Protein AF-A0A9X0D5M7-F1 (afdb_monomer)

Organism: NCBI:txid174260

Foldseek 3Di:
DVVVVVVVVVVVVVVVVVPDPPDPDDPDDDDLLNCLLVLVQVVLLVVLPDPPCPVPQLDADPQQDGSLLSNLQNLSQSSNVSSVVSPRDLQRAGDPWRHGSLLNNLLNLSLSNNVVSVVSPNDQCDATNQSDGSLLNNLLNLSLSSNVVSLVDPNDDQCRATNQQDGSLLSNLLNLNQNSNLVSVVSPHDQLRQTNQGDGSLLSNLLNVSLSNNVVSLVSCVVVPDLVVCSQCGATNQRDGSLLSCLQSVVPVNNVSSLVSPRDQCRQTNQGAGSLLNNLLNLNVVSNVVSVVSPRDQCRATNQQDGSLLNNLLVLPLVVNVVSVVSPHDQCRAGNQRDGSLLSNLLSLNQVSNVSSVVVPHDQCGATNQRDGSLLSNLLSVNVNNNLSLLVDPVCLVQQCGATNQQDGSLLSNLLDQDLVSNVSSLVSDPDQLGATNQGDHSLLSNLLNLRLSNNLSSCVSPVVQLCRATNQGDHSLLNNLLNLNLSNNVNSVVSPRDQCRATNVRDGSCNSNVVVVNNNSHVVVVVVCVVVVVVVPPDDDDDDDDDDDDD

Radius of gyration: 37.69 Å; Cα contacts (8 Å, |Δi|>4): 956; chains: 1; bounding box: 83×69×104 Å

Sequence (552 aa):
MEQEFSDNVREQIQNLEMNKPEKQKSRRTAGLFDAVRDGIVNLVSETLGKKDNTKTIDKLDQSGLALLHQAAQYGRTDIARSLLDNGAEIDVRSKEDNLTPLHIAARFNSIETVKLLIQRGADPVLVSTNDSTALHFAARRGNEQVAELLLRHTKVDVNSTDSAHMTALHLACISGNAAISKMLLEQGADKRAKSTELMTPLHTAVYNGNADVAALILRTATEAKHDITDLIGDRDAADNTVLHLAAGTNDLNTAEVCLYNGADINALNTTNETPLYVATMAGNLQMIELLVQKGADVNITNADCKSVLHRAAVFNRDDIISFLLDHGVPIDTRDTQSSTPFLEAVAAGQTKCARLLLQKGADIKASDIYMKNCIHMAVENENLETLHMLLEETSVLWTLYRPDIKERVPLHYAAMVKDVRIIDALLDKQTRFTFHDETQQTPLHLAAQYGMSAQVEALARRVASGLNERDEQGRTPLHDAVMSGRRKVCYIILKLGADSCSKDNNQWTPLMWASKLGREKSCQDYWTSKRRWMTSIWTGTPHYTLPVGKVT

Mean predicted aligned error: 11.04 Å

pLDDT: mean 85.84, std 17.66, range [27.77, 98.06]

Nearest PDB structures (foldseek):
  5y4d-assembly1_A  TM=8.429E-01  e=3.844E-26  Mus musculus
  8csl-assembly1_A  TM=6.407E-01  e=3.824E-25  Homo sapiens
  8v0e-assembly1_A  TM=7.046E-01  e=1.599E-12  Homo sapiens
  8v0e-assembly2_B  TM=6.876E-01  e=1.937E-12  Homo sapiens
  3aji-assembly2_C  TM=6.433E-01  e=3.519E-09  Mus musculus

InterPro domains:
  IPR002110 Ankyrin repeat [PF00023] (199-220)
  IPR002110 Ankyrin repeat [PF12796] (32-125)
  IPR002110 Ankyrin repeat [PF12796] (130-194)
  IPR002110 Ankyrin repeat [PF12796] (243-335)
  IPR002110 Ankyrin repeat [PF12796] (411-504)
  IPR002110 Ankyrin repeat [PF13637] (345-391)
  IPR002110 Ankyrin repeat [PR01415] (131-146)
  IPR002110 Ankyrin repeat [PR01415] (287-301)
  IPR002110 Ankyrin repeat [PS50088] (63-95)
  IPR002110 Ankyrin repeat [PS50088] (97-129)
  IPR002110 Ankyrin repeat [PS50088] (130-153)
  IPR002110 Ankyrin repeat [PS50088] (164-196)
  IPR002110 Ankyrin repeat [PS50088] (238-270)
  IPR002110 Ankyrin repeat [PS50088] (271-303)
  IPR002110 Ankyrin repeat [PS50088] (304-336)
  IPR002110 Ankyrin repeat [PS50088] (337-369)
  IPR002110 Ankyrin repeat [PS50088] (473-505)
  IPR002110 Ankyrin repeat [SM00248] (63-92)
  IPR002110 Ankyrin repeat [SM00248] (97-126)
  IPR002110 Ankyrin repeat [SM00248] (130-160)

Secondary structure (DSSP, 8-state):
-HHHHHHHHHHHHHHHHTTS-----------HHHHHHHT-HHHHHHHHTSTTTHHHHT---TTS--HHHHHHHTT-HHHHHHHHHTT--TTPPPTTT---HHHHHHHTT-HHHHHHHHHTT--TT---TTS--HHHHHHHHT-HHHHHHHHTSTT--TT-B-TTS-BHHHHHHHTT-HHHHHHHHHTT--TT---TT---HHHHHHHTT-HHHHHHHHHHHHHTTS-HHHHHH---TT---HHHHHHHHT-HHHHHHHHHTT--TT---TT---HHHHHHHHT-HHHHHHHHHTT--TT---TT---HHHHHHHTT-HHHHHHHHHTT--TT---TT---HHHHHHHTT-HHHHHHHHHTT--TT-B-TT--BHHHHHHHTT-HHHHHHHHH-GGGTTGGG---TTS--HHHHHHHSS-HHHHHHHHHH-S------TTS--HHHHHHHHT-HHHHHHHHHH-GGGGG---TTS--HHHHHHHTT-HHHHHHHHHTT--TT---TTS--HHHHHHHTT-GGGTHHHHHHHHHHHTTTTTS------------

Structure (mmCIF, N/CA/C/O backbone):
data_AF-A0A9X0D5M7-F1
#
_entry.id   AF-A0A9X0D5M7-F1
#
loop_
_atom_site.group_PDB
_atom_site.id
_atom_site.type_symbol
_atom_site.label_atom_id
_atom_site.label_alt_id
_atom_site.label_comp_id
_atom_site.label_asym_id
_atom_site.label_entity_id
_atom_site.label_seq_id
_atom_site.pdbx_PDB_ins_code
_atom_site.Cartn_x
_atom_site.Cartn_y
_atom_site.Cartn_z
_atom_site.occupancy
_atom_site.B_iso_or_equiv
_atom_site.auth_seq_id
_atom_site.auth_comp_id
_atom_site.auth_as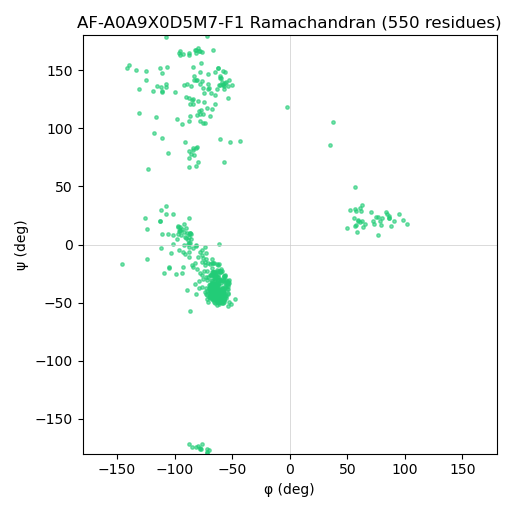ym_id
_atom_site.auth_atom_id
_atom_site.pdbx_PDB_model_num
ATOM 1 N N . MET A 1 1 ? 9.243 -1.966 14.858 1.00 32.78 1 MET A N 1
ATOM 2 C CA . MET A 1 1 ? 10.211 -0.847 14.933 1.00 32.78 1 MET A CA 1
ATOM 3 C C . MET A 1 1 ? 9.841 0.209 15.975 1.00 32.78 1 MET A C 1
ATOM 5 O O . MET A 1 1 ? 10.719 0.547 16.751 1.00 32.78 1 MET A O 1
ATOM 9 N N . GLU A 1 2 ? 8.594 0.690 16.089 1.00 32.62 2 GLU A N 1
ATOM 10 C CA . GLU A 1 2 ? 8.229 1.632 17.178 1.00 32.62 2 GLU A CA 1
ATOM 11 C C . GLU A 1 2 ? 8.082 0.970 18.567 1.00 32.62 2 GLU A C 1
ATOM 13 O O . GLU A 1 2 ? 8.420 1.590 19.574 1.00 32.62 2 GLU A O 1
ATOM 18 N N . GLN A 1 3 ? 7.687 -0.310 18.643 1.00 38.16 3 GLN A N 1
ATOM 19 C CA . GLN A 1 3 ? 7.685 -1.076 19.905 1.00 38.16 3 GLN A CA 1
ATOM 20 C C . GLN A 1 3 ? 9.103 -1.382 20.421 1.00 38.16 3 GLN A C 1
ATOM 22 O O . GLN A 1 3 ? 9.401 -1.095 21.573 1.00 38.16 3 GLN A O 1
ATOM 27 N N . GLU A 1 4 ? 10.021 -1.841 19.562 1.00 35.69 4 GLU A N 1
ATOM 28 C CA . GLU A 1 4 ? 11.420 -2.109 19.953 1.00 35.69 4 GLU A CA 1
ATOM 29 C C . GLU A 1 4 ? 12.195 -0.843 20.356 1.00 35.69 4 GLU A C 1
ATOM 31 O O . GLU A 1 4 ? 13.116 -0.912 21.170 1.00 35.69 4 GLU A O 1
ATOM 36 N N . PHE A 1 5 ? 11.818 0.324 19.822 1.00 31.47 5 PHE A N 1
ATOM 37 C CA . PHE A 1 5 ? 12.398 1.605 20.228 1.00 31.47 5 PHE A CA 1
ATOM 38 C C . PHE A 1 5 ? 11.844 2.062 21.587 1.00 31.47 5 PHE A C 1
ATOM 40 O O . PHE A 1 5 ? 12.593 2.571 22.416 1.00 31.47 5 PHE A O 1
ATOM 47 N N . SER A 1 6 ? 10.557 1.817 21.864 1.00 44.84 6 SER A N 1
ATOM 48 C CA . SER A 1 6 ? 9.945 2.101 23.170 1.00 44.84 6 SER A CA 1
ATOM 49 C C . SER A 1 6 ? 10.452 1.171 24.279 1.00 44.84 6 SER A C 1
ATOM 51 O O . SER A 1 6 ? 10.606 1.617 25.418 1.00 44.84 6 SER A O 1
ATOM 53 N N . ASP A 1 7 ? 10.722 -0.097 23.973 1.00 43.84 7 ASP A N 1
ATOM 54 C CA . ASP A 1 7 ? 11.178 -1.073 24.966 1.00 43.84 7 ASP A CA 1
ATOM 55 C C . ASP A 1 7 ? 12.676 -0.920 25.282 1.00 43.84 7 ASP A C 1
ATOM 57 O O . ASP A 1 7 ? 13.039 -0.930 26.457 1.00 43.84 7 ASP A O 1
ATOM 61 N N . ASN A 1 8 ? 13.528 -0.598 24.295 1.00 36.34 8 ASN A N 1
ATOM 62 C CA . ASN A 1 8 ? 14.929 -0.213 24.551 1.00 36.34 8 ASN A CA 1
ATOM 63 C C . ASN A 1 8 ? 15.049 1.095 25.352 1.00 36.34 8 ASN A C 1
ATOM 65 O O . ASN A 1 8 ? 15.934 1.233 26.200 1.00 36.34 8 ASN A O 1
ATOM 69 N N . VAL A 1 9 ? 14.150 2.058 25.118 1.00 47.31 9 VAL A N 1
ATOM 70 C CA . VAL A 1 9 ? 14.100 3.303 25.899 1.00 47.31 9 VAL A CA 1
ATOM 71 C C . VAL A 1 9 ? 13.614 3.028 27.328 1.00 47.31 9 VAL A C 1
ATOM 73 O O . VAL A 1 9 ? 14.165 3.597 28.269 1.00 47.31 9 VAL A O 1
ATOM 76 N N . ARG A 1 10 ? 12.660 2.109 27.536 1.00 46.44 10 ARG A N 1
ATOM 77 C CA . ARG A 1 10 ? 12.233 1.668 28.878 1.00 46.44 10 ARG A CA 1
ATOM 78 C C . ARG A 1 10 ? 13.338 0.941 29.641 1.00 46.44 10 ARG A C 1
ATOM 80 O O . ARG A 1 10 ? 13.550 1.260 30.808 1.00 46.44 10 ARG A O 1
ATOM 87 N N . GLU A 1 11 ? 14.079 0.040 29.000 1.00 46.25 11 GLU A N 1
ATOM 88 C CA . GLU A 1 11 ? 15.179 -0.696 29.640 1.00 46.25 11 GLU A CA 1
ATOM 89 C C . GLU A 1 11 ? 16.368 0.218 29.987 1.00 46.25 11 GLU A C 1
ATOM 91 O O . GLU A 1 11 ? 16.965 0.095 31.060 1.00 46.25 11 GLU A O 1
ATOM 96 N N . GLN A 1 12 ? 16.682 1.201 29.132 1.00 40.78 12 GLN A N 1
ATOM 97 C CA . GLN A 1 12 ? 17.705 2.210 29.432 1.00 40.78 12 GLN A CA 1
ATOM 98 C C . GLN A 1 12 ? 17.275 3.171 30.549 1.00 40.78 12 GLN A C 1
ATOM 100 O O . GLN A 1 12 ? 18.104 3.521 31.389 1.00 40.78 12 GLN A O 1
ATOM 105 N N . ILE A 1 13 ? 15.995 3.558 30.619 1.00 47.59 13 ILE A N 1
ATOM 106 C CA . ILE A 1 13 ? 15.459 4.384 31.715 1.00 47.59 13 ILE A CA 1
ATOM 107 C C . ILE A 1 13 ? 15.469 3.603 33.037 1.00 47.59 13 ILE A C 1
ATOM 109 O O . ILE A 1 13 ? 15.932 4.128 34.049 1.00 47.59 13 ILE A O 1
ATOM 113 N N . GLN A 1 14 ? 15.068 2.331 33.024 1.00 44.38 14 GLN A N 1
ATOM 114 C CA . GLN A 1 14 ? 15.025 1.487 34.219 1.00 44.38 14 GLN A CA 1
ATOM 115 C C . GLN A 1 14 ? 16.434 1.180 34.765 1.00 44.38 14 GLN A C 1
ATOM 117 O O . GLN A 1 14 ? 16.660 1.238 35.976 1.00 44.38 14 GLN A O 1
ATOM 122 N N . ASN A 1 15 ? 17.424 0.978 33.886 1.00 38.72 15 ASN A N 1
ATOM 123 C CA . ASN A 1 15 ? 18.829 0.811 34.280 1.00 38.72 15 ASN A CA 1
ATOM 124 C C . ASN A 1 15 ? 19.500 2.118 34.754 1.00 38.72 15 ASN A C 1
ATOM 126 O O . ASN A 1 15 ? 20.405 2.075 35.591 1.00 38.72 15 ASN A O 1
ATOM 130 N N . LEU A 1 16 ? 19.051 3.286 34.279 1.00 39.66 16 LEU A N 1
ATOM 131 C CA . LEU A 1 16 ? 19.505 4.601 34.761 1.00 39.66 16 LEU A CA 1
ATOM 132 C C . LEU A 1 16 ? 18.869 5.004 36.105 1.00 39.66 16 LEU A C 1
ATOM 134 O O . LEU A 1 16 ? 19.459 5.799 36.847 1.00 39.66 16 LEU A O 1
ATOM 138 N N . GLU A 1 17 ? 17.693 4.469 36.439 1.00 47.41 17 GLU A N 1
ATOM 139 C CA . GLU A 1 17 ? 17.020 4.687 37.726 1.00 47.41 17 GLU A CA 1
ATOM 140 C C . GLU A 1 17 ? 17.552 3.774 38.840 1.00 47.41 17 GLU A C 1
ATOM 142 O O . GLU A 1 17 ? 17.696 4.232 39.974 1.00 47.41 17 GLU A O 1
ATOM 147 N N . MET A 1 18 ? 17.954 2.540 38.519 1.00 37.81 18 MET A N 1
ATOM 148 C CA . MET A 1 18 ? 18.507 1.581 39.491 1.00 37.81 18 MET A CA 1
ATOM 149 C C . MET A 1 18 ? 19.945 1.888 39.956 1.00 37.81 18 MET A C 1
ATOM 151 O O . MET A 1 18 ? 20.386 1.336 40.960 1.00 37.81 18 MET A O 1
ATOM 155 N N . ASN A 1 19 ? 20.684 2.767 39.264 1.00 35.03 19 ASN A N 1
ATOM 156 C CA . ASN A 1 19 ? 22.115 3.020 39.519 1.00 35.03 19 ASN A CA 1
ATOM 157 C C . ASN A 1 19 ? 22.445 4.423 40.067 1.00 35.03 19 ASN A C 1
ATOM 159 O O . ASN A 1 19 ? 23.590 4.879 39.991 1.00 35.03 19 ASN A O 1
ATOM 163 N N . LYS A 1 20 ? 21.472 5.139 40.646 1.00 33.66 20 LYS A N 1
ATOM 164 C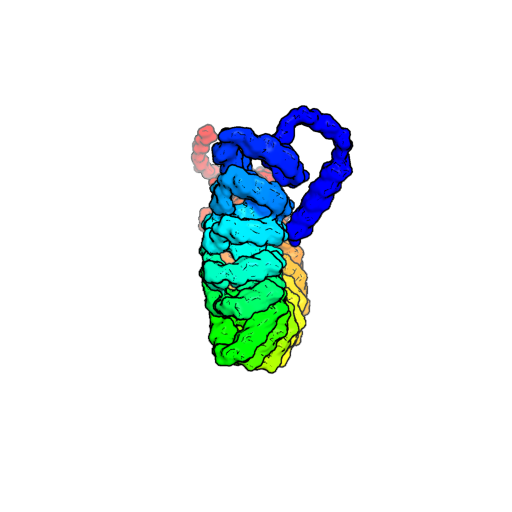 CA . LYS A 1 20 ? 21.762 6.394 41.361 1.00 33.66 20 LYS A CA 1
ATOM 165 C C . LYS A 1 20 ? 22.056 6.108 42.838 1.00 33.66 20 LYS A C 1
ATOM 167 O O . LYS A 1 20 ? 21.225 5.495 43.499 1.00 33.66 20 LYS A O 1
ATOM 172 N N . PRO A 1 21 ? 23.192 6.583 43.388 1.00 29.92 21 PRO A N 1
ATOM 173 C CA . PRO A 1 21 ? 23.480 6.417 44.807 1.00 29.92 21 PRO A CA 1
ATOM 174 C C . PRO A 1 21 ? 22.407 7.136 45.628 1.00 29.92 21 PRO A C 1
ATOM 176 O O . PRO A 1 21 ? 22.026 8.260 45.280 1.00 29.92 21 PRO A O 1
ATOM 179 N N . GLU A 1 22 ? 21.945 6.493 46.707 1.00 39.09 22 GLU A N 1
ATOM 180 C CA . GLU A 1 22 ? 21.031 7.042 47.713 1.00 39.09 22 GLU A CA 1
ATOM 181 C C . GLU A 1 22 ? 21.554 8.387 48.236 1.00 39.09 22 GLU A C 1
ATOM 183 O O . GLU A 1 22 ? 22.293 8.487 49.215 1.00 39.09 22 GLU A O 1
ATOM 188 N N . LYS A 1 23 ? 21.179 9.474 47.563 1.00 34.56 23 LYS A N 1
ATOM 189 C CA . LYS A 1 23 ? 21.375 10.819 48.081 1.00 34.56 23 LYS A CA 1
ATOM 190 C C . LYS A 1 23 ? 20.166 11.139 48.931 1.00 34.56 23 LYS A C 1
ATOM 192 O O . LYS A 1 23 ? 19.098 11.432 48.398 1.00 34.56 23 LYS A O 1
ATOM 197 N N . GLN A 1 24 ? 20.380 11.119 50.246 1.00 35.50 24 GLN A N 1
ATOM 198 C CA . GLN A 1 24 ? 19.566 11.794 51.254 1.00 35.50 24 GLN A CA 1
ATOM 199 C C . GLN A 1 24 ? 19.212 13.213 50.774 1.00 35.50 24 GLN A C 1
ATOM 201 O O . GLN A 1 24 ? 19.930 14.184 51.018 1.00 35.50 24 GLN A O 1
ATOM 206 N N . LYS A 1 25 ? 18.099 13.350 50.052 1.00 36.47 25 LYS A N 1
ATOM 207 C CA . LYS A 1 25 ? 17.504 14.647 49.754 1.00 36.47 25 LYS A CA 1
ATOM 208 C C . LYS A 1 25 ? 16.773 15.090 51.013 1.00 36.47 25 LYS A C 1
ATOM 210 O O . LYS A 1 25 ? 15.754 14.531 51.392 1.00 36.47 25 LYS A O 1
ATOM 215 N N . SER A 1 26 ? 17.386 16.065 51.676 1.00 30.91 26 SER A N 1
ATOM 216 C CA . SER A 1 26 ? 16.797 17.048 52.585 1.00 30.91 26 SER A CA 1
ATOM 217 C C . SER A 1 26 ? 15.268 16.957 52.740 1.00 30.91 26 SER A C 1
ATOM 219 O O . SER A 1 26 ? 14.536 17.195 51.781 1.00 30.91 26 SER A O 1
ATOM 221 N N . ARG A 1 27 ? 14.802 16.688 53.972 1.00 36.78 27 ARG A N 1
ATOM 222 C CA . ARG A 1 27 ? 13.428 16.910 54.471 1.00 36.78 27 ARG A CA 1
ATOM 223 C C . ARG A 1 27 ? 13.024 18.390 54.315 1.00 36.78 27 ARG A C 1
ATOM 225 O O . ARG A 1 27 ? 12.938 19.133 55.290 1.00 36.78 27 ARG A O 1
ATOM 232 N N . ARG A 1 28 ? 12.803 18.838 53.083 1.00 35.53 28 ARG A N 1
ATOM 233 C CA . ARG A 1 28 ? 12.231 20.138 52.727 1.00 35.53 28 ARG A CA 1
ATOM 234 C C . ARG A 1 28 ? 10.933 19.858 51.976 1.00 35.53 28 ARG A C 1
ATOM 236 O O . ARG A 1 28 ? 10.967 19.535 50.800 1.00 35.53 28 ARG A O 1
ATOM 243 N N . THR A 1 29 ? 9.830 19.892 52.730 1.00 40.16 29 THR A N 1
ATOM 244 C CA . THR A 1 29 ? 8.423 19.958 52.285 1.00 40.16 29 THR A CA 1
ATOM 245 C C . THR A 1 29 ? 8.106 19.190 50.998 1.00 40.16 29 THR A C 1
ATOM 247 O O . THR A 1 29 ? 8.089 19.782 49.920 1.00 40.16 29 THR A O 1
ATOM 250 N N . ALA A 1 30 ? 7.814 17.890 51.111 1.00 53.69 30 ALA A N 1
ATOM 251 C CA . ALA A 1 30 ? 7.142 17.174 50.027 1.00 53.69 30 ALA A CA 1
ATOM 252 C C . ALA A 1 30 ? 5.856 17.934 49.665 1.00 53.69 30 ALA A C 1
ATOM 254 O O . ALA A 1 30 ? 5.065 18.263 50.556 1.00 53.69 30 ALA A O 1
ATOM 255 N N . GLY A 1 31 ? 5.683 18.276 48.386 1.00 73.62 31 GLY A N 1
ATOM 256 C CA . GLY A 1 31 ? 4.457 18.917 47.928 1.00 73.62 31 GLY A CA 1
ATOM 257 C C . GLY A 1 31 ? 3.270 17.981 48.155 1.00 73.62 31 GLY A C 1
ATOM 258 O O . GLY A 1 31 ? 3.423 16.762 48.132 1.00 73.62 31 GLY A O 1
ATOM 259 N N . LEU A 1 32 ? 2.071 18.530 48.359 1.00 84.00 32 LEU A N 1
ATOM 260 C CA . LEU A 1 32 ? 0.863 17.724 48.585 1.00 84.00 32 LEU A CA 1
ATOM 261 C C . LEU A 1 32 ? 0.623 16.697 47.456 1.00 84.00 32 LEU A C 1
ATOM 263 O O . LEU A 1 32 ? 0.235 15.566 47.724 1.00 84.00 32 LEU A O 1
ATOM 267 N N . PHE A 1 33 ? 0.955 17.048 46.211 1.00 84.19 33 PHE A N 1
ATOM 268 C CA . PHE A 1 33 ? 0.907 16.142 45.057 1.00 84.19 33 PHE A CA 1
ATOM 269 C C . PHE A 1 33 ? 1.918 14.988 45.131 1.00 84.19 33 PHE A C 1
ATOM 271 O O . PHE A 1 33 ? 1.575 13.858 44.780 1.00 84.19 33 PHE A O 1
ATOM 278 N N . ASP A 1 34 ? 3.137 15.238 45.625 1.00 85.25 34 ASP A N 1
ATOM 279 C CA . ASP A 1 34 ? 4.133 14.183 45.848 1.00 85.25 34 ASP A CA 1
ATOM 280 C C . ASP A 1 34 ? 3.644 13.214 46.928 1.00 85.25 34 ASP A C 1
ATOM 282 O O . ASP A 1 34 ? 3.751 12.003 46.769 1.00 85.25 34 ASP A O 1
ATOM 286 N N . ALA A 1 35 ? 3.013 13.735 47.985 1.00 87.00 35 ALA A N 1
ATOM 287 C CA . ALA A 1 35 ? 2.428 12.916 49.042 1.00 87.00 35 ALA A CA 1
ATOM 288 C C . ALA A 1 35 ? 1.316 11.988 48.523 1.00 87.00 35 ALA A C 1
ATOM 290 O O . ALA A 1 35 ? 1.245 10.832 48.943 1.00 87.00 35 ALA A O 1
ATOM 291 N N . VAL A 1 36 ? 0.471 12.463 47.596 1.00 87.75 36 VAL A N 1
ATOM 292 C CA . VAL A 1 36 ? -0.561 11.633 46.949 1.00 87.75 36 VAL A CA 1
ATOM 293 C C . VAL A 1 36 ? 0.070 10.557 46.066 1.00 87.75 36 VAL A C 1
ATOM 295 O O . VAL A 1 36 ? -0.309 9.391 46.175 1.00 87.75 36 VAL A O 1
ATOM 298 N N . ARG A 1 37 ? 1.062 10.913 45.239 1.00 86.00 37 ARG A N 1
ATOM 299 C CA . ARG A 1 37 ? 1.798 9.950 44.400 1.00 86.00 37 ARG A CA 1
ATOM 300 C C . ARG A 1 37 ? 2.432 8.842 45.249 1.00 86.00 37 ARG A C 1
ATOM 302 O O . ARG A 1 37 ? 2.230 7.649 44.997 1.00 86.00 37 ARG A O 1
ATOM 309 N N . ASP A 1 38 ? 3.133 9.245 46.302 1.00 85.94 38 ASP A N 1
ATOM 310 C CA . ASP A 1 38 ? 3.901 8.354 47.170 1.00 85.94 38 ASP A CA 1
ATOM 311 C C . ASP A 1 38 ? 2.999 7.591 48.168 1.00 85.94 38 ASP A C 1
ATOM 313 O O . ASP A 1 38 ? 3.456 6.674 48.847 1.00 85.94 38 ASP A O 1
ATOM 317 N N . GLY A 1 39 ? 1.697 7.908 48.231 1.00 86.12 39 GLY A N 1
ATOM 318 C CA . GLY A 1 39 ? 0.713 7.183 49.041 1.00 86.12 39 GLY A CA 1
ATOM 319 C C . GLY A 1 39 ? 0.717 7.548 50.532 1.00 86.12 39 GLY A C 1
ATOM 320 O O . GLY A 1 39 ? 0.266 6.762 51.363 1.00 86.12 39 GLY A O 1
ATOM 321 N N . ILE A 1 40 ? 1.219 8.728 50.901 1.00 86.75 40 ILE A N 1
ATOM 322 C CA . ILE A 1 40 ? 1.394 9.147 52.298 1.00 86.75 40 ILE A CA 1
ATOM 323 C C . ILE A 1 40 ? 0.079 9.726 52.853 1.00 86.75 40 ILE A C 1
ATOM 325 O O . ILE A 1 40 ? -0.120 10.940 52.908 1.00 86.75 40 ILE A O 1
ATOM 329 N N . VAL A 1 41 ? -0.817 8.845 53.312 1.00 83.25 41 VAL A N 1
ATOM 330 C CA . VAL A 1 41 ? -2.168 9.196 53.808 1.00 83.25 41 VAL A CA 1
ATOM 331 C C . VAL A 1 41 ? -2.145 10.211 54.960 1.00 83.25 41 VAL A C 1
ATOM 333 O O . VAL A 1 41 ? -2.960 11.135 54.984 1.00 83.25 41 VAL A O 1
ATOM 336 N N . ASN A 1 42 ? -1.203 10.072 55.900 1.00 82.75 42 ASN A N 1
ATOM 337 C CA . ASN A 1 42 ? -1.123 10.929 57.090 1.00 82.75 42 ASN A CA 1
ATOM 338 C C . ASN A 1 42 ? -0.854 12.392 56.730 1.00 82.75 42 ASN A C 1
ATOM 340 O O . ASN A 1 42 ? -1.509 13.285 57.258 1.00 82.75 42 ASN A O 1
ATOM 344 N N . LEU A 1 43 ? 0.077 12.628 55.800 1.00 81.25 43 LEU A N 1
ATOM 345 C CA . LEU A 1 43 ? 0.437 13.974 55.362 1.00 81.25 43 LEU A CA 1
ATOM 346 C C . LEU A 1 43 ? -0.732 14.629 54.620 1.00 81.25 43 LEU A C 1
ATOM 348 O O . LEU A 1 43 ? -1.050 15.785 54.886 1.00 81.25 43 LEU A O 1
ATOM 352 N N . VAL A 1 44 ? -1.418 13.875 53.753 1.00 81.81 44 VAL A N 1
ATOM 353 C CA . VAL A 1 44 ? -2.616 14.366 53.060 1.00 81.81 44 VAL A CA 1
ATOM 354 C C . VAL A 1 44 ? -3.710 14.719 54.074 1.00 81.81 44 VAL A C 1
ATOM 356 O O . VAL A 1 44 ? -4.196 15.846 54.077 1.00 81.81 44 VAL A O 1
ATOM 359 N N . SER A 1 45 ? -4.019 13.827 55.015 1.00 80.00 45 SER A N 1
ATOM 360 C CA . SER A 1 45 ? -5.062 14.052 56.029 1.00 80.00 45 SER A CA 1
ATOM 361 C C . SER A 1 45 ? -4.750 15.235 56.960 1.00 80.00 45 SER A C 1
ATOM 363 O O . SER A 1 45 ? -5.630 16.042 57.252 1.00 80.00 45 SER A O 1
ATOM 365 N N . GLU A 1 46 ? -3.493 15.392 57.391 1.00 78.75 46 GLU A N 1
ATOM 366 C CA . GLU A 1 46 ? -3.056 16.523 58.222 1.00 78.75 46 GLU A CA 1
ATOM 367 C C . GLU A 1 46 ? -3.164 17.854 57.469 1.00 78.75 46 GLU A C 1
ATOM 369 O O . GLU A 1 46 ? -3.610 18.864 58.024 1.00 78.75 46 GLU A O 1
ATOM 374 N N . THR A 1 47 ? -2.780 17.867 56.189 1.00 77.81 47 THR A N 1
ATOM 375 C CA . THR A 1 47 ? -2.936 19.066 55.364 1.00 77.81 47 THR A CA 1
ATOM 376 C C . THR A 1 47 ? -4.400 19.411 55.133 1.00 77.81 47 THR A C 1
ATOM 378 O O . THR A 1 47 ? -4.707 20.596 55.208 1.00 77.81 47 THR A O 1
ATOM 381 N N . LEU A 1 48 ? -5.285 18.417 54.958 1.00 74.19 48 LEU A N 1
ATOM 382 C CA . LEU A 1 48 ? -6.731 18.565 54.734 1.00 74.19 48 LEU A CA 1
ATOM 383 C C . LEU A 1 48 ? -7.538 18.948 55.996 1.00 74.19 48 LEU A C 1
ATOM 385 O O . LEU A 1 48 ? -8.578 19.590 55.873 1.00 74.19 48 LEU A O 1
ATOM 389 N N . GLY A 1 49 ? -7.037 18.680 57.206 1.00 67.25 49 GLY A N 1
ATOM 390 C CA . GLY A 1 49 ? -7.696 19.057 58.469 1.00 67.25 49 GLY A CA 1
ATOM 391 C C . GLY A 1 49 ? -7.650 20.552 58.840 1.00 67.25 49 GLY A C 1
ATOM 392 O O . GLY A 1 49 ? -8.197 20.953 59.870 1.00 67.25 49 GLY A O 1
ATOM 393 N N . LYS A 1 50 ? -6.991 21.404 58.043 1.00 66.75 50 LYS A N 1
ATOM 394 C CA . LYS A 1 50 ? -6.906 22.860 58.271 1.00 66.75 50 LYS A CA 1
ATOM 395 C C . LYS A 1 50 ? -8.131 23.568 57.660 1.00 66.75 50 LYS A C 1
ATOM 397 O O . LYS A 1 50 ? -8.545 23.268 56.553 1.00 66.75 50 LYS A O 1
ATOM 402 N N . LYS A 1 51 ? -8.730 24.532 58.371 1.00 55.41 51 LYS A N 1
ATOM 403 C CA . LYS A 1 51 ? -10.057 25.127 58.064 1.00 55.41 51 LYS A CA 1
ATOM 404 C C . LYS A 1 51 ? -10.222 25.853 56.704 1.00 55.41 51 LYS A C 1
ATOM 406 O O . LYS A 1 51 ? -11.310 26.354 56.452 1.00 55.41 51 LYS A O 1
ATOM 411 N N . ASP A 1 52 ? -9.202 25.916 55.845 1.00 59.69 52 ASP A N 1
ATOM 412 C CA . ASP A 1 52 ? -9.166 26.779 54.643 1.00 59.69 52 ASP A CA 1
ATOM 413 C C . ASP A 1 52 ? -8.862 26.012 53.328 1.00 59.69 52 ASP A C 1
ATOM 415 O O . ASP A 1 52 ? -8.369 26.571 52.349 1.00 59.69 52 ASP A O 1
ATOM 419 N N . ASN A 1 53 ? -9.126 24.700 53.299 1.00 64.44 53 ASN A N 1
ATOM 420 C CA . ASN A 1 53 ? -8.631 23.789 52.253 1.00 64.44 53 ASN A CA 1
ATOM 421 C C . ASN A 1 53 ? -9.493 23.644 50.996 1.00 64.44 53 ASN A C 1
ATOM 423 O O . ASN A 1 53 ? -9.059 23.033 50.020 1.00 64.44 53 ASN A O 1
ATOM 427 N N . THR A 1 54 ? -10.688 24.226 50.971 1.00 60.47 54 THR A N 1
ATOM 428 C CA . THR A 1 54 ? -11.591 24.104 49.815 1.00 60.47 54 THR A CA 1
ATOM 429 C C . THR A 1 54 ? -11.014 24.739 48.548 1.00 60.47 54 THR A C 1
ATOM 431 O O . THR A 1 54 ? -11.318 24.303 47.448 1.00 60.47 54 THR A O 1
ATOM 434 N N . LYS A 1 55 ? -10.117 25.729 48.672 1.00 63.06 55 LYS A N 1
ATOM 435 C CA . LYS A 1 55 ? -9.440 26.352 47.518 1.00 63.06 55 LYS A CA 1
ATOM 436 C C . LYS A 1 55 ? -8.200 25.597 47.031 1.00 63.06 55 LYS A C 1
ATOM 438 O O . LYS A 1 55 ? -7.727 25.862 45.928 1.00 63.06 55 LYS A O 1
ATOM 443 N N . THR A 1 56 ? -7.616 24.727 47.853 1.00 75.00 56 THR A N 1
ATOM 444 C CA . THR A 1 56 ? -6.385 23.993 47.518 1.00 75.00 56 THR A CA 1
ATOM 445 C C . THR A 1 56 ? -6.657 22.579 47.026 1.00 75.00 56 THR A C 1
ATOM 447 O O . THR A 1 56 ? -5.832 22.057 46.280 1.00 75.00 56 THR A O 1
ATOM 450 N N . ILE A 1 57 ? -7.789 21.980 47.406 1.00 83.50 57 ILE A N 1
ATOM 451 C CA . ILE A 1 57 ? -8.099 20.572 47.133 1.00 83.50 57 ILE A CA 1
ATOM 452 C C . ILE A 1 57 ? -8.315 20.267 45.641 1.00 83.50 57 ILE A C 1
ATOM 454 O O . ILE A 1 57 ? -7.761 19.290 45.136 1.00 83.50 57 ILE A O 1
ATOM 458 N N . ASP A 1 58 ? -9.002 21.161 44.926 1.00 85.62 58 ASP A N 1
ATOM 459 C CA . ASP A 1 58 ? -9.286 21.036 43.486 1.00 85.62 58 ASP A CA 1
ATOM 460 C C . ASP A 1 58 ? -8.305 21.832 42.616 1.00 85.62 58 ASP A C 1
ATOM 462 O O . ASP A 1 58 ? -8.435 21.909 41.393 1.00 85.62 58 ASP A O 1
ATOM 466 N N . LYS A 1 59 ? -7.287 22.445 43.235 1.00 87.31 59 LYS A N 1
ATOM 467 C CA . LYS A 1 59 ? -6.267 23.180 42.494 1.00 87.31 59 LYS A CA 1
ATOM 468 C C . LYS A 1 59 ? -5.513 22.211 41.587 1.00 87.31 59 LYS A C 1
ATOM 470 O O . LYS A 1 59 ? -5.072 21.157 42.031 1.00 87.31 59 LYS A O 1
ATOM 475 N N . LEU A 1 60 ? -5.320 22.609 40.336 1.00 89.62 60 LEU A N 1
ATOM 476 C CA . LEU A 1 60 ? -4.558 21.830 39.368 1.00 89.62 60 LEU A CA 1
ATOM 477 C C . LEU A 1 60 ? -3.050 22.035 39.568 1.00 89.62 60 LEU A C 1
ATOM 479 O O . LEU A 1 60 ? -2.593 23.146 39.867 1.00 89.62 60 LEU A O 1
ATOM 483 N N . ASP A 1 61 ? -2.279 20.966 39.400 1.00 87.81 61 ASP A N 1
ATOM 484 C CA . ASP A 1 61 ? -0.822 21.021 39.362 1.00 87.81 61 ASP A CA 1
ATOM 485 C C . ASP A 1 61 ? -0.294 21.573 38.023 1.00 87.81 61 ASP A C 1
ATOM 487 O O . ASP A 1 61 ? -1.037 22.077 37.178 1.00 87.81 61 ASP A O 1
ATOM 491 N N . GLN A 1 62 ? 1.025 21.502 37.827 1.00 85.69 62 GLN A N 1
ATOM 492 C CA . GLN A 1 62 ? 1.669 21.960 36.591 1.00 85.69 62 GLN A CA 1
ATOM 493 C C . GLN A 1 62 ? 1.280 21.123 35.364 1.00 85.69 62 GLN A C 1
ATOM 495 O O . GLN A 1 62 ? 1.346 21.641 34.254 1.00 85.69 62 GLN A O 1
ATOM 500 N N . SER A 1 63 ? 0.859 19.870 35.565 1.00 83.81 63 SER A N 1
ATOM 501 C CA . SER A 1 63 ? 0.349 18.981 34.516 1.00 83.81 63 SER A CA 1
ATOM 502 C C . SER A 1 63 ? -1.157 19.134 34.277 1.00 83.81 63 SER A C 1
ATOM 504 O O . SER A 1 63 ? -1.730 18.449 33.438 1.00 83.81 63 SER A O 1
ATOM 506 N N . GLY A 1 64 ? -1.819 20.045 34.999 1.00 89.50 64 GLY A N 1
ATOM 507 C CA . GLY A 1 64 ? -3.251 20.270 34.855 1.00 89.50 64 GLY A CA 1
ATOM 508 C C . GLY A 1 64 ? -4.118 19.223 35.555 1.00 89.50 64 GLY A C 1
ATOM 509 O O . GLY A 1 64 ? -5.290 19.102 35.199 1.00 89.50 64 GLY A O 1
ATOM 510 N N . LEU A 1 65 ? -3.578 18.489 36.533 1.00 92.06 65 LEU A N 1
ATOM 511 C CA . LEU A 1 65 ? -4.284 17.457 37.295 1.00 92.06 65 LEU A CA 1
ATOM 512 C C . LEU A 1 65 ? -4.579 17.917 38.727 1.00 92.06 65 LEU A C 1
ATOM 514 O O . LEU A 1 65 ? -3.742 18.513 39.400 1.00 92.06 65 LEU A O 1
ATOM 518 N N . ALA A 1 66 ? -5.783 17.613 39.207 1.00 92.88 66 ALA A N 1
ATOM 519 C CA . ALA A 1 66 ? -6.167 17.794 40.613 1.00 92.88 66 ALA A CA 1
ATOM 520 C C . ALA A 1 66 ? -5.617 16.657 41.498 1.00 92.88 66 ALA A C 1
ATOM 522 O O . ALA A 1 66 ? -5.246 15.591 41.003 1.00 92.88 66 ALA A O 1
ATOM 523 N N . LEU A 1 67 ? -5.638 16.818 42.824 1.00 92.38 67 LEU A N 1
ATOM 524 C CA . LEU A 1 67 ? -5.196 15.758 43.747 1.00 92.38 67 LEU A CA 1
ATOM 525 C C . LEU A 1 67 ? -5.997 14.461 43.571 1.00 92.38 67 LEU A C 1
ATOM 527 O O . LEU A 1 67 ? -5.433 13.368 43.635 1.00 92.38 67 LEU A O 1
ATOM 531 N N . LEU A 1 68 ? -7.300 14.584 43.301 1.00 94.25 68 LEU A N 1
ATOM 532 C CA . LEU A 1 68 ? -8.181 13.439 43.083 1.00 94.25 68 LEU A CA 1
ATOM 533 C C . LEU A 1 68 ? -7.847 12.687 41.782 1.00 94.25 68 LEU A C 1
ATOM 535 O O . LEU A 1 68 ? -7.906 11.459 41.760 1.00 94.25 68 LEU A O 1
ATOM 539 N N . HIS A 1 69 ? -7.398 13.393 40.738 1.00 94.75 69 HIS A N 1
ATOM 540 C CA . HIS A 1 69 ? -6.874 12.779 39.514 1.00 94.75 69 HIS A CA 1
ATOM 541 C C . HIS A 1 69 ? -5.624 11.939 39.795 1.00 94.75 69 HIS A C 1
ATOM 543 O O . HIS A 1 69 ? -5.530 10.801 39.341 1.00 94.75 69 HIS A O 1
ATOM 549 N N . GLN A 1 70 ? -4.692 12.468 40.590 1.00 93.00 70 GLN A N 1
ATOM 550 C CA . GLN A 1 70 ? -3.466 11.761 40.958 1.00 93.00 70 GLN A CA 1
ATOM 551 C C . GLN A 1 70 ? -3.777 10.528 41.819 1.00 93.00 70 GLN A C 1
ATOM 553 O O . GLN A 1 70 ? -3.244 9.443 41.588 1.00 93.00 70 GLN A O 1
ATOM 558 N N . ALA A 1 71 ? -4.694 10.661 42.781 1.00 94.69 71 ALA A N 1
ATOM 559 C CA . ALA A 1 71 ? -5.144 9.536 43.594 1.00 94.69 71 ALA A CA 1
ATOM 560 C C . ALA A 1 71 ? -5.792 8.438 42.731 1.00 94.69 71 ALA A C 1
ATOM 562 O O . ALA A 1 71 ? -5.497 7.259 42.928 1.00 94.69 71 ALA A O 1
ATOM 563 N N . ALA A 1 72 ? -6.603 8.819 41.738 1.00 95.94 72 ALA A N 1
ATOM 564 C CA . ALA A 1 72 ? -7.187 7.909 40.756 1.00 95.94 72 ALA A CA 1
ATOM 565 C C . ALA A 1 72 ? -6.139 7.233 39.858 1.00 95.94 72 ALA A C 1
ATOM 567 O O . ALA A 1 72 ? -6.226 6.027 39.627 1.00 95.94 72 ALA A O 1
ATOM 568 N N . GLN A 1 73 ? -5.129 7.973 39.397 1.00 94.75 73 GLN A N 1
ATOM 569 C CA . GLN A 1 73 ? -4.052 7.456 38.549 1.00 94.75 73 GLN A CA 1
ATOM 570 C C . GLN A 1 73 ? -3.245 6.348 39.233 1.00 94.75 73 GLN A C 1
ATOM 572 O O . GLN A 1 73 ? -2.966 5.327 38.614 1.00 94.75 73 GLN A O 1
ATOM 577 N N . TYR A 1 74 ? -2.882 6.539 40.505 1.00 93.25 74 TYR A N 1
ATOM 578 C CA . TYR A 1 74 ? -2.076 5.574 41.268 1.00 93.25 74 TYR A CA 1
ATOM 579 C C . TYR A 1 74 ? -2.913 4.599 42.111 1.00 93.25 74 TYR A C 1
ATOM 581 O O . TYR A 1 74 ? -2.359 3.884 42.947 1.00 93.25 74 TYR A O 1
ATOM 589 N N . GLY A 1 75 ? -4.242 4.600 41.959 1.00 93.44 75 GLY A N 1
ATOM 590 C CA . GLY A 1 75 ? -5.144 3.712 42.701 1.00 93.44 75 GLY A CA 1
ATOM 591 C C . GLY A 1 75 ? -5.119 3.914 44.221 1.00 93.44 75 GLY A C 1
ATOM 592 O O . GLY A 1 75 ? -5.341 2.973 44.986 1.00 93.44 75 GLY A O 1
ATOM 593 N N . ARG A 1 76 ? -4.822 5.131 44.695 1.00 94.88 76 ARG A N 1
ATOM 594 C CA . ARG A 1 76 ? -4.743 5.470 46.126 1.00 94.88 76 ARG A CA 1
ATOM 595 C C . ARG A 1 76 ? -6.137 5.687 46.706 1.00 94.88 76 ARG A C 1
ATOM 597 O O . ARG A 1 76 ? -6.522 6.806 47.035 1.00 94.88 76 ARG A O 1
ATOM 604 N N . THR A 1 77 ? -6.892 4.603 46.842 1.00 94.94 77 THR A N 1
ATOM 605 C CA . THR A 1 77 ? -8.310 4.639 47.234 1.00 94.94 77 THR A CA 1
ATOM 606 C C . THR A 1 77 ? -8.547 5.315 48.590 1.00 94.94 77 THR A C 1
ATOM 608 O O . THR A 1 77 ? -9.494 6.086 48.721 1.00 94.94 77 THR A O 1
ATOM 611 N N . ASP A 1 78 ? -7.673 5.114 49.580 1.00 93.88 78 ASP A N 1
ATOM 612 C CA . ASP A 1 78 ? -7.808 5.756 50.900 1.00 93.88 78 ASP A CA 1
ATOM 613 C C . ASP A 1 78 ? -7.594 7.271 50.837 1.00 93.88 78 ASP A C 1
ATOM 615 O O . ASP A 1 78 ? -8.296 8.042 51.493 1.00 93.88 78 ASP A O 1
ATOM 619 N N . ILE A 1 79 ? -6.658 7.709 49.993 1.00 92.56 79 ILE A N 1
ATOM 620 C CA . ILE A 1 79 ? -6.402 9.127 49.745 1.00 92.56 79 ILE A CA 1
ATOM 621 C C . ILE A 1 79 ? -7.569 9.737 48.971 1.00 92.56 79 ILE A C 1
ATOM 623 O O . ILE A 1 79 ? -8.057 10.793 49.357 1.00 92.56 79 ILE A O 1
ATOM 627 N N . ALA A 1 80 ? -8.068 9.060 47.933 1.00 94.69 80 ALA A N 1
ATOM 628 C CA . ALA A 1 80 ? -9.258 9.488 47.201 1.00 94.69 80 ALA A CA 1
ATOM 629 C C . ALA A 1 80 ? -10.477 9.619 48.132 1.00 94.69 80 ALA A C 1
ATOM 631 O O . ALA A 1 80 ? -11.207 10.602 48.049 1.00 94.69 80 ALA A O 1
ATOM 632 N N . ARG A 1 81 ? -10.660 8.682 49.073 1.00 94.50 81 ARG A N 1
ATOM 633 C CA . ARG A 1 81 ? -11.719 8.745 50.091 1.00 94.50 81 ARG A CA 1
ATOM 634 C C . ARG A 1 81 ? -11.561 9.969 50.983 1.00 94.50 81 ARG A C 1
ATOM 636 O O . ARG A 1 81 ? -12.515 10.722 51.129 1.00 94.50 81 ARG A O 1
ATOM 643 N N . SER A 1 82 ? -10.359 10.188 51.516 1.00 91.00 82 SER A N 1
ATOM 644 C CA . SER A 1 82 ? -10.053 11.355 52.348 1.00 91.00 82 SER A CA 1
ATOM 645 C C . SER A 1 82 ? -10.290 12.670 51.595 1.00 91.00 82 SER A C 1
ATOM 647 O O . SER A 1 82 ? -10.896 13.587 52.144 1.00 91.00 82 SER A O 1
ATOM 649 N N . LEU A 1 83 ? -9.893 12.756 50.320 1.00 91.25 83 LEU A N 1
ATOM 650 C CA . LEU A 1 83 ? -10.128 13.934 49.477 1.00 91.25 83 LEU A CA 1
ATOM 651 C C . LEU A 1 83 ? -11.628 14.207 49.290 1.00 91.25 83 LEU A C 1
ATOM 653 O O . LEU A 1 83 ? -12.076 15.329 49.510 1.00 91.25 83 LEU A O 1
ATOM 657 N N . LEU A 1 84 ? -12.415 13.182 48.955 1.00 92.00 84 LEU A N 1
ATOM 658 C CA . LEU A 1 84 ? -13.866 13.312 48.779 1.00 92.00 84 LEU A CA 1
ATOM 659 C C . LEU A 1 84 ? -14.584 13.662 50.092 1.00 92.00 84 LEU A C 1
ATOM 661 O O . LEU A 1 84 ? -15.488 14.491 50.091 1.00 92.00 84 LEU A O 1
ATOM 665 N N . ASP A 1 85 ? -14.168 13.078 51.220 1.00 90.25 85 ASP A N 1
ATOM 666 C CA . ASP A 1 85 ? -14.738 13.377 52.545 1.00 90.25 85 ASP A CA 1
ATOM 667 C C . ASP A 1 85 ? -14.455 14.832 52.979 1.00 90.25 85 ASP A C 1
ATOM 669 O O . ASP A 1 85 ? -15.219 15.409 53.751 1.00 90.25 85 ASP A O 1
ATOM 673 N N . ASN A 1 86 ? -13.387 15.443 52.450 1.00 88.06 86 ASN A N 1
ATOM 674 C CA . ASN A 1 86 ? -13.035 16.852 52.661 1.00 88.06 86 ASN A CA 1
ATOM 675 C C . ASN A 1 86 ? -13.576 17.791 51.564 1.00 88.06 86 ASN A C 1
ATOM 677 O O . ASN A 1 86 ? -13.181 18.957 51.508 1.00 88.06 86 ASN A O 1
ATOM 681 N N . GLY A 1 87 ? -14.495 17.312 50.719 1.00 87.56 87 GLY A N 1
ATOM 682 C CA . GLY A 1 87 ? -15.230 18.137 49.760 1.00 87.56 87 GLY A CA 1
ATOM 683 C C . GLY A 1 87 ? -14.535 18.365 48.418 1.00 87.56 87 GLY A C 1
ATOM 684 O O . GLY A 1 87 ? -14.860 19.351 47.765 1.00 87.56 87 GLY A O 1
ATOM 685 N N . ALA A 1 88 ? -13.601 17.495 48.012 1.00 90.75 88 ALA A N 1
ATOM 686 C CA . ALA A 1 88 ? -13.054 17.525 46.653 1.00 90.75 88 ALA A CA 1
ATOM 687 C C . ALA A 1 88 ? -14.172 17.356 45.616 1.00 90.75 88 ALA A C 1
ATOM 689 O O . ALA A 1 88 ? -15.052 16.502 45.780 1.00 90.75 88 ALA A O 1
ATOM 690 N N . GLU A 1 89 ? -14.114 18.128 44.537 1.00 93.25 89 GLU A N 1
ATOM 691 C CA . GLU A 1 89 ? -15.063 18.015 43.437 1.00 93.25 89 GLU A CA 1
ATOM 692 C C . GLU A 1 89 ? -14.869 16.668 42.721 1.00 93.25 89 GLU A C 1
ATOM 694 O O . GLU A 1 89 ? -13.816 16.374 42.155 1.00 93.25 89 GLU A O 1
ATOM 699 N N . ILE A 1 90 ? -15.897 15.816 42.764 1.00 95.19 90 ILE A N 1
ATOM 700 C CA . ILE A 1 90 ? -15.810 14.430 42.286 1.00 95.19 90 ILE A CA 1
ATOM 701 C C . ILE A 1 90 ? -15.589 14.322 40.771 1.00 95.19 90 ILE A C 1
ATOM 703 O O . ILE A 1 90 ? -14.861 13.438 40.316 1.00 95.19 90 ILE A O 1
ATOM 707 N N . ASP A 1 91 ? -16.162 15.262 40.018 1.00 96.06 91 ASP A N 1
ATOM 708 C CA . ASP A 1 91 ? -16.099 15.350 38.558 1.00 96.06 91 ASP A CA 1
ATOM 709 C C . ASP A 1 91 ? -15.189 16.498 38.085 1.00 96.06 91 ASP A C 1
ATOM 711 O O . ASP A 1 91 ? -15.349 17.017 36.976 1.00 96.06 91 ASP A O 1
ATOM 715 N N . VAL A 1 92 ? -14.212 16.879 38.922 1.00 95.31 92 VAL A N 1
ATOM 716 C CA . VAL A 1 92 ? -13.198 17.889 38.595 1.00 95.31 92 VAL A CA 1
ATOM 717 C C . VAL A 1 92 ? -12.550 17.579 37.249 1.00 95.31 92 VAL A C 1
ATOM 719 O O . VAL A 1 92 ? -12.233 16.432 36.946 1.00 95.31 92 VAL A O 1
ATOM 722 N N . ARG A 1 93 ? -12.341 18.605 36.425 1.00 95.50 93 ARG A N 1
ATOM 723 C CA . ARG A 1 93 ? -11.827 18.443 35.062 1.00 95.50 93 ARG A CA 1
ATOM 724 C C . ARG A 1 93 ? -10.339 18.741 34.973 1.00 95.50 93 ARG A C 1
ATOM 726 O O . ARG A 1 93 ? -9.875 19.779 35.444 1.00 95.50 93 ARG A O 1
ATOM 733 N N . SER A 1 94 ? -9.585 17.845 34.343 1.00 94.25 94 SER A N 1
ATOM 734 C CA . SER A 1 94 ? -8.189 18.102 33.990 1.00 94.25 94 SER A CA 1
ATOM 735 C C . SER A 1 94 ? -8.090 19.231 32.963 1.00 94.25 94 SER A C 1
ATOM 737 O O . SER A 1 94 ? -8.942 19.332 32.080 1.00 94.25 94 SER A O 1
ATOM 739 N N . LYS A 1 95 ? -7.010 20.012 33.003 1.00 91.62 95 LYS A N 1
ATOM 740 C CA . LYS A 1 95 ? -6.840 21.184 32.131 1.00 91.62 95 LYS A CA 1
ATOM 741 C C . LYS A 1 95 ? -6.766 20.859 30.634 1.00 91.62 95 LYS A C 1
ATOM 743 O O . LYS A 1 95 ? -7.282 21.634 29.839 1.00 91.62 95 LYS A O 1
ATOM 748 N N . GLU A 1 96 ? -6.070 19.787 30.263 1.00 87.19 96 GLU A N 1
ATOM 749 C CA . GLU A 1 96 ? -5.739 19.502 28.858 1.00 87.19 96 GLU A CA 1
ATOM 750 C C . GLU A 1 96 ? -6.855 18.723 28.154 1.00 87.19 96 GLU A C 1
ATOM 752 O O . GLU A 1 96 ? -7.429 19.210 27.186 1.00 87.19 96 GLU A O 1
ATOM 757 N N . ASP A 1 97 ? -7.216 17.557 28.694 1.00 90.81 97 ASP A N 1
ATOM 758 C CA . ASP A 1 97 ? -8.111 16.598 28.029 1.00 90.81 97 ASP A CA 1
ATOM 759 C C . ASP A 1 97 ? -9.528 16.561 28.627 1.00 90.81 97 ASP A C 1
ATOM 761 O O . ASP A 1 97 ? -10.330 15.680 28.307 1.00 90.81 97 ASP A O 1
ATOM 765 N N . ASN A 1 98 ? -9.851 17.497 29.528 1.00 94.69 98 ASN A N 1
ATOM 766 C CA . ASN A 1 98 ? -11.141 17.551 30.227 1.00 94.69 98 ASN A CA 1
ATOM 767 C C . ASN A 1 98 ? -11.530 16.214 30.907 1.00 94.69 98 ASN A C 1
ATOM 769 O O . ASN A 1 98 ? -12.711 15.883 31.037 1.00 94.69 98 ASN A O 1
ATOM 773 N N . LEU A 1 99 ? -10.536 15.422 31.324 1.00 96.56 99 LEU A N 1
ATOM 774 C CA . LEU A 1 99 ? -10.726 14.141 31.998 1.00 96.56 99 LEU A CA 1
ATOM 775 C C . LEU A 1 99 ? -11.255 14.371 33.407 1.00 96.56 99 LEU A C 1
ATOM 777 O O . LEU A 1 99 ? -10.883 15.341 34.055 1.00 96.56 99 LEU A O 1
ATOM 781 N N . THR A 1 100 ? -12.089 13.449 33.875 1.00 97.31 100 THR A N 1
ATOM 782 C CA . THR A 1 100 ? -12.496 13.361 35.285 1.00 97.31 100 THR A CA 1
ATOM 783 C C . THR A 1 100 ? -11.625 12.331 36.012 1.00 97.31 100 THR A C 1
ATOM 785 O O . THR A 1 100 ? -11.005 11.474 35.363 1.00 97.31 100 THR A O 1
ATOM 788 N N . PRO A 1 101 ? -11.611 12.309 37.357 1.00 97.25 101 PRO A N 1
ATOM 789 C CA . PRO A 1 101 ? -10.954 11.246 38.111 1.00 97.25 101 PRO A CA 1
ATOM 790 C C . PRO A 1 101 ? -11.443 9.847 37.721 1.00 97.25 101 PRO A C 1
ATOM 792 O O . PRO A 1 101 ? -10.646 8.910 37.703 1.00 97.25 101 PRO A O 1
ATOM 795 N N . LEU A 1 102 ? -12.718 9.701 37.339 1.00 97.81 102 LEU A N 1
ATOM 796 C CA . LEU A 1 102 ? -13.276 8.430 36.878 1.00 97.81 102 LEU A CA 1
ATOM 797 C C . LEU A 1 102 ? -12.671 7.979 35.538 1.00 97.81 102 LEU A C 1
ATOM 799 O O . LEU A 1 102 ? -12.339 6.803 35.402 1.00 97.81 102 LEU A O 1
ATOM 803 N N . HIS A 1 103 ? -12.442 8.892 34.586 1.00 97.69 103 HIS A N 1
ATOM 804 C CA . HIS A 1 103 ? -11.736 8.577 33.335 1.00 97.69 103 HIS A CA 1
ATOM 805 C C . HIS A 1 103 ? -10.320 8.058 33.596 1.00 97.69 103 HIS A C 1
ATOM 807 O O . HIS A 1 103 ? -9.896 7.057 33.017 1.00 97.69 103 HIS A O 1
ATOM 813 N N . ILE A 1 104 ? -9.585 8.730 34.486 1.00 96.50 104 ILE A N 1
ATOM 814 C CA . ILE A 1 104 ? -8.217 8.341 34.839 1.00 96.50 104 ILE A CA 1
ATOM 815 C C . ILE A 1 104 ? -8.218 6.992 35.560 1.00 96.50 104 ILE A C 1
ATOM 817 O O . ILE A 1 104 ? -7.477 6.093 35.163 1.00 96.50 104 ILE A O 1
ATOM 821 N N . ALA A 1 105 ? -9.081 6.809 36.561 1.00 97.50 105 ALA A N 1
ATOM 822 C CA . ALA A 1 105 ? -9.210 5.538 37.267 1.00 97.50 105 ALA A CA 1
ATOM 823 C C . ALA A 1 105 ? -9.544 4.392 36.296 1.00 97.50 105 ALA A C 1
ATOM 825 O O . ALA A 1 105 ? -8.957 3.312 36.389 1.00 97.50 105 ALA A O 1
ATOM 826 N N . ALA A 1 106 ? -10.422 4.648 35.318 1.00 97.31 106 ALA A N 1
ATOM 827 C CA . ALA A 1 106 ? -10.789 3.671 34.305 1.00 97.31 106 ALA A CA 1
ATOM 828 C C . ALA A 1 106 ? -9.650 3.355 33.326 1.00 97.31 106 ALA A C 1
ATOM 830 O O . ALA A 1 106 ? -9.480 2.201 32.940 1.00 97.31 106 ALA A O 1
ATOM 831 N N . ARG A 1 107 ? -8.829 4.346 32.958 1.00 96.44 107 ARG A N 1
ATOM 832 C CA . ARG A 1 107 ? -7.648 4.175 32.094 1.00 96.44 107 ARG A CA 1
ATOM 833 C C . ARG A 1 107 ? -6.532 3.368 32.764 1.00 96.44 107 ARG A C 1
ATOM 835 O O . ARG A 1 107 ? -5.889 2.571 32.086 1.00 96.44 107 ARG A O 1
ATOM 842 N N . PHE A 1 108 ? -6.292 3.579 34.059 1.00 95.94 108 PHE A N 1
ATOM 843 C CA . PHE A 1 108 ? -5.183 2.968 34.812 1.00 95.94 108 PHE A CA 1
ATOM 844 C C . PHE A 1 108 ? -5.573 1.713 35.612 1.00 95.94 108 PHE A C 1
ATOM 846 O O . PHE A 1 108 ? -4.758 1.195 36.368 1.00 95.94 108 PHE A O 1
ATOM 853 N N . ASN A 1 109 ? -6.786 1.190 35.413 1.00 96.12 109 ASN A N 1
ATOM 854 C CA . ASN A 1 109 ? -7.291 -0.019 36.071 1.00 96.12 109 ASN A CA 1
ATOM 855 C C . ASN A 1 109 ? -7.402 0.083 37.608 1.00 96.12 109 ASN A C 1
ATOM 857 O O . ASN A 1 109 ? -7.220 -0.893 38.336 1.00 96.12 109 ASN A O 1
ATOM 861 N N . SER A 1 110 ? -7.725 1.269 38.125 1.00 95.94 110 SER A N 1
ATOM 862 C CA . SER A 1 110 ? -7.870 1.524 39.564 1.00 95.94 110 SER A CA 1
ATOM 863 C C . SER A 1 110 ? -9.245 1.078 40.079 1.00 95.94 110 SER A C 1
ATOM 865 O O . SER A 1 110 ? -10.072 1.906 40.458 1.00 95.94 110 SER A O 1
ATOM 867 N N . ILE A 1 111 ? -9.500 -0.234 40.090 1.00 96.62 111 ILE A N 1
ATOM 868 C CA . ILE A 1 111 ? -10.818 -0.853 40.349 1.00 96.62 111 ILE A CA 1
ATOM 869 C C . ILE A 1 111 ? -11.488 -0.328 41.629 1.00 96.62 111 ILE A C 1
ATOM 871 O O . ILE A 1 111 ? -12.635 0.117 41.595 1.00 96.62 111 ILE A O 1
ATOM 875 N N . GLU A 1 112 ? -10.781 -0.335 42.760 1.00 97.56 112 GLU A N 1
ATOM 876 C CA . GLU A 1 112 ? -11.345 0.115 44.042 1.00 97.56 112 GLU A CA 1
ATOM 877 C C . GLU A 1 112 ? -11.623 1.623 44.063 1.00 97.56 112 GLU A C 1
ATOM 879 O O . GLU A 1 112 ? -12.597 2.076 44.667 1.00 97.56 112 GLU A O 1
ATOM 884 N N . THR A 1 113 ? -10.824 2.410 43.338 1.00 96.75 113 THR A N 1
ATOM 885 C CA . THR A 1 113 ? -11.076 3.844 43.184 1.00 96.75 113 THR A CA 1
ATOM 886 C C . THR A 1 113 ? -12.272 4.104 42.266 1.00 96.75 113 THR A C 1
ATOM 888 O O . THR A 1 113 ? -13.079 4.972 42.577 1.00 96.75 113 THR A O 1
ATOM 891 N N . VAL A 1 114 ? -12.461 3.317 41.199 1.00 97.44 114 VAL A N 1
ATOM 892 C CA . VAL A 1 114 ? -13.671 3.367 40.356 1.00 97.44 114 VAL A CA 1
ATOM 893 C C . VAL A 1 114 ? -14.920 3.057 41.184 1.00 97.44 114 VAL A C 1
ATOM 895 O O . VAL A 1 114 ? -15.875 3.830 41.147 1.00 97.44 114 VAL A O 1
ATOM 898 N N . LYS A 1 115 ? -14.905 1.984 41.991 1.00 96.81 115 LYS A N 1
ATOM 899 C CA . LYS A 1 115 ? -16.020 1.649 42.897 1.00 96.81 115 LYS A CA 1
ATOM 900 C C . LYS A 1 115 ? -16.332 2.799 43.849 1.00 96.81 115 LYS A C 1
ATOM 902 O O . LYS A 1 115 ? -17.495 3.163 43.996 1.00 96.81 115 LYS A O 1
ATOM 907 N N . LEU A 1 116 ? -15.302 3.372 44.475 1.00 97.12 116 LEU A N 1
ATOM 908 C CA . LEU A 1 116 ? -15.454 4.508 45.378 1.00 97.12 116 LEU A CA 1
ATOM 909 C C . LEU A 1 116 ? -16.081 5.713 44.665 1.00 97.12 116 LEU A C 1
ATOM 911 O O . LEU A 1 116 ? -17.042 6.276 45.178 1.00 97.12 116 LEU A O 1
ATOM 915 N N . LEU A 1 117 ? -15.562 6.099 43.498 1.00 96.62 117 LEU A N 1
ATOM 916 C CA . LEU A 1 117 ? -16.056 7.250 42.740 1.00 96.62 117 LEU A CA 1
ATOM 917 C C . LEU A 1 117 ? -17.524 7.059 42.333 1.00 96.62 117 LEU A C 1
ATOM 919 O O . LEU A 1 117 ? -18.346 7.932 42.594 1.00 96.62 117 LEU A O 1
ATOM 923 N N . ILE A 1 118 ? -17.889 5.888 41.803 1.00 95.19 118 ILE A N 1
ATOM 924 C CA . ILE A 1 118 ? -19.282 5.581 41.437 1.00 95.19 118 ILE A CA 1
ATOM 925 C C . ILE A 1 118 ? -20.196 5.609 42.674 1.00 95.19 118 ILE A C 1
ATOM 927 O O . ILE A 1 118 ? -21.253 6.234 42.644 1.00 95.19 118 ILE A O 1
ATOM 931 N N . GLN A 1 119 ? -19.786 5.001 43.795 1.00 95.06 119 GLN A N 1
ATOM 932 C CA . GLN A 1 119 ? -20.557 5.024 45.051 1.00 95.06 119 GLN A CA 1
ATOM 933 C C . GLN A 1 119 ? -20.773 6.440 45.598 1.00 95.06 119 GLN A C 1
ATOM 935 O O . GLN A 1 119 ? -21.765 6.693 46.279 1.00 95.06 119 GLN A O 1
ATOM 940 N N . ARG A 1 120 ? -19.835 7.354 45.332 1.00 95.38 120 ARG A N 1
ATOM 941 C CA . ARG A 1 120 ? -19.899 8.758 45.751 1.00 95.38 120 ARG A CA 1
ATOM 942 C C . ARG A 1 120 ? -20.614 9.658 44.737 1.00 95.38 120 ARG A C 1
ATOM 944 O O . ARG A 1 120 ? -20.722 10.852 44.988 1.00 95.38 120 ARG A O 1
ATOM 951 N N . GLY A 1 121 ? -21.153 9.088 43.657 1.00 93.38 121 GLY A N 1
ATOM 952 C CA . GLY A 1 121 ? -21.986 9.795 42.688 1.00 93.38 121 GLY A CA 1
ATOM 953 C C . GLY A 1 121 ? -21.228 10.429 41.524 1.00 93.38 121 GLY A C 1
ATOM 954 O O . GLY A 1 121 ? -21.785 11.333 40.909 1.00 93.38 121 GLY A O 1
ATOM 955 N N . ALA A 1 122 ? -20.002 9.977 41.222 1.00 95.88 122 ALA A N 1
ATOM 956 C CA . ALA A 1 122 ? -19.282 10.400 40.018 1.00 95.88 122 ALA A CA 1
ATOM 957 C C . ALA A 1 122 ? -20.123 10.093 38.779 1.00 95.88 122 ALA A C 1
ATOM 959 O O . ALA A 1 122 ? -20.694 9.001 38.686 1.00 95.88 122 ALA A O 1
ATOM 960 N N . ASP A 1 123 ? -20.188 11.021 37.831 1.00 95.56 123 ASP A N 1
ATOM 961 C CA . ASP A 1 123 ? -21.025 10.847 36.652 1.00 95.56 123 ASP A CA 1
ATOM 962 C C . ASP A 1 123 ? -20.283 10.072 35.538 1.00 95.56 123 ASP A C 1
ATOM 964 O O . ASP A 1 123 ? -19.338 10.595 34.935 1.00 95.56 123 ASP A O 1
ATOM 968 N N . PRO A 1 124 ? -20.672 8.813 35.230 1.00 94.25 124 PRO A N 1
ATOM 969 C CA . PRO A 1 124 ? -19.944 7.977 34.277 1.00 94.25 124 PRO A CA 1
ATOM 970 C C . PRO A 1 124 ? -20.179 8.355 32.809 1.00 94.25 124 PRO A C 1
ATOM 972 O O . PRO A 1 124 ? -19.488 7.812 31.945 1.00 94.25 124 PRO A O 1
ATOM 975 N N . VAL A 1 125 ? -21.136 9.249 32.520 1.00 95.00 125 VAL A N 1
ATOM 976 C CA . VAL A 1 125 ? -21.448 9.687 31.145 1.00 95.00 125 VAL A CA 1
ATOM 977 C C . VAL A 1 125 ? -20.688 10.935 30.719 1.00 95.00 125 VAL A C 1
ATOM 979 O O . VAL A 1 125 ? -20.768 11.336 29.561 1.00 95.00 125 VAL A O 1
ATOM 982 N N . LEU A 1 126 ? -19.953 11.567 31.637 1.00 96.12 126 LEU A N 1
ATOM 983 C CA . LEU A 1 126 ? -19.115 12.703 31.285 1.00 96.12 126 LEU A CA 1
ATOM 984 C C . LEU A 1 126 ? -18.076 12.274 30.254 1.00 96.12 126 LEU A C 1
ATOM 986 O O . LEU A 1 126 ? -17.542 11.170 30.322 1.00 96.12 126 LEU A O 1
ATOM 990 N N . VAL A 1 127 ? -17.787 13.178 29.325 1.00 96.56 127 VAL A N 1
ATOM 991 C CA . VAL A 1 127 ? -16.865 12.937 28.218 1.00 96.56 127 VAL A CA 1
ATOM 992 C C . VAL A 1 127 ? -15.604 13.786 28.331 1.00 96.56 127 VAL A C 1
ATOM 994 O O . VAL A 1 127 ? -15.632 14.881 28.907 1.00 96.56 127 VAL A O 1
ATOM 997 N N . SER A 1 128 ? -14.506 13.272 27.781 1.00 95.56 128 SER A N 1
ATOM 998 C CA . SER A 1 128 ? -13.258 14.007 27.553 1.00 95.56 128 SER A CA 1
ATOM 999 C C . SER A 1 128 ? -13.387 15.024 26.407 1.00 95.56 128 SER A C 1
ATOM 1001 O O . SER A 1 128 ? -14.453 15.193 25.823 1.00 95.56 128 SER A O 1
ATOM 1003 N N . THR A 1 129 ? -12.291 15.698 26.053 1.00 95.31 129 THR A N 1
ATOM 1004 C CA . THR A 1 129 ? -12.198 16.553 24.852 1.00 95.31 129 THR A CA 1
ATOM 1005 C C . THR A 1 129 ? -12.446 15.820 23.533 1.00 95.31 129 THR A C 1
ATOM 1007 O O . THR A 1 129 ? -12.830 16.459 22.560 1.00 95.31 129 THR A O 1
ATOM 1010 N N . ASN A 1 130 ? -12.245 14.501 23.499 1.00 94.00 130 ASN A N 1
ATOM 1011 C CA . ASN A 1 130 ? -12.473 13.656 22.322 1.00 94.00 130 ASN A CA 1
ATOM 1012 C C . ASN A 1 130 ? -13.798 12.888 22.426 1.00 94.00 130 ASN A C 1
ATOM 1014 O O . ASN A 1 130 ? -13.901 11.770 21.931 1.00 94.00 130 ASN A O 1
ATOM 1018 N N . ASP A 1 131 ? -14.764 13.417 23.174 1.00 96.50 131 ASP A N 1
ATOM 1019 C CA . ASP A 1 131 ? -16.063 12.792 23.444 1.00 96.50 131 ASP A CA 1
ATOM 1020 C C . ASP A 1 131 ? -15.980 11.380 24.074 1.00 96.50 131 ASP A C 1
ATOM 1022 O O . ASP A 1 131 ? -16.951 10.630 24.123 1.00 96.50 131 ASP A O 1
ATOM 1026 N N . SER A 1 132 ? -14.819 10.992 24.614 1.00 96.62 132 SER A N 1
ATOM 1027 C CA . SER A 1 132 ? -14.613 9.654 25.174 1.00 96.62 132 SER A CA 1
ATOM 1028 C C . SER A 1 132 ? -15.105 9.581 26.616 1.00 96.62 132 SER A C 1
ATOM 1030 O O . SER A 1 132 ? -14.623 10.327 27.467 1.00 96.62 132 SER A O 1
ATOM 1032 N N . THR A 1 133 ? -15.992 8.632 26.909 1.00 97.19 133 THR A N 1
ATOM 1033 C CA . THR A 1 133 ? -16.431 8.293 28.278 1.00 97.19 133 THR A CA 1
ATOM 1034 C C . THR A 1 133 ? -15.425 7.397 29.009 1.00 97.19 133 THR A C 1
ATOM 1036 O O . THR A 1 133 ? -14.534 6.796 28.402 1.00 97.19 133 THR A O 1
ATOM 1039 N N . ALA A 1 134 ? -15.595 7.205 30.322 1.00 96.88 134 ALA A N 1
ATOM 1040 C CA . ALA A 1 134 ? -14.777 6.271 31.106 1.00 96.88 134 ALA A CA 1
ATOM 1041 C C . ALA A 1 134 ? -14.796 4.828 30.549 1.00 96.88 134 ALA A C 1
ATOM 1043 O O . ALA A 1 134 ? -13.778 4.131 30.609 1.00 96.88 134 ALA A O 1
ATOM 1044 N N . LEU A 1 135 ? -15.916 4.400 29.949 1.00 97.69 135 LEU A N 1
ATOM 1045 C CA . LEU A 1 135 ? -16.047 3.079 29.324 1.00 97.69 135 LEU A CA 1
ATOM 1046 C C . LEU A 1 135 ? -15.128 2.930 28.100 1.00 97.69 135 LEU A C 1
ATOM 1048 O O . LEU A 1 135 ? -14.506 1.881 27.944 1.00 97.69 135 LEU A O 1
ATOM 1052 N N . HIS A 1 136 ? -14.963 3.981 27.287 1.00 97.81 136 HIS A N 1
ATOM 1053 C CA . HIS A 1 136 ? -14.040 3.975 26.144 1.00 97.81 136 HIS A CA 1
ATOM 1054 C C . HIS A 1 136 ? -12.593 3.708 26.586 1.00 97.81 136 HIS A C 1
ATOM 1056 O O . HIS A 1 136 ? -11.895 2.877 26.000 1.00 97.81 136 HIS A O 1
ATOM 1062 N N . PHE A 1 137 ? -12.14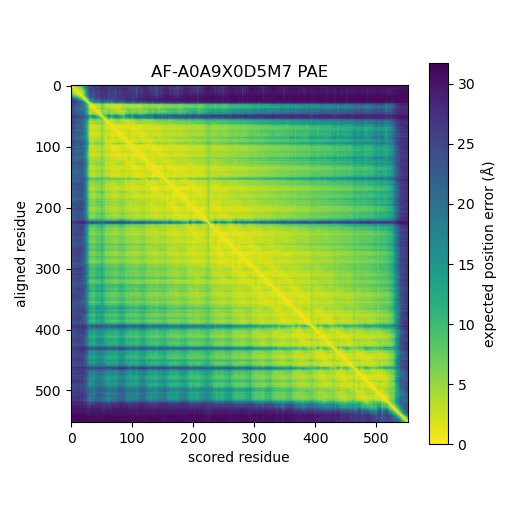3 4.360 27.665 1.00 96.94 137 PHE A N 1
ATOM 1063 C CA . PHE A 1 137 ? -10.801 4.138 28.211 1.00 96.94 137 PHE A CA 1
ATOM 1064 C C . PHE A 1 137 ? -10.624 2.720 28.758 1.00 96.94 137 PHE A C 1
ATOM 1066 O O . PHE A 1 137 ? -9.589 2.103 28.498 1.00 96.94 137 PHE A O 1
ATOM 1073 N N . ALA A 1 138 ? -11.622 2.198 29.480 1.00 97.31 138 ALA A N 1
ATOM 1074 C CA . ALA A 1 138 ? -11.593 0.832 29.998 1.00 97.31 138 ALA A CA 1
ATOM 1075 C C . ALA A 1 138 ? -11.535 -0.201 28.860 1.00 97.31 138 ALA A C 1
ATOM 1077 O O . ALA A 1 138 ? -10.694 -1.101 28.890 1.00 97.31 138 ALA A O 1
ATOM 1078 N N . ALA A 1 139 ? -12.359 -0.022 27.822 1.00 97.25 139 ALA A N 1
ATOM 1079 C CA . ALA A 1 139 ? -12.419 -0.906 26.663 1.00 97.25 139 ALA A CA 1
ATOM 1080 C C . ALA A 1 139 ? -11.113 -0.918 25.858 1.00 97.25 139 ALA A C 1
ATOM 1082 O O . ALA A 1 139 ? -10.576 -1.988 25.565 1.00 97.25 139 ALA A O 1
ATOM 1083 N N . ARG A 1 140 ? -10.540 0.262 25.581 1.00 95.88 140 ARG A N 1
ATOM 1084 C CA . ARG A 1 140 ? -9.258 0.390 24.870 1.00 95.88 140 ARG A CA 1
ATOM 1085 C C . ARG A 1 140 ? -8.092 -0.221 25.643 1.00 95.88 140 ARG A C 1
ATOM 1087 O O . ARG A 1 140 ? -7.143 -0.707 25.035 1.00 95.88 140 ARG A O 1
ATOM 1094 N N . ARG A 1 141 ? -8.118 -0.164 26.976 1.00 95.50 141 ARG A N 1
ATOM 1095 C CA . ARG A 1 141 ? -7.029 -0.662 27.832 1.00 95.50 141 ARG A CA 1
ATOM 1096 C C . ARG A 1 141 ? -7.183 -2.117 28.264 1.00 95.50 141 ARG A C 1
ATOM 1098 O O . ARG A 1 141 ? -6.232 -2.645 28.823 1.00 95.50 141 ARG A O 1
ATOM 1105 N N . GLY A 1 142 ? -8.320 -2.758 27.998 1.00 95.56 142 GLY A N 1
ATOM 1106 C CA . GLY A 1 142 ? -8.548 -4.141 28.429 1.00 95.56 142 GLY A CA 1
ATOM 1107 C C . GLY A 1 142 ? -8.874 -4.267 29.916 1.00 95.56 142 GLY A C 1
ATOM 1108 O O . GLY A 1 142 ? -8.685 -5.323 30.506 1.00 95.56 142 GLY A O 1
ATOM 1109 N N . ASN A 1 143 ? -9.379 -3.202 30.541 1.00 96.94 143 ASN A N 1
ATOM 1110 C CA . ASN A 1 143 ? -9.697 -3.198 31.967 1.00 96.94 143 ASN A CA 1
ATOM 1111 C C . ASN A 1 143 ? -11.084 -3.813 32.206 1.00 96.94 143 ASN A C 1
ATOM 1113 O O . ASN A 1 143 ? -12.068 -3.104 32.419 1.00 96.94 143 ASN A O 1
ATOM 1117 N N . GLU A 1 144 ? -11.158 -5.143 32.147 1.00 96.50 144 GLU A N 1
ATOM 1118 C CA . GLU A 1 144 ? -12.403 -5.925 32.172 1.00 96.50 144 GLU A CA 1
ATOM 1119 C C . GLU A 1 144 ? -13.302 -5.605 33.373 1.00 96.50 144 GLU A C 1
ATOM 1121 O O . GLU A 1 144 ? -14.463 -5.245 33.198 1.00 96.50 144 GLU A O 1
ATOM 1126 N N . GLN A 1 145 ? -12.759 -5.664 34.592 1.00 96.62 145 GLN A N 1
ATOM 1127 C CA . GLN A 1 145 ? -13.537 -5.433 35.818 1.00 96.62 145 GLN A CA 1
ATOM 1128 C C . GLN A 1 145 ? -14.062 -3.996 35.914 1.00 96.62 145 GLN A C 1
ATOM 1130 O O . GLN A 1 145 ? -15.148 -3.752 36.432 1.00 96.62 145 GLN A O 1
ATOM 1135 N N . VAL A 1 146 ? -13.296 -3.028 35.410 1.00 97.25 146 VAL A N 1
ATOM 1136 C CA . VAL A 1 146 ? -13.726 -1.627 35.349 1.00 97.25 146 VAL A CA 1
ATOM 1137 C C . VAL A 1 146 ? -14.867 -1.478 34.346 1.00 97.25 146 VAL A C 1
ATOM 1139 O O . VAL A 1 146 ? -15.861 -0.830 34.663 1.00 97.25 146 VAL A O 1
ATOM 1142 N N . ALA A 1 147 ? -14.746 -2.083 33.161 1.00 96.88 147 ALA A N 1
ATOM 1143 C CA . ALA A 1 147 ? -15.804 -2.061 32.156 1.00 96.88 147 ALA A CA 1
ATOM 1144 C C . ALA A 1 147 ? -17.093 -2.700 32.698 1.00 96.88 147 ALA A C 1
ATOM 1146 O O . ALA A 1 147 ? -18.164 -2.116 32.558 1.00 96.88 147 ALA A O 1
ATOM 1147 N N . GLU A 1 148 ? -16.989 -3.831 33.403 1.00 96.12 148 GLU A N 1
ATOM 1148 C CA . GLU A 1 148 ? -18.125 -4.484 34.059 1.00 96.12 148 GLU A CA 1
ATOM 1149 C C . GLU A 1 148 ? -18.802 -3.566 35.093 1.00 96.12 148 GLU A C 1
ATOM 1151 O O . GLU A 1 148 ? -20.027 -3.430 35.105 1.00 96.12 148 GLU A O 1
ATOM 1156 N N . LEU A 1 149 ? -18.020 -2.898 35.950 1.00 95.38 149 LEU A N 1
ATOM 1157 C CA . LEU A 1 149 ? -18.552 -1.961 36.945 1.00 95.38 149 LEU A CA 1
ATOM 1158 C C . LEU A 1 149 ? -19.284 -0.779 36.303 1.00 95.38 149 LEU A C 1
ATOM 1160 O O . LEU A 1 149 ? -20.325 -0.366 36.813 1.00 95.38 149 LEU A O 1
ATOM 1164 N N . LEU A 1 150 ? -18.752 -0.246 35.201 1.00 95.56 150 LEU A N 1
ATOM 1165 C CA . LEU A 1 150 ? -19.365 0.862 34.470 1.00 95.56 150 LEU A CA 1
ATOM 1166 C C . LEU A 1 150 ? -20.664 0.428 33.776 1.00 95.56 150 LEU A C 1
ATOM 1168 O O . LEU A 1 150 ? -21.666 1.128 33.888 1.00 95.56 150 LEU A O 1
ATOM 1172 N N . LEU A 1 151 ? -20.681 -0.741 33.128 1.00 94.75 151 LEU A N 1
ATOM 1173 C CA . LEU A 1 151 ? -21.850 -1.261 32.402 1.00 94.75 151 LEU A CA 1
ATOM 1174 C C . LEU A 1 151 ? -23.031 -1.623 33.314 1.00 94.75 151 LEU A C 1
ATOM 1176 O O . LEU A 1 151 ? -24.179 -1.566 32.887 1.00 94.75 151 LEU A O 1
ATOM 1180 N N . ARG A 1 152 ? -22.785 -1.952 34.588 1.00 92.69 152 ARG A N 1
ATOM 1181 C CA . ARG A 1 152 ? -23.861 -2.161 35.577 1.00 92.69 152 ARG A CA 1
ATOM 1182 C C . ARG A 1 152 ? -24.620 -0.876 35.922 1.00 92.69 152 ARG A C 1
ATOM 1184 O O . ARG A 1 152 ? -25.684 -0.944 36.537 1.00 92.69 152 ARG A O 1
ATOM 1191 N N . HIS A 1 153 ? -24.069 0.290 35.595 1.00 89.69 153 HIS A N 1
ATOM 1192 C CA . HIS A 1 153 ? -24.666 1.569 35.934 1.00 89.69 153 HIS A CA 1
ATOM 1193 C C . HIS A 1 153 ? -25.675 1.999 34.861 1.00 89.69 153 HIS A C 1
ATOM 1195 O O . HIS A 1 153 ? -25.315 2.225 33.713 1.00 89.69 153 HIS A O 1
ATOM 1201 N N . THR A 1 154 ? -26.939 2.204 35.243 1.00 83.69 154 THR A N 1
ATOM 1202 C CA . THR A 1 154 ? -28.066 2.413 34.304 1.00 83.69 154 THR A CA 1
ATOM 1203 C C . THR A 1 154 ? -27.956 3.648 33.409 1.00 83.69 154 THR A C 1
ATOM 1205 O O . THR A 1 154 ? -28.688 3.759 32.433 1.00 83.69 154 THR A O 1
ATOM 1208 N N . LYS A 1 155 ? -27.096 4.609 33.765 1.00 90.31 155 LYS A N 1
ATOM 1209 C CA . LYS A 1 155 ? -26.856 5.817 32.962 1.00 90.31 155 LYS A CA 1
ATOM 1210 C C . LYS A 1 155 ? -25.902 5.586 31.787 1.00 90.31 155 LYS A C 1
ATOM 1212 O O . LYS A 1 155 ? -25.878 6.412 30.886 1.00 90.31 155 LYS A O 1
ATOM 1217 N N . VAL A 1 156 ? -25.080 4.538 31.831 1.00 92.38 156 VAL A N 1
ATOM 1218 C CA . VAL A 1 156 ? -24.053 4.301 30.813 1.00 92.38 156 VAL A CA 1
ATOM 1219 C C . VAL A 1 156 ? -24.711 3.693 29.586 1.00 92.38 156 VAL A C 1
ATOM 1221 O O . VAL A 1 156 ? -25.220 2.578 29.638 1.00 92.38 156 VAL A O 1
ATOM 1224 N N . ASP A 1 157 ? -24.682 4.429 28.483 1.00 95.00 157 ASP A N 1
ATOM 1225 C CA . ASP A 1 157 ? -25.061 3.905 27.180 1.00 95.00 157 ASP A CA 1
ATOM 1226 C C . ASP A 1 157 ? -23.866 3.175 26.548 1.00 95.00 157 ASP A C 1
ATOM 1228 O O . ASP A 1 157 ? -22.792 3.746 26.339 1.00 95.00 157 ASP A O 1
ATOM 1232 N N . VAL A 1 158 ? -24.059 1.887 26.254 1.00 96.00 158 VAL A N 1
ATOM 1233 C CA . VAL A 1 158 ? -23.049 1.009 25.645 1.00 96.00 158 VAL A CA 1
ATOM 1234 C C . VAL A 1 158 ? -22.656 1.465 24.232 1.00 96.00 158 VAL A C 1
ATOM 1236 O O . VAL A 1 158 ? -21.547 1.174 23.780 1.00 96.00 158 VAL A O 1
ATOM 1239 N N . ASN A 1 159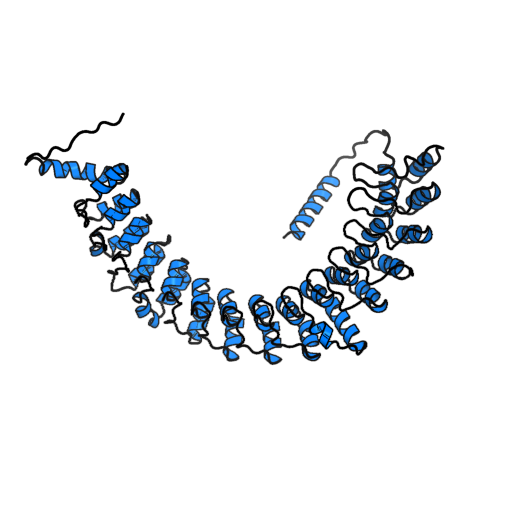 ? -23.542 2.207 23.559 1.00 96.75 159 ASN A N 1
ATOM 1240 C CA . ASN A 1 159 ? -23.385 2.671 22.181 1.00 96.75 159 ASN A CA 1
ATOM 1241 C C . ASN A 1 159 ? -22.959 4.138 22.070 1.00 96.75 159 ASN A C 1
ATOM 1243 O O . ASN A 1 159 ? -22.900 4.669 20.962 1.00 96.75 159 ASN A O 1
ATOM 1247 N N . SER A 1 160 ? -22.614 4.785 23.187 1.00 96.31 160 SER A N 1
ATOM 1248 C CA . SER A 1 160 ? -21.991 6.107 23.144 1.00 96.31 160 SER A CA 1
ATOM 1249 C C . SER A 1 160 ? -20.722 6.072 22.293 1.00 96.31 160 SER A C 1
ATOM 1251 O O . SER A 1 160 ? -19.941 5.122 22.377 1.00 96.31 160 SER A O 1
ATOM 1253 N N . THR A 1 161 ? -20.527 7.116 21.492 1.00 96.88 161 THR A N 1
ATOM 1254 C CA . THR A 1 161 ? -19.398 7.242 20.571 1.00 96.88 161 THR A CA 1
ATOM 1255 C C . THR A 1 161 ? -18.440 8.338 21.006 1.00 96.88 161 THR A C 1
ATOM 1257 O O . THR A 1 161 ? -18.878 9.366 21.519 1.00 96.88 161 THR A O 1
ATOM 1260 N N . ASP A 1 162 ? -17.156 8.146 20.726 1.00 95.94 162 ASP A N 1
ATOM 1261 C CA . ASP A 1 162 ? -16.156 9.208 20.793 1.00 95.94 162 ASP A CA 1
ATOM 1262 C C . ASP A 1 162 ? -16.207 10.140 19.560 1.00 95.94 162 ASP A C 1
ATOM 1264 O O . ASP A 1 162 ? -17.076 10.017 18.688 1.00 95.94 162 ASP A O 1
ATOM 1268 N N . SER A 1 163 ? -15.262 11.079 19.473 1.00 96.19 163 SER A N 1
ATOM 1269 C CA . SER A 1 163 ? -15.186 12.064 18.388 1.00 96.19 163 SER A CA 1
ATOM 1270 C C . SER A 1 163 ? -14.885 11.461 17.010 1.00 96.19 163 SER A C 1
ATOM 1272 O O . SER A 1 163 ? -15.104 12.122 15.996 1.00 96.19 163 SER A O 1
ATOM 1274 N N . ALA A 1 164 ? -14.411 10.212 16.952 1.00 96.00 164 ALA A N 1
ATOM 1275 C CA . ALA A 1 164 ? -14.225 9.440 15.725 1.00 96.00 164 ALA A CA 1
ATOM 1276 C C . ALA A 1 164 ? -15.431 8.528 15.424 1.00 96.00 164 ALA A C 1
ATOM 1278 O O . ALA A 1 164 ? -15.335 7.603 14.613 1.00 96.00 164 ALA A O 1
ATOM 1279 N N . HIS A 1 165 ? -16.571 8.768 16.079 1.00 96.88 165 HIS A N 1
ATOM 1280 C CA . HIS A 1 165 ? -17.758 7.915 16.034 1.00 96.88 165 HIS A CA 1
ATOM 1281 C C . HIS A 1 165 ? -17.482 6.456 16.448 1.00 96.88 165 HIS A C 1
ATOM 1283 O O . HIS A 1 165 ? -18.226 5.542 16.095 1.00 96.88 165 HIS A O 1
ATOM 1289 N N . MET A 1 166 ? -16.416 6.214 17.216 1.00 97.50 166 MET A N 1
ATOM 1290 C CA . MET A 1 166 ? -16.051 4.881 17.678 1.00 97.50 166 MET A CA 1
ATOM 1291 C C . MET A 1 166 ? -16.772 4.587 18.985 1.00 97.50 166 MET A C 1
ATOM 1293 O O . MET A 1 166 ? -16.662 5.334 19.952 1.00 97.50 166 MET A O 1
ATOM 1297 N N . THR A 1 167 ? -17.487 3.467 19.029 1.00 98.00 167 THR A N 1
ATOM 1298 C CA . THR A 1 167 ? -18.073 2.946 20.272 1.00 98.00 167 THR A CA 1
ATOM 1299 C C . THR A 1 167 ? -17.018 2.245 21.130 1.00 98.00 167 THR A C 1
ATOM 1301 O O . THR A 1 167 ? -15.946 1.854 20.653 1.00 98.00 167 THR A O 1
ATOM 1304 N N . ALA A 1 168 ? -17.343 1.966 22.395 1.00 97.44 168 ALA A N 1
ATOM 1305 C CA . ALA A 1 168 ? -16.502 1.128 23.251 1.00 97.44 168 ALA A CA 1
ATOM 1306 C C . ALA A 1 168 ? -16.186 -0.247 22.621 1.00 97.44 168 ALA A C 1
ATOM 1308 O O . ALA A 1 168 ? -15.090 -0.774 22.821 1.00 97.44 168 ALA A O 1
ATOM 1309 N N . LEU A 1 169 ? -17.106 -0.804 21.819 1.00 97.88 169 LEU A N 1
ATOM 1310 C CA . LEU A 1 169 ? -16.887 -2.072 21.119 1.00 97.88 169 LEU A CA 1
ATOM 1311 C C . LEU A 1 169 ? -15.798 -1.942 20.049 1.00 97.88 169 LEU A C 1
ATOM 1313 O O . LEU A 1 169 ? -14.929 -2.807 19.985 1.00 97.88 169 LEU A O 1
ATOM 1317 N N . HIS A 1 170 ? -15.770 -0.850 19.279 1.00 98.06 170 HIS A N 1
ATOM 1318 C CA . HIS A 1 170 ? -14.683 -0.601 18.331 1.00 98.06 170 HIS A CA 1
ATOM 1319 C C . HIS A 1 170 ? -13.322 -0.553 19.032 1.00 98.06 170 HIS A C 1
ATOM 1321 O O . HIS A 1 170 ? -12.372 -1.197 18.596 1.00 98.06 170 HIS A O 1
ATOM 1327 N N . LEU A 1 171 ? -13.226 0.163 20.156 1.00 97.62 171 LEU A N 1
ATOM 1328 C CA . LEU A 1 171 ? -11.972 0.278 20.905 1.00 97.62 171 LEU A CA 1
ATOM 1329 C C . LEU A 1 171 ? -11.524 -1.056 21.518 1.00 97.62 171 LEU A C 1
ATOM 1331 O O . LEU A 1 171 ? -10.325 -1.337 21.557 1.00 97.62 171 LEU A O 1
ATOM 1335 N N . ALA A 1 172 ? -12.467 -1.891 21.965 1.00 97.50 172 ALA A N 1
ATOM 1336 C CA . ALA A 1 172 ? -12.170 -3.255 22.397 1.00 97.50 172 ALA A CA 1
ATOM 1337 C C . ALA A 1 172 ? -11.671 -4.125 21.227 1.00 97.50 172 ALA A C 1
ATOM 1339 O O . ALA A 1 172 ? -10.748 -4.918 21.418 1.00 97.50 172 ALA A O 1
ATOM 1340 N N . CYS A 1 173 ? -12.224 -3.930 20.022 1.00 97.25 173 CYS A N 1
ATOM 1341 C CA . CYS A 1 173 ? -11.810 -4.615 18.795 1.00 97.25 173 CYS A CA 1
ATOM 1342 C C . CYS A 1 173 ? -10.421 -4.195 18.309 1.00 97.25 173 CYS A C 1
ATOM 1344 O O . CYS A 1 173 ? -9.691 -5.056 17.834 1.00 97.25 173 CYS A O 1
ATOM 1346 N N . ILE A 1 174 ? -10.025 -2.923 18.456 1.00 96.06 174 ILE A N 1
ATOM 1347 C CA . ILE A 1 174 ? -8.652 -2.465 18.154 1.00 96.06 174 ILE A CA 1
ATOM 1348 C C . ILE A 1 174 ? -7.645 -3.194 19.040 1.00 96.06 174 ILE A C 1
ATOM 1350 O O . ILE A 1 174 ? -6.626 -3.686 18.567 1.00 96.06 174 ILE A O 1
ATOM 1354 N N . SER A 1 175 ? -7.931 -3.258 20.339 1.00 94.19 175 SER A N 1
ATOM 1355 C CA . SER A 1 175 ? -7.000 -3.805 21.325 1.00 94.19 175 SER A CA 1
ATOM 1356 C C . SER A 1 175 ? -7.052 -5.332 21.457 1.00 94.19 175 SER A C 1
ATOM 1358 O O . SER A 1 175 ? -6.302 -5.882 22.255 1.00 94.19 175 SER A O 1
ATOM 1360 N N . GLY A 1 176 ? -7.944 -6.016 20.732 1.00 95.25 176 GLY A N 1
ATOM 1361 C CA . GLY A 1 176 ? -8.081 -7.476 20.792 1.00 95.25 176 GLY A CA 1
ATOM 1362 C C . GLY A 1 176 ? -8.715 -8.004 22.084 1.00 95.25 176 GLY A C 1
ATOM 1363 O O . GLY A 1 176 ? -8.565 -9.175 22.425 1.00 95.25 176 GLY A O 1
ATOM 1364 N N . ASN A 1 177 ? -9.445 -7.166 22.825 1.00 95.38 177 ASN A N 1
ATOM 1365 C CA . ASN A 1 177 ? -9.992 -7.522 24.135 1.00 95.38 177 ASN A CA 1
ATOM 1366 C C . ASN A 1 177 ? -11.285 -8.339 23.993 1.00 95.38 177 ASN A C 1
ATOM 1368 O O . ASN A 1 177 ? -12.394 -7.798 24.070 1.00 95.38 177 ASN A O 1
ATOM 1372 N N . ALA A 1 178 ? -11.157 -9.655 23.802 1.00 95.44 178 ALA A N 1
ATOM 1373 C CA . ALA A 1 178 ? -12.290 -10.559 23.586 1.00 95.44 178 ALA A CA 1
ATOM 1374 C C . ALA A 1 178 ? -13.288 -10.587 24.758 1.00 95.44 178 ALA A C 1
ATOM 1376 O O . ALA A 1 178 ? -14.497 -10.594 24.530 1.00 95.44 178 ALA A O 1
ATOM 1377 N N . ALA A 1 179 ? -12.811 -10.550 26.006 1.00 95.75 179 ALA A N 1
ATOM 1378 C CA . ALA A 1 179 ? -13.676 -10.555 27.187 1.00 95.75 179 ALA A CA 1
ATOM 1379 C C . ALA A 1 179 ? -14.552 -9.295 27.270 1.00 95.75 179 ALA A C 1
ATOM 1381 O O . ALA A 1 179 ? -15.765 -9.397 27.449 1.00 95.75 179 ALA A O 1
ATOM 1382 N N . ILE A 1 180 ? -13.964 -8.110 27.062 1.00 96.44 180 ILE A N 1
ATOM 1383 C CA . ILE A 1 180 ? -14.724 -6.853 27.016 1.00 96.44 180 ILE A CA 1
ATOM 1384 C C . ILE A 1 180 ? -15.685 -6.850 25.834 1.00 96.44 180 ILE A C 1
ATOM 1386 O O . ILE A 1 180 ? -16.848 -6.503 26.005 1.00 96.44 180 ILE A O 1
ATOM 1390 N N . SER A 1 181 ? -15.229 -7.277 24.657 1.00 97.00 181 SER A N 1
ATOM 1391 C CA . SER A 1 181 ? -16.081 -7.358 23.468 1.00 97.00 181 SER A CA 1
ATOM 1392 C C . SER A 1 181 ? -17.300 -8.243 23.729 1.00 97.00 181 SER A C 1
ATOM 1394 O O . SER A 1 181 ? -18.419 -7.853 23.416 1.00 97.00 181 SER A O 1
ATOM 1396 N N . LYS A 1 182 ? -17.113 -9.390 24.396 1.00 95.75 182 LYS A N 1
ATOM 1397 C CA . LYS A 1 182 ? -18.209 -10.275 24.804 1.00 95.75 182 LYS A CA 1
ATOM 1398 C C . LYS A 1 182 ? -19.183 -9.577 25.754 1.00 95.75 182 LYS A C 1
ATOM 1400 O O . LYS A 1 182 ? -20.379 -9.595 25.488 1.00 95.75 182 LYS A O 1
ATOM 1405 N N . MET A 1 183 ? -18.678 -8.929 26.806 1.00 95.50 183 MET A N 1
ATOM 1406 C CA . MET A 1 183 ? -19.518 -8.193 27.759 1.00 95.50 183 MET A CA 1
ATOM 1407 C C . MET A 1 183 ? -20.322 -7.081 27.076 1.00 95.50 183 MET A C 1
ATOM 1409 O O . MET A 1 183 ? -21.511 -6.935 27.335 1.00 95.50 183 MET A O 1
ATOM 1413 N N . LEU A 1 184 ? -19.699 -6.312 26.180 1.00 96.44 184 LEU A N 1
ATOM 1414 C CA . LEU A 1 184 ? -20.370 -5.244 25.437 1.00 96.44 184 LEU A CA 1
ATOM 1415 C C . LEU A 1 184 ? -21.479 -5.802 24.534 1.00 96.44 184 LEU A C 1
ATOM 1417 O O . LEU A 1 184 ? -22.587 -5.271 24.526 1.00 96.44 184 LEU A O 1
ATOM 1421 N N . LEU A 1 185 ? -21.214 -6.901 23.822 1.00 94.06 185 LEU A N 1
ATOM 1422 C CA . LEU A 1 185 ? -22.207 -7.568 22.974 1.00 94.06 185 LEU A CA 1
ATOM 1423 C C . LEU A 1 185 ? -23.389 -8.123 23.787 1.00 94.06 185 LEU A C 1
ATOM 1425 O O . LEU A 1 185 ? -24.533 -7.988 23.360 1.00 94.06 185 LEU A O 1
ATOM 1429 N N . GLU A 1 186 ? -23.137 -8.698 24.967 1.00 92.69 186 GLU A N 1
ATOM 1430 C CA . GLU A 1 186 ? -24.183 -9.166 25.893 1.00 92.69 186 GLU A CA 1
ATOM 1431 C C . GLU A 1 186 ? -25.047 -8.016 26.437 1.00 92.69 186 GLU A C 1
ATOM 1433 O O . GLU A 1 186 ? -26.234 -8.209 26.693 1.00 92.69 186 GLU A O 1
ATOM 1438 N N . GLN A 1 187 ? -24.476 -6.814 26.568 1.00 93.06 187 GLN A N 1
ATOM 1439 C CA . GLN A 1 187 ? -25.180 -5.592 26.976 1.00 93.06 187 GLN A CA 1
ATOM 1440 C C . GLN A 1 187 ? -25.852 -4.846 25.808 1.00 93.06 187 GLN A C 1
ATOM 1442 O O . GLN A 1 187 ? -26.351 -3.739 25.995 1.00 93.06 187 GLN A O 1
ATOM 1447 N N . GLY A 1 188 ? -25.900 -5.435 24.608 1.00 91.50 188 GLY A N 1
ATOM 1448 C CA . GLY A 1 188 ? -26.601 -4.850 23.461 1.00 91.50 188 GLY A CA 1
ATOM 1449 C C . GLY A 1 188 ? -25.794 -3.813 22.678 1.00 91.50 188 GLY A C 1
ATOM 1450 O O . GLY A 1 188 ? -26.386 -2.924 22.064 1.00 91.50 188 GLY A O 1
ATOM 1451 N N . ALA A 1 189 ? -24.460 -3.912 22.682 1.00 95.06 189 ALA A N 1
ATOM 1452 C CA . ALA A 1 189 ? -23.626 -3.117 21.785 1.00 95.06 189 ALA A CA 1
ATOM 1453 C C . ALA A 1 189 ? -24.000 -3.360 20.314 1.00 95.06 189 ALA A C 1
ATOM 1455 O O . ALA A 1 189 ? -24.132 -4.506 19.868 1.00 95.06 189 ALA A O 1
ATOM 1456 N N . ASP A 1 190 ? -24.132 -2.276 19.555 1.00 93.12 190 ASP A N 1
ATOM 1457 C CA . ASP A 1 190 ? -24.444 -2.317 18.135 1.00 93.12 190 ASP A CA 1
ATOM 1458 C C . ASP A 1 190 ? -23.237 -2.827 17.333 1.00 93.12 190 ASP A C 1
ATOM 1460 O O . ASP A 1 190 ? -22.163 -2.220 17.288 1.00 93.12 190 ASP A O 1
ATOM 1464 N N . LYS A 1 191 ? -23.435 -3.973 16.676 1.00 92.56 191 LYS A N 1
ATOM 1465 C CA . LYS A 1 191 ? -22.440 -4.648 15.832 1.00 92.56 191 LYS A CA 1
ATOM 1466 C C . LYS A 1 191 ? -22.224 -3.938 14.495 1.00 92.56 191 LYS A C 1
ATOM 1468 O O . LYS A 1 191 ? -21.226 -4.221 13.839 1.00 92.56 191 LYS A O 1
ATOM 1473 N N . ARG A 1 192 ? -23.151 -3.069 14.075 1.00 93.38 192 ARG A N 1
ATOM 1474 C CA . ARG A 1 192 ? -23.118 -2.321 12.807 1.00 93.38 192 ARG A CA 1
ATOM 1475 C C . ARG A 1 192 ? -22.887 -0.823 13.000 1.00 93.38 192 ARG A C 1
ATOM 1477 O O . ARG A 1 192 ? -22.969 -0.075 12.027 1.00 93.38 192 ARG A O 1
ATOM 1484 N N . ALA A 1 193 ? -22.569 -0.383 14.219 1.00 95.19 193 ALA A N 1
ATOM 1485 C CA . ALA A 1 193 ? -22.147 0.991 14.461 1.00 95.19 193 ALA A CA 1
ATOM 1486 C C . ALA A 1 193 ? -20.979 1.341 13.528 1.00 95.19 193 ALA A C 1
ATOM 1488 O O . ALA A 1 193 ? -20.077 0.527 13.352 1.00 95.19 193 ALA A O 1
ATOM 1489 N N . LYS A 1 194 ? -21.005 2.529 12.922 1.00 96.06 194 LYS A N 1
ATOM 1490 C CA . LYS A 1 194 ? -19.991 2.965 11.956 1.00 96.06 194 LYS A CA 1
ATOM 1491 C C . LYS A 1 194 ? -19.144 4.082 12.544 1.00 96.06 194 LYS A C 1
ATOM 1493 O O . LYS A 1 194 ? -19.692 5.061 13.048 1.00 96.06 194 LYS A O 1
ATOM 1498 N N . SER A 1 195 ? -17.828 3.934 12.437 1.00 96.69 195 SER A N 1
ATOM 1499 C CA . SER A 1 195 ? -16.873 4.999 12.738 1.00 96.69 195 SER A CA 1
ATOM 1500 C C . SER A 1 195 ? -16.895 6.108 11.678 1.00 96.69 195 SER A C 1
ATOM 1502 O O . SER A 1 195 ? -17.603 6.021 10.671 1.00 96.69 195 SER A O 1
ATOM 1504 N N . THR A 1 196 ? -16.065 7.139 11.853 1.00 96.31 196 THR A N 1
ATOM 1505 C CA . THR A 1 196 ? -15.827 8.174 10.830 1.00 96.31 196 THR A CA 1
ATOM 1506 C C . THR A 1 196 ? -15.361 7.610 9.490 1.00 96.31 196 THR A C 1
ATOM 1508 O O . THR A 1 196 ? -15.663 8.186 8.451 1.00 96.31 196 THR A O 1
ATOM 1511 N N . GLU A 1 197 ? -14.644 6.485 9.500 1.00 94.06 197 GLU A N 1
ATOM 1512 C CA . GLU A 1 197 ? -14.161 5.793 8.296 1.00 94.06 197 GLU A CA 1
ATOM 1513 C C . GLU A 1 197 ? -15.148 4.722 7.812 1.00 94.06 197 GLU A C 1
ATOM 1515 O O . GLU A 1 197 ? -14.780 3.822 7.064 1.00 94.06 197 GLU A O 1
ATOM 1520 N N . LEU A 1 198 ? -16.405 4.782 8.267 1.00 96.38 198 LEU A N 1
ATOM 1521 C CA . LEU A 1 198 ? -17.462 3.809 7.978 1.00 96.38 198 LEU A CA 1
ATOM 1522 C C . LEU A 1 198 ? -17.134 2.367 8.400 1.00 96.38 198 LEU A C 1
ATOM 1524 O O . LEU A 1 198 ? -17.877 1.443 8.069 1.00 96.38 198 LEU A O 1
ATOM 1528 N N . MET A 1 199 ? -16.062 2.163 9.168 1.00 96.69 199 MET A N 1
ATOM 1529 C CA . MET A 1 199 ? -15.694 0.849 9.673 1.00 96.69 199 MET A CA 1
ATOM 1530 C C . MET A 1 199 ? -16.686 0.413 10.741 1.00 96.69 199 MET A C 1
ATOM 1532 O O . MET A 1 199 ? -16.991 1.173 11.657 1.00 96.69 199 MET A O 1
ATOM 1536 N N . THR A 1 200 ? -17.140 -0.834 10.643 1.00 96.81 200 THR A N 1
ATOM 1537 C CA . THR A 1 200 ? -17.850 -1.506 11.737 1.00 96.81 200 THR A CA 1
ATOM 1538 C C . THR A 1 200 ? -16.850 -2.066 12.763 1.00 96.81 200 THR A C 1
ATOM 1540 O O . THR A 1 200 ? -15.650 -2.187 12.466 1.00 96.81 200 THR A O 1
ATOM 1543 N N . PRO A 1 201 ? -17.294 -2.495 13.961 1.00 96.62 201 PRO A N 1
ATOM 1544 C CA . PRO A 1 201 ? -16.428 -3.194 14.903 1.00 96.62 201 PRO A CA 1
ATOM 1545 C C . PRO A 1 201 ? -15.770 -4.441 14.304 1.00 96.62 201 PRO A C 1
ATOM 1547 O O . PRO A 1 201 ? -14.613 -4.727 14.606 1.00 96.62 201 PRO A O 1
ATOM 1550 N N . LEU A 1 202 ? -16.470 -5.148 13.406 1.00 96.56 202 LEU A N 1
ATOM 1551 C CA . LEU A 1 202 ? -15.922 -6.307 12.700 1.00 96.56 202 LEU A CA 1
ATOM 1552 C C . LEU A 1 202 ? -14.784 -5.908 11.747 1.00 96.56 202 LEU A C 1
ATOM 1554 O O . LEU A 1 202 ? -13.723 -6.525 11.809 1.00 96.56 202 LEU A O 1
ATOM 1558 N N . HIS A 1 203 ? -14.953 -4.849 10.941 1.00 97.12 203 HIS A N 1
ATOM 1559 C CA . HIS A 1 203 ? -13.861 -4.311 10.111 1.00 97.12 203 HIS A CA 1
ATOM 1560 C C . HIS A 1 203 ? -12.641 -3.970 10.973 1.00 97.12 203 HIS A C 1
ATOM 1562 O O . HIS A 1 203 ? -11.521 -4.372 10.671 1.00 97.12 203 HIS A O 1
ATOM 1568 N N . THR A 1 204 ? -12.879 -3.299 12.101 1.00 96.94 204 THR A N 1
ATOM 1569 C CA . THR A 1 204 ? -11.829 -2.873 13.031 1.00 96.94 204 THR A CA 1
ATOM 1570 C C . THR A 1 204 ? -11.076 -4.061 13.641 1.00 96.94 204 THR A C 1
ATOM 1572 O O . THR A 1 204 ? -9.849 -4.022 13.738 1.00 96.94 204 THR A O 1
ATOM 1575 N N . ALA A 1 205 ? -11.784 -5.124 14.038 1.00 96.94 205 ALA A N 1
ATOM 1576 C CA . ALA A 1 205 ? -11.168 -6.338 14.574 1.00 96.94 205 ALA A CA 1
ATOM 1577 C C . ALA A 1 205 ? -10.268 -7.017 13.531 1.00 96.94 205 ALA A C 1
ATOM 1579 O O . ALA A 1 205 ? -9.119 -7.338 13.829 1.00 96.94 205 ALA A O 1
ATOM 1580 N N . VAL A 1 206 ? -10.768 -7.181 12.302 1.00 96.75 206 VAL A N 1
ATOM 1581 C CA . VAL A 1 206 ? -10.042 -7.858 11.217 1.00 96.75 206 VAL A CA 1
ATOM 1582 C C . VAL A 1 206 ? -8.840 -7.044 10.748 1.00 96.75 206 VAL A C 1
ATOM 1584 O O . VAL A 1 206 ? -7.759 -7.606 10.601 1.00 96.75 206 VAL A O 1
ATOM 1587 N N . TYR A 1 207 ? -8.990 -5.725 10.587 1.00 95.94 207 TYR A N 1
ATOM 1588 C CA . TYR A 1 207 ? -7.902 -4.823 10.189 1.00 95.94 207 TYR A CA 1
ATOM 1589 C C . TYR A 1 207 ? -6.721 -4.856 11.169 1.00 95.94 207 TYR A C 1
ATOM 1591 O O . TYR A 1 207 ? -5.566 -4.833 10.755 1.00 95.94 207 TYR A O 1
ATOM 1599 N N . ASN A 1 208 ? -6.999 -4.958 1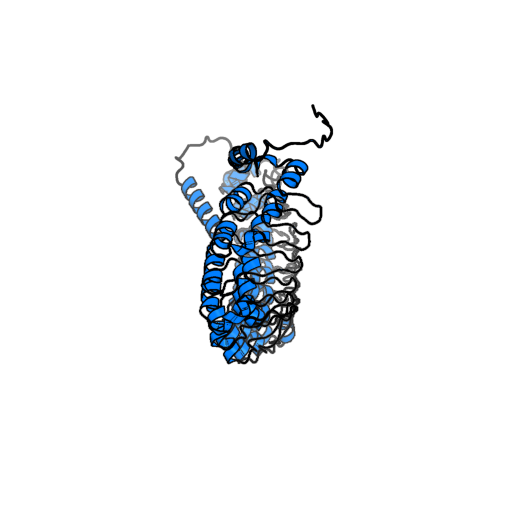2.474 1.00 94.69 208 ASN A N 1
ATOM 1600 C CA . ASN A 1 208 ? -5.965 -5.048 13.510 1.00 94.69 208 ASN A CA 1
ATOM 1601 C C . ASN A 1 208 ? -5.465 -6.488 13.754 1.00 94.69 208 ASN A C 1
ATOM 1603 O O . ASN A 1 208 ? -4.666 -6.703 14.662 1.00 94.69 208 ASN A O 1
ATOM 1607 N N . GLY A 1 209 ? -5.920 -7.477 12.973 1.00 93.38 209 GLY A N 1
ATOM 1608 C CA . GLY A 1 209 ? -5.497 -8.877 13.103 1.00 93.38 209 GLY A CA 1
ATOM 1609 C C . GLY A 1 209 ? -6.069 -9.608 14.324 1.00 93.38 209 GLY A C 1
ATOM 1610 O O . GLY A 1 209 ? -5.559 -10.656 14.714 1.00 93.38 209 GLY A O 1
ATOM 1611 N N . ASN A 1 210 ? -7.132 -9.084 14.938 1.00 95.19 210 ASN A N 1
ATOM 1612 C CA . ASN A 1 210 ? -7.756 -9.657 16.129 1.00 95.19 210 ASN A CA 1
ATOM 1613 C C . ASN A 1 210 ? -8.815 -10.707 15.752 1.00 95.19 210 ASN A C 1
ATOM 1615 O O . ASN A 1 210 ? -10.013 -10.526 16.000 1.00 95.19 210 ASN A O 1
ATOM 1619 N N . ALA A 1 211 ? -8.357 -11.818 15.166 1.00 91.38 211 ALA A N 1
ATOM 1620 C CA . ALA A 1 211 ? -9.202 -12.895 14.639 1.00 91.38 211 ALA A CA 1
ATOM 1621 C C . ALA A 1 211 ? -10.159 -13.494 15.691 1.00 91.38 211 ALA A C 1
ATOM 1623 O O . ALA A 1 211 ? -11.322 -13.760 15.394 1.00 91.38 211 ALA A O 1
ATOM 1624 N N . ASP A 1 212 ? -9.722 -13.633 16.948 1.00 92.31 212 ASP A N 1
ATOM 1625 C CA . ASP A 1 212 ? -10.563 -14.159 18.036 1.00 92.31 212 ASP A CA 1
ATOM 1626 C C . ASP A 1 212 ? -11.782 -13.266 18.318 1.00 92.31 212 ASP A C 1
ATOM 1628 O O . ASP A 1 212 ? -12.890 -13.749 18.576 1.00 92.31 212 ASP A O 1
ATOM 1632 N N . VAL A 1 213 ? -11.593 -11.943 18.248 1.00 95.38 213 VAL A N 1
ATOM 1633 C CA . VAL A 1 213 ? -12.671 -10.965 18.441 1.00 95.38 213 VAL A CA 1
ATOM 1634 C C . VAL A 1 213 ? -13.589 -10.938 17.222 1.00 95.38 213 VAL A C 1
ATOM 1636 O O . VAL A 1 213 ? -14.810 -10.909 17.382 1.00 95.38 213 VAL A O 1
ATOM 1639 N N . ALA A 1 214 ? -13.029 -11.014 16.011 1.00 95.06 214 ALA A N 1
ATOM 1640 C CA . ALA A 1 214 ? -13.813 -11.120 14.783 1.00 95.06 214 ALA A CA 1
ATOM 1641 C C . ALA A 1 214 ? -14.712 -12.371 14.800 1.00 95.06 214 ALA A C 1
ATOM 1643 O O . ALA A 1 214 ? -15.923 -12.269 14.586 1.00 95.06 214 ALA A O 1
ATOM 1644 N N . ALA A 1 215 ? -14.159 -13.529 15.174 1.00 92.31 215 ALA A N 1
ATOM 1645 C CA . ALA A 1 215 ? -14.899 -14.779 15.325 1.00 92.31 215 ALA A CA 1
ATOM 1646 C C . ALA A 1 215 ? -16.004 -14.681 16.391 1.00 92.31 215 ALA A C 1
ATOM 1648 O O . ALA A 1 215 ? -17.108 -15.196 16.195 1.00 92.31 215 ALA A O 1
ATOM 1649 N N . LEU A 1 216 ? -15.749 -13.989 17.507 1.00 92.88 216 LEU A N 1
ATOM 1650 C CA . LEU A 1 216 ? -16.761 -13.722 18.530 1.00 92.88 216 LEU A CA 1
ATOM 1651 C C . LEU A 1 216 ? -17.923 -12.880 17.976 1.00 92.88 216 LEU A C 1
ATOM 1653 O O . LEU A 1 216 ? -19.086 -13.237 18.185 1.00 92.88 216 LEU A O 1
ATOM 1657 N N . ILE A 1 217 ? -17.631 -11.788 17.266 1.00 93.38 217 ILE A N 1
ATOM 1658 C CA . ILE A 1 217 ? -18.658 -10.920 16.671 1.00 93.38 217 ILE A CA 1
ATOM 1659 C C . ILE A 1 217 ? -19.490 -11.709 15.660 1.00 93.38 217 ILE A C 1
ATOM 1661 O O . ILE A 1 217 ? -20.719 -11.701 15.745 1.00 93.38 217 ILE A O 1
ATOM 1665 N N . LEU A 1 218 ? -18.839 -12.459 14.770 1.00 91.44 218 LEU A N 1
ATOM 1666 C CA . LEU A 1 218 ? -19.507 -13.298 13.778 1.00 91.44 218 LEU A CA 1
ATOM 1667 C C . LEU A 1 218 ? -20.393 -14.366 14.428 1.00 91.44 218 LEU A C 1
ATOM 1669 O O . LEU A 1 218 ? -21.565 -14.483 14.073 1.00 91.44 218 LEU A O 1
ATOM 1673 N N . ARG A 1 219 ? -19.897 -15.086 15.445 1.00 88.88 219 ARG A N 1
ATOM 1674 C CA . ARG A 1 219 ? -20.695 -16.082 16.179 1.00 88.88 219 ARG A CA 1
ATOM 1675 C C . ARG A 1 219 ? -21.937 -15.450 16.802 1.00 88.88 219 ARG A C 1
ATOM 1677 O O . ARG A 1 219 ? -23.049 -15.922 16.572 1.00 88.88 219 ARG A O 1
ATOM 1684 N N . THR A 1 220 ? -21.780 -14.343 17.524 1.00 87.44 220 THR A N 1
ATOM 1685 C CA . THR A 1 220 ? -22.937 -13.668 18.137 1.00 87.44 220 THR A CA 1
ATOM 1686 C C . THR A 1 220 ? -23.908 -13.112 17.093 1.00 87.44 220 THR A C 1
ATOM 1688 O O . THR A 1 220 ? -25.095 -12.963 17.380 1.00 87.44 220 THR A O 1
ATOM 1691 N N . ALA A 1 221 ? -23.444 -12.744 15.893 1.00 85.50 221 ALA A N 1
ATOM 1692 C CA . ALA A 1 221 ? -24.309 -12.343 14.784 1.00 85.50 221 ALA A CA 1
ATOM 1693 C C . ALA A 1 221 ? -25.113 -13.536 14.237 1.00 85.50 221 ALA A C 1
ATOM 1695 O O . ALA A 1 221 ? -26.327 -13.413 14.091 1.00 85.50 221 ALA A O 1
ATOM 1696 N N . THR A 1 222 ? -24.481 -14.704 14.043 1.00 82.38 222 THR A N 1
ATOM 1697 C CA . THR A 1 222 ? -25.175 -15.927 13.587 1.00 82.38 222 THR A CA 1
ATOM 1698 C C . THR A 1 222 ? -26.252 -16.412 14.564 1.00 82.38 222 THR A C 1
ATOM 1700 O O . THR A 1 222 ? -27.344 -16.793 14.144 1.00 82.38 222 THR A O 1
ATOM 1703 N N . GLU A 1 223 ? -25.986 -16.361 15.873 1.00 79.56 223 GLU A N 1
ATOM 1704 C CA . GLU A 1 223 ? -26.919 -16.817 16.916 1.00 79.56 223 GLU A CA 1
ATOM 1705 C C . GLU A 1 223 ? -28.197 -15.970 16.974 1.00 79.56 223 GLU A C 1
ATOM 1707 O O . GLU A 1 223 ? -29.286 -16.487 17.230 1.00 79.56 223 GLU A O 1
ATOM 1712 N N . ALA A 1 224 ? -28.084 -14.669 16.698 1.00 68.81 224 ALA A N 1
ATOM 1713 C CA . ALA A 1 224 ? -29.187 -13.727 16.829 1.00 68.81 224 ALA A CA 1
ATOM 1714 C C . ALA A 1 224 ? -30.222 -13.808 15.689 1.00 68.81 224 ALA A C 1
ATOM 1716 O O . ALA A 1 224 ? -31.214 -13.083 15.756 1.00 68.81 224 ALA A O 1
ATOM 1717 N N . LYS A 1 225 ? -30.011 -14.630 14.642 1.00 61.00 225 LYS A N 1
ATOM 1718 C CA . LYS A 1 225 ? -30.842 -14.697 13.412 1.00 61.00 225 LYS A CA 1
ATOM 1719 C C . LYS A 1 225 ? -31.124 -13.338 12.740 1.00 61.00 225 LYS A C 1
ATOM 1721 O O . LYS A 1 225 ? -32.016 -13.245 11.901 1.00 61.00 225 LYS A O 1
ATOM 1726 N N . HIS A 1 226 ? -30.394 -12.290 13.112 1.00 57.72 226 HIS A N 1
ATOM 1727 C CA . HIS A 1 226 ? -30.371 -11.031 12.378 1.00 57.72 226 HIS A CA 1
ATOM 1728 C C . HIS A 1 226 ? -29.474 -11.234 11.158 1.00 57.72 226 HIS A C 1
ATOM 1730 O O . HIS A 1 226 ? -28.557 -12.054 11.222 1.00 57.72 226 HIS A O 1
ATOM 1736 N N . ASP A 1 227 ? -29.769 -10.539 10.059 1.00 68.06 227 ASP A N 1
ATOM 1737 C CA . ASP A 1 227 ? -29.137 -10.755 8.755 1.00 68.06 227 ASP A CA 1
ATOM 1738 C C . ASP A 1 227 ? -27.622 -10.505 8.853 1.00 68.06 227 ASP A C 1
ATOM 1740 O O . ASP A 1 227 ? -27.129 -9.390 8.733 1.00 68.06 227 ASP A O 1
ATOM 1744 N N . ILE A 1 228 ? -26.852 -11.556 9.146 1.00 85.81 228 ILE A N 1
ATOM 1745 C CA . ILE A 1 228 ? -25.383 -11.527 9.160 1.00 85.81 228 ILE A CA 1
ATOM 1746 C C . ILE A 1 228 ? -24.833 -11.051 7.810 1.00 85.81 228 ILE A C 1
ATOM 1748 O O . ILE A 1 228 ? -23.759 -10.457 7.766 1.00 85.81 228 ILE A O 1
ATOM 1752 N N . THR A 1 229 ? -25.608 -11.263 6.745 1.00 86.06 229 THR A N 1
ATOM 1753 C CA . THR A 1 229 ? -25.385 -10.803 5.371 1.00 86.06 229 THR A CA 1
ATOM 1754 C C . THR A 1 229 ? -25.151 -9.293 5.300 1.00 86.06 229 THR A C 1
ATOM 1756 O O . THR A 1 229 ? -24.224 -8.837 4.636 1.00 86.06 229 THR A O 1
ATOM 1759 N N . ASP A 1 230 ? -25.913 -8.519 6.064 1.00 88.88 230 ASP A N 1
ATOM 1760 C CA . ASP A 1 230 ? -25.775 -7.074 6.140 1.00 88.88 230 ASP A CA 1
ATOM 1761 C C . ASP A 1 230 ? -24.475 -6.649 6.841 1.00 88.88 230 ASP A C 1
ATOM 1763 O O . ASP A 1 230 ? -23.833 -5.683 6.437 1.00 88.88 230 ASP A O 1
ATOM 1767 N N . LEU A 1 231 ? -24.083 -7.362 7.904 1.00 91.06 231 LEU A N 1
ATOM 1768 C CA . LEU A 1 231 ? -22.867 -7.061 8.666 1.00 91.06 231 LEU A CA 1
ATOM 1769 C C . LEU A 1 231 ? -21.600 -7.371 7.856 1.00 91.06 231 LEU A C 1
ATOM 1771 O O . LEU A 1 231 ? -20.640 -6.606 7.907 1.00 91.06 231 LEU A O 1
ATOM 1775 N N . ILE A 1 232 ? -21.586 -8.495 7.133 1.00 92.25 232 ILE A N 1
ATOM 1776 C CA . ILE A 1 232 ? -20.456 -8.890 6.274 1.00 92.25 232 ILE A CA 1
ATOM 1777 C C . ILE A 1 232 ? -20.419 -8.088 4.965 1.00 92.25 232 ILE A C 1
ATOM 1779 O O . ILE A 1 232 ? -19.349 -7.936 4.376 1.00 92.25 232 ILE A O 1
ATOM 1783 N N . GLY A 1 233 ? -21.579 -7.600 4.512 1.00 92.25 233 GLY A N 1
ATOM 1784 C CA . GLY A 1 233 ? -21.741 -6.788 3.308 1.00 92.25 233 GLY A CA 1
ATOM 1785 C C . GLY A 1 233 ? -21.556 -5.285 3.526 1.00 92.25 233 GLY A C 1
ATOM 1786 O O . GLY A 1 233 ? -21.462 -4.551 2.542 1.00 92.25 233 GLY A O 1
ATOM 1787 N N . ASP A 1 234 ? -21.494 -4.817 4.778 1.00 94.69 234 ASP A N 1
ATOM 1788 C CA . ASP A 1 234 ? -21.132 -3.435 5.088 1.00 94.69 234 ASP A CA 1
ATOM 1789 C C . ASP A 1 234 ? -19.749 -3.099 4.526 1.00 94.69 234 ASP A C 1
ATOM 1791 O O . ASP A 1 234 ? -18.865 -3.953 4.436 1.00 94.69 234 ASP A O 1
ATOM 1795 N N . ARG A 1 235 ? -19.578 -1.827 4.164 1.00 95.56 235 ARG A N 1
ATOM 1796 C CA . ARG A 1 235 ? -18.366 -1.323 3.528 1.00 95.5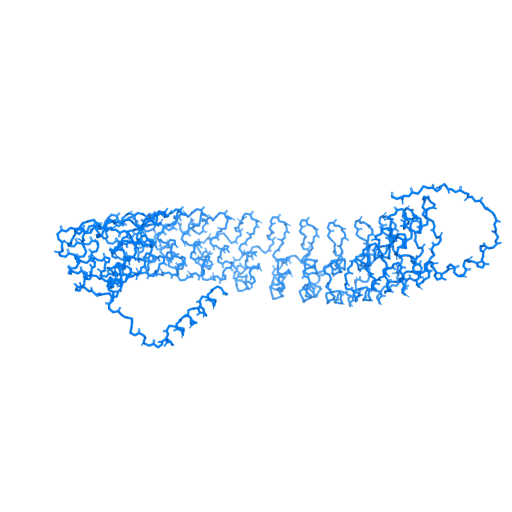6 235 ARG A CA 1
ATOM 1797 C C . ARG A 1 235 ? -17.776 -0.156 4.298 1.00 95.56 235 ARG A C 1
ATOM 1799 O O . ARG A 1 235 ? -18.527 0.677 4.818 1.00 95.56 235 ARG A O 1
ATOM 1806 N N . ASP A 1 236 ? -16.450 -0.130 4.360 1.00 95.75 236 ASP A N 1
ATOM 1807 C CA . ASP A 1 236 ? -15.676 0.976 4.922 1.00 95.75 236 ASP A CA 1
ATOM 1808 C C . ASP A 1 236 ? -15.577 2.170 3.946 1.00 95.75 236 ASP A C 1
ATOM 1810 O O . ASP A 1 236 ? -16.175 2.184 2.868 1.00 95.75 236 ASP A O 1
ATOM 1814 N N . ALA A 1 237 ? -14.825 3.207 4.321 1.00 96.12 237 ALA A N 1
ATOM 1815 C CA . ALA A 1 237 ? -14.631 4.408 3.508 1.00 96.12 237 ALA A CA 1
ATOM 1816 C C . ALA A 1 237 ? -13.929 4.156 2.160 1.00 96.12 237 ALA A C 1
ATOM 1818 O O . ALA A 1 237 ? -14.076 4.964 1.244 1.00 96.12 237 ALA A O 1
ATOM 1819 N N . ALA A 1 238 ? -13.177 3.061 2.027 1.00 95.31 238 ALA A N 1
ATOM 1820 C CA . ALA A 1 238 ? -12.531 2.644 0.786 1.00 95.31 238 ALA A CA 1
ATOM 1821 C C . ALA A 1 238 ? -13.374 1.620 -0.000 1.00 95.31 238 ALA A C 1
ATOM 1823 O O . ALA A 1 238 ? -12.890 1.058 -0.987 1.00 95.31 238 ALA A O 1
ATOM 1824 N N . ASP A 1 239 ? -14.636 1.429 0.395 1.00 96.38 239 ASP A N 1
ATOM 1825 C CA . ASP A 1 239 ? -15.589 0.452 -0.139 1.00 96.38 239 ASP A CA 1
ATOM 1826 C C . ASP A 1 239 ? -15.136 -1.010 0.067 1.00 96.38 239 ASP A C 1
ATOM 1828 O O . ASP A 1 239 ? -15.618 -1.927 -0.596 1.00 96.38 239 ASP A O 1
ATOM 1832 N N . ASN A 1 240 ? -14.216 -1.259 1.008 1.00 96.75 240 ASN A N 1
ATOM 1833 C CA . ASN A 1 240 ? -13.799 -2.609 1.363 1.00 96.75 240 ASN A CA 1
ATOM 1834 C C . ASN A 1 240 ? -14.876 -3.281 2.214 1.00 96.75 240 ASN A C 1
ATOM 1836 O O . ASN A 1 240 ? -15.362 -2.717 3.193 1.00 96.75 240 ASN A O 1
ATOM 1840 N N . THR A 1 241 ? -15.174 -4.533 1.882 1.00 97.00 241 THR A N 1
ATOM 1841 C CA . THR A 1 241 ? -15.901 -5.448 2.770 1.00 97.00 241 THR A CA 1
ATOM 1842 C C . THR A 1 241 ? -14.949 -6.087 3.781 1.00 97.00 241 THR A C 1
ATOM 1844 O O . THR A 1 241 ? -13.727 -6.105 3.598 1.00 97.00 241 THR A O 1
ATOM 1847 N N . VAL A 1 242 ? -15.502 -6.740 4.803 1.00 96.31 242 VAL A N 1
ATOM 1848 C CA . VAL A 1 242 ? -14.721 -7.533 5.771 1.00 96.31 242 VAL A CA 1
ATOM 1849 C C . VAL A 1 242 ? -13.835 -8.576 5.078 1.00 96.31 242 VAL A C 1
ATOM 1851 O O . VAL A 1 242 ? -12.721 -8.836 5.530 1.00 96.31 242 VAL A O 1
ATOM 1854 N N . LEU A 1 243 ? -14.291 -9.138 3.952 1.00 97.19 243 LEU A N 1
ATOM 1855 C CA . LEU A 1 243 ? -13.531 -10.127 3.190 1.00 97.19 243 LEU A CA 1
ATOM 1856 C C . LEU A 1 243 ? -12.269 -9.533 2.541 1.00 97.19 243 LEU A C 1
ATOM 1858 O O . LEU A 1 243 ? -11.249 -10.214 2.499 1.00 97.19 243 LEU A O 1
ATOM 1862 N N . HIS A 1 244 ? -12.293 -8.269 2.100 1.00 97.69 244 HIS A N 1
ATOM 1863 C CA . HIS A 1 244 ? -11.089 -7.581 1.611 1.00 97.69 244 HIS A CA 1
ATOM 1864 C C . HIS A 1 244 ? -10.053 -7.419 2.725 1.00 97.69 244 HIS A C 1
ATOM 1866 O O . HIS A 1 244 ? -8.868 -7.686 2.524 1.00 97.69 244 HIS A O 1
ATOM 1872 N N . LEU A 1 245 ? -10.502 -7.017 3.918 1.00 96.94 245 LEU A N 1
ATOM 1873 C CA . LEU A 1 245 ? -9.616 -6.850 5.068 1.00 96.94 245 LEU A CA 1
ATOM 1874 C C . LEU A 1 245 ? -9.028 -8.191 5.512 1.00 96.94 245 LEU A C 1
ATOM 1876 O O . LEU A 1 245 ? -7.817 -8.286 5.696 1.00 96.94 245 LEU A O 1
ATOM 1880 N N . ALA A 1 246 ? -9.861 -9.233 5.607 1.00 96.94 246 ALA A N 1
ATOM 1881 C CA . ALA A 1 246 ? -9.418 -10.585 5.940 1.00 96.94 246 ALA A CA 1
ATOM 1882 C C . ALA A 1 246 ? -8.398 -11.092 4.914 1.00 96.94 246 ALA A C 1
ATOM 1884 O O . ALA A 1 246 ? -7.385 -11.686 5.283 1.00 96.94 246 ALA A O 1
ATOM 1885 N N . ALA A 1 247 ? -8.624 -10.793 3.631 1.00 96.88 247 ALA A N 1
ATOM 1886 C CA . ALA A 1 247 ? -7.707 -11.143 2.563 1.00 96.88 247 ALA A CA 1
ATOM 1887 C C . ALA A 1 247 ? -6.327 -10.477 2.713 1.00 96.88 247 ALA A C 1
ATOM 1889 O O . ALA A 1 247 ? -5.300 -11.127 2.498 1.00 96.88 247 ALA A O 1
ATOM 1890 N N . GLY A 1 248 ? -6.295 -9.209 3.133 1.00 95.31 248 GLY A N 1
ATOM 1891 C CA . GLY A 1 248 ? -5.062 -8.472 3.411 1.00 95.31 248 GLY A CA 1
ATOM 1892 C C . GLY A 1 248 ? -4.324 -8.959 4.662 1.00 95.31 248 GLY A C 1
ATOM 1893 O O . GLY A 1 248 ? -3.099 -9.083 4.638 1.00 95.31 248 GLY A O 1
ATOM 1894 N N . THR A 1 249 ? -5.047 -9.291 5.735 1.00 94.81 249 THR A N 1
ATOM 1895 C CA . THR A 1 249 ? -4.458 -9.733 7.015 1.00 94.81 249 THR A CA 1
ATOM 1896 C C . THR A 1 249 ? -4.198 -11.238 7.107 1.00 94.81 249 THR A C 1
ATOM 1898 O O . THR A 1 249 ? -3.626 -11.696 8.094 1.00 94.81 249 THR A O 1
ATOM 1901 N N . ASN A 1 250 ? -4.554 -12.002 6.068 1.00 95.31 250 ASN A N 1
ATOM 1902 C CA . ASN A 1 250 ? -4.474 -13.466 6.017 1.00 95.31 250 ASN A CA 1
ATOM 1903 C C . ASN A 1 250 ? -5.339 -14.172 7.084 1.00 95.31 250 ASN A C 1
ATOM 1905 O O . ASN A 1 250 ? -4.987 -15.252 7.560 1.00 95.31 250 ASN A O 1
ATOM 1909 N N . ASP A 1 251 ? -6.473 -13.581 7.469 1.00 95.31 251 ASP A N 1
ATOM 1910 C CA . ASP A 1 251 ? -7.403 -14.190 8.427 1.00 95.31 251 ASP A CA 1
ATOM 1911 C C . ASP A 1 251 ? -8.321 -15.209 7.731 1.00 95.31 251 ASP A C 1
ATOM 1913 O O . ASP A 1 251 ? -9.450 -14.910 7.328 1.00 95.31 251 ASP A O 1
ATOM 1917 N N . LEU A 1 252 ? -7.803 -16.431 7.569 1.00 95.56 252 LEU A N 1
ATOM 1918 C CA . LEU A 1 252 ? -8.499 -17.546 6.916 1.00 95.56 252 LEU A CA 1
ATOM 1919 C C . LEU A 1 252 ? -9.820 -17.888 7.609 1.00 95.56 252 LEU A C 1
ATOM 1921 O O . LEU A 1 252 ? -10.823 -18.114 6.938 1.00 95.56 252 LEU A O 1
ATOM 1925 N N . ASN A 1 253 ? -9.841 -17.881 8.944 1.00 93.31 253 ASN A N 1
ATOM 1926 C CA . ASN A 1 253 ? -11.021 -18.259 9.717 1.00 93.31 253 ASN A CA 1
ATOM 1927 C C . ASN A 1 253 ? -12.160 -17.265 9.482 1.00 93.31 253 ASN A C 1
ATOM 1929 O O . ASN A 1 253 ? -13.293 -17.663 9.208 1.00 93.31 253 ASN A O 1
ATOM 1933 N N . THR A 1 254 ? -11.865 -15.966 9.553 1.00 94.19 254 THR A N 1
ATOM 1934 C CA . THR A 1 254 ? -12.874 -14.938 9.287 1.00 94.19 254 THR A CA 1
ATOM 1935 C C . THR A 1 254 ? -13.341 -14.985 7.836 1.00 94.19 254 THR A C 1
ATOM 1937 O O . THR A 1 254 ? -14.545 -14.890 7.590 1.00 94.19 254 THR A O 1
ATOM 1940 N N . ALA A 1 255 ? -12.431 -15.192 6.879 1.00 96.00 255 ALA A N 1
ATOM 1941 C CA . ALA A 1 255 ? -12.790 -15.337 5.471 1.00 96.00 255 ALA A CA 1
ATOM 1942 C C . ALA A 1 255 ? -13.722 -16.538 5.236 1.00 96.00 255 ALA A C 1
ATOM 1944 O O . ALA A 1 255 ? -14.764 -16.384 4.598 1.00 96.00 255 ALA A O 1
ATOM 1945 N N . GLU A 1 256 ? -13.415 -17.708 5.804 1.00 94.56 256 GLU A N 1
ATOM 1946 C CA . GLU A 1 256 ? -14.265 -18.901 5.712 1.00 94.56 256 GLU A CA 1
ATOM 1947 C C . GLU A 1 256 ? -15.663 -18.664 6.279 1.00 94.56 256 GLU A C 1
ATOM 1949 O O . GLU A 1 256 ? -16.657 -19.021 5.641 1.00 94.56 256 GLU A O 1
ATOM 1954 N N . VAL A 1 257 ? -15.752 -18.034 7.454 1.00 91.88 257 VAL A N 1
ATOM 1955 C CA . VAL A 1 257 ? -17.042 -17.731 8.081 1.00 91.88 257 VAL A CA 1
ATOM 1956 C C . VAL A 1 257 ? -17.825 -16.724 7.239 1.00 91.88 257 VAL A C 1
ATOM 1958 O O . VAL A 1 257 ? -19.021 -16.922 7.031 1.00 91.88 257 VAL A O 1
ATOM 1961 N N . CYS A 1 258 ? -17.185 -15.681 6.709 1.00 93.19 258 CYS A N 1
ATOM 1962 C CA . CYS A 1 258 ? -17.848 -14.710 5.836 1.00 93.19 258 CYS A CA 1
ATOM 1963 C C . CYS A 1 258 ? -18.393 -15.379 4.564 1.00 93.19 258 CYS A C 1
ATOM 1965 O O . CYS A 1 258 ? -19.563 -15.201 4.230 1.00 93.19 258 CYS A O 1
ATOM 1967 N N . LEU A 1 259 ? -17.584 -16.204 3.895 1.00 94.25 259 LEU A N 1
ATOM 1968 C CA . LEU A 1 259 ? -17.976 -16.915 2.673 1.00 94.25 259 LEU A CA 1
ATOM 1969 C C . LEU A 1 259 ? -19.098 -17.928 2.924 1.00 94.25 259 LEU A C 1
ATOM 1971 O O . LEU A 1 259 ? -20.040 -18.012 2.139 1.00 94.25 259 LEU A O 1
ATOM 1975 N N . TYR A 1 260 ? -19.045 -18.664 4.038 1.00 91.75 260 TYR A N 1
ATOM 1976 C CA . TYR A 1 260 ? -20.118 -19.581 4.430 1.00 91.75 260 TYR A CA 1
ATOM 1977 C C . TYR A 1 260 ? -21.451 -18.853 4.666 1.00 91.75 260 TYR A C 1
ATOM 1979 O O . TYR A 1 260 ? -22.513 -19.401 4.378 1.00 91.75 260 TYR A O 1
ATOM 1987 N N . ASN A 1 261 ? -21.401 -17.610 5.154 1.00 90.31 261 ASN A N 1
ATOM 1988 C CA . ASN A 1 261 ? -22.576 -16.773 5.402 1.00 90.31 261 ASN A CA 1
ATOM 1989 C C . ASN A 1 261 ? -22.983 -15.899 4.198 1.00 90.31 261 ASN A C 1
ATOM 1991 O O . ASN A 1 261 ? -23.804 -14.999 4.352 1.00 90.31 261 ASN A O 1
ATOM 1995 N N . GLY A 1 262 ? -22.454 -16.175 3.000 1.00 90.06 262 GLY A N 1
ATOM 1996 C CA . GLY A 1 262 ? -22.895 -15.536 1.758 1.00 90.06 262 GLY A CA 1
ATOM 1997 C C . GLY A 1 262 ? -22.225 -14.200 1.437 1.00 90.06 262 GLY A C 1
ATOM 1998 O O . GLY A 1 262 ? -22.802 -13.414 0.689 1.00 90.06 262 GLY A O 1
ATOM 1999 N N . ALA A 1 263 ? -21.032 -13.925 1.977 1.00 94.62 263 ALA A N 1
ATOM 2000 C CA . ALA A 1 263 ? -20.234 -12.785 1.529 1.00 94.62 263 ALA A CA 1
ATOM 2001 C C . ALA A 1 263 ? -19.937 -12.889 0.024 1.00 94.62 263 ALA A C 1
ATOM 2003 O O . ALA A 1 263 ? -19.573 -13.958 -0.473 1.00 94.62 263 ALA A O 1
ATOM 2004 N N . ASP A 1 264 ? -20.052 -11.768 -0.686 1.00 95.81 264 ASP A N 1
ATOM 2005 C CA . ASP A 1 264 ? -19.676 -11.694 -2.095 1.00 95.81 264 ASP A CA 1
ATOM 2006 C C . ASP A 1 264 ? -18.153 -11.816 -2.240 1.00 95.81 264 ASP A C 1
ATOM 2008 O O . ASP A 1 264 ? -17.390 -10.926 -1.853 1.00 95.81 264 ASP A O 1
ATOM 2012 N N . ILE A 1 265 ? -17.720 -12.948 -2.798 1.00 96.88 265 ILE A N 1
ATOM 2013 C CA . ILE A 1 265 ? -16.311 -13.286 -3.000 1.00 96.88 265 ILE A CA 1
ATOM 2014 C C . ILE A 1 265 ? -15.613 -12.373 -4.016 1.00 96.88 265 ILE A C 1
ATOM 2016 O O . ILE A 1 265 ? -14.394 -12.218 -3.959 1.00 96.88 265 ILE A O 1
ATOM 2020 N N . ASN A 1 266 ? -16.384 -11.750 -4.912 1.00 97.25 266 ASN A N 1
ATOM 2021 C CA . ASN A 1 266 ? -15.902 -10.881 -5.983 1.00 97.25 266 ASN A CA 1
ATOM 2022 C C . ASN A 1 266 ? -16.318 -9.418 -5.768 1.00 97.25 266 ASN A C 1
ATOM 2024 O O . ASN A 1 266 ? -16.327 -8.640 -6.724 1.00 97.25 266 ASN A O 1
ATOM 2028 N N . ALA A 1 267 ? -16.657 -9.041 -4.529 1.00 96.94 267 ALA A N 1
ATOM 2029 C CA . ALA A 1 267 ? -16.947 -7.657 -4.184 1.00 96.94 267 ALA A CA 1
ATOM 2030 C C . ALA A 1 267 ? -15.795 -6.745 -4.633 1.00 96.94 267 ALA A C 1
ATOM 2032 O O . ALA A 1 267 ? -14.633 -7.125 -4.526 1.00 96.94 267 ALA A O 1
ATOM 2033 N N . LEU A 1 268 ? -16.126 -5.554 -5.124 1.00 97.06 268 LEU A N 1
ATOM 2034 C CA . LEU A 1 268 ? -15.155 -4.569 -5.590 1.00 97.06 268 LEU A CA 1
ATOM 2035 C C . LEU A 1 268 ? -15.081 -3.419 -4.595 1.00 97.06 268 LEU A C 1
ATOM 2037 O O . LEU A 1 268 ? -16.125 -2.934 -4.162 1.00 97.06 268 LEU A O 1
ATOM 2041 N N . ASN A 1 269 ? -13.866 -2.986 -4.273 1.00 96.62 269 ASN A N 1
ATOM 2042 C CA . ASN A 1 269 ? -13.631 -1.757 -3.520 1.00 96.62 269 ASN A CA 1
ATOM 2043 C C . ASN A 1 269 ? -13.538 -0.522 -4.451 1.00 96.62 269 ASN A C 1
ATOM 2045 O O . ASN A 1 269 ? -13.747 -0.609 -5.664 1.00 96.62 269 ASN A O 1
ATOM 2049 N N . THR A 1 270 ? -13.162 0.638 -3.903 1.00 96.44 270 THR A N 1
ATOM 2050 C CA . THR A 1 270 ? -13.016 1.903 -4.660 1.00 96.44 270 THR A CA 1
ATOM 2051 C C . THR A 1 270 ? -12.039 1.849 -5.839 1.00 96.44 270 THR A C 1
ATOM 2053 O O . THR A 1 270 ? -12.193 2.613 -6.792 1.00 96.44 270 THR A O 1
ATOM 2056 N N . THR A 1 271 ? -11.036 0.970 -5.801 1.00 95.56 271 THR A N 1
ATOM 2057 C CA . THR A 1 271 ? -10.043 0.773 -6.869 1.00 95.56 271 THR A CA 1
ATOM 2058 C C . THR A 1 271 ? -10.405 -0.388 -7.803 1.00 95.56 271 THR A C 1
ATOM 2060 O O . THR A 1 271 ? -9.590 -0.778 -8.643 1.00 95.56 271 THR A O 1
ATOM 2063 N N . ASN A 1 272 ? -11.636 -0.909 -7.712 1.00 96.25 272 ASN A N 1
ATOM 2064 C CA . ASN A 1 272 ? -12.121 -2.121 -8.379 1.00 96.25 272 ASN A CA 1
ATOM 2065 C C . ASN A 1 272 ? -11.279 -3.368 -8.064 1.00 96.25 272 ASN A C 1
ATOM 2067 O O . ASN A 1 272 ? -11.128 -4.258 -8.900 1.00 96.25 272 ASN A O 1
ATOM 2071 N N . GLU A 1 273 ? -10.686 -3.433 -6.879 1.00 96.88 273 GLU A N 1
ATOM 2072 C CA . GLU A 1 273 ? -9.922 -4.592 -6.435 1.00 96.88 273 GLU A CA 1
ATOM 2073 C C . GLU A 1 273 ? -10.859 -5.574 -5.736 1.00 96.88 273 GLU A C 1
ATOM 2075 O O . GLU A 1 273 ? -11.722 -5.164 -4.967 1.00 96.88 273 GLU A O 1
ATOM 2080 N N . THR A 1 274 ? -10.685 -6.867 -6.014 1.00 97.62 274 THR A N 1
ATOM 2081 C CA . THR A 1 274 ? -11.386 -7.954 -5.319 1.00 97.62 274 THR A CA 1
ATOM 2082 C C . THR A 1 274 ? -10.618 -8.386 -4.068 1.00 97.62 274 THR A C 1
ATOM 2084 O O . THR A 1 274 ? -9.408 -8.140 -3.975 1.00 97.62 274 THR A O 1
ATOM 2087 N N . PRO A 1 275 ? -11.232 -9.143 -3.138 1.00 97.69 275 PRO A N 1
ATOM 2088 C CA . PRO A 1 275 ? -10.500 -9.757 -2.032 1.00 97.69 275 PRO A CA 1
ATOM 2089 C C . PRO A 1 275 ? -9.316 -10.612 -2.504 1.00 97.69 275 PRO A C 1
ATOM 2091 O O . PRO A 1 275 ? -8.238 -10.564 -1.917 1.00 97.69 275 PRO A O 1
ATOM 2094 N N . LEU A 1 276 ? -9.471 -11.339 -3.617 1.00 97.62 276 LEU A N 1
ATOM 2095 C CA . LEU A 1 276 ? -8.388 -12.118 -4.223 1.00 97.62 276 LEU A CA 1
ATOM 2096 C C . LEU A 1 276 ? -7.213 -11.229 -4.661 1.00 97.62 276 LEU A C 1
ATOM 2098 O O . LEU A 1 276 ? -6.044 -11.586 -4.477 1.00 97.62 276 LEU A O 1
ATOM 2102 N N . TYR A 1 277 ? -7.516 -10.060 -5.222 1.00 97.00 277 TYR A N 1
ATOM 2103 C CA . TYR A 1 277 ? -6.507 -9.089 -5.622 1.00 97.00 277 TYR A CA 1
ATOM 2104 C C . TYR A 1 277 ? -5.755 -8.524 -4.413 1.00 97.00 277 TYR A C 1
ATOM 2106 O O . TYR A 1 277 ? -4.522 -8.503 -4.419 1.00 97.00 277 TYR A O 1
ATOM 2114 N N . VAL A 1 278 ? -6.470 -8.167 -3.343 1.00 96.44 278 VAL A N 1
ATOM 2115 C CA . VAL A 1 278 ? -5.864 -7.710 -2.081 1.00 96.44 278 VAL A CA 1
ATOM 2116 C C . VAL A 1 278 ? -4.975 -8.799 -1.462 1.00 96.44 278 VAL A C 1
ATOM 2118 O O . VAL A 1 278 ? -3.834 -8.515 -1.089 1.00 96.44 278 VAL A O 1
ATOM 2121 N N . ALA A 1 279 ? -5.423 -10.061 -1.430 1.00 97.00 279 ALA A N 1
ATOM 2122 C CA . ALA A 1 279 ? -4.605 -11.188 -0.957 1.00 97.00 279 ALA A CA 1
ATOM 2123 C C . ALA A 1 279 ? -3.321 -11.364 -1.786 1.00 97.00 279 ALA A C 1
ATOM 2125 O O . ALA A 1 279 ? -2.247 -11.632 -1.239 1.00 97.00 279 ALA A O 1
ATOM 2126 N N . THR A 1 280 ? -3.416 -11.168 -3.105 1.00 95.94 280 THR A N 1
ATOM 2127 C CA . THR A 1 280 ? -2.272 -11.231 -4.027 1.00 95.94 280 THR A CA 1
ATOM 2128 C C . THR A 1 280 ? -1.271 -10.107 -3.772 1.00 95.94 280 THR A C 1
ATOM 2130 O O . THR A 1 280 ? -0.065 -10.351 -3.783 1.00 95.94 280 THR A O 1
ATOM 2133 N N . MET A 1 281 ? -1.747 -8.892 -3.483 1.00 93.88 281 MET A N 1
ATOM 2134 C CA . MET A 1 281 ? -0.885 -7.769 -3.101 1.00 93.88 281 MET A CA 1
ATOM 2135 C C . MET A 1 281 ? -0.162 -8.012 -1.775 1.00 93.88 281 MET A C 1
ATOM 2137 O O . MET A 1 281 ? 1.030 -7.726 -1.671 1.00 93.88 281 MET A O 1
ATOM 2141 N N . ALA A 1 282 ? -0.858 -8.563 -0.780 1.00 94.00 282 ALA A N 1
ATOM 2142 C CA . ALA A 1 282 ? -0.261 -8.915 0.506 1.00 94.00 282 ALA A CA 1
ATOM 2143 C C . ALA A 1 282 ? 0.729 -10.096 0.396 1.00 94.00 282 ALA A C 1
ATOM 2145 O O . ALA A 1 282 ? 1.685 -10.189 1.167 1.00 94.00 282 ALA A O 1
ATOM 2146 N N . GLY A 1 283 ? 0.555 -10.965 -0.606 1.00 95.19 283 GLY A N 1
ATOM 2147 C CA . GLY A 1 283 ? 1.364 -12.171 -0.801 1.00 95.19 283 GLY A CA 1
ATOM 2148 C C . GLY A 1 283 ? 0.870 -13.370 0.013 1.00 95.19 283 GLY A C 1
ATOM 2149 O O . GLY A 1 283 ? 1.655 -14.257 0.342 1.00 95.19 283 GLY A O 1
ATOM 2150 N N . ASN A 1 284 ? -0.421 -13.399 0.340 1.00 95.31 284 ASN A N 1
ATOM 2151 C CA . ASN A 1 284 ? -1.036 -14.392 1.215 1.00 95.31 284 ASN A CA 1
ATOM 2152 C C . ASN A 1 284 ? -1.476 -15.635 0.422 1.00 95.31 284 ASN A C 1
ATOM 2154 O O . ASN A 1 284 ? -2.651 -15.778 0.089 1.00 95.31 284 ASN A O 1
ATOM 2158 N N . LEU A 1 285 ? -0.544 -16.546 0.110 1.00 95.50 285 LEU A N 1
ATOM 2159 C CA . LEU A 1 285 ? -0.822 -17.724 -0.733 1.00 95.50 285 LEU A CA 1
ATOM 2160 C C . LEU A 1 285 ? -1.970 -18.600 -0.199 1.00 95.50 285 LEU A C 1
ATOM 2162 O O . LEU A 1 285 ? -2.850 -18.969 -0.965 1.00 95.50 285 LEU A O 1
ATOM 2166 N N . GLN A 1 286 ? -2.013 -18.875 1.107 1.00 96.62 286 GLN A N 1
ATOM 2167 C CA . GLN A 1 286 ? -3.076 -19.699 1.706 1.00 96.62 286 GLN A CA 1
ATOM 2168 C C . GLN A 1 286 ? -4.466 -19.073 1.534 1.00 96.62 286 GLN A C 1
ATOM 2170 O O . GLN A 1 286 ? -5.444 -19.768 1.269 1.00 96.62 286 GLN A O 1
ATOM 2175 N N . MET A 1 287 ? -4.555 -17.748 1.652 1.00 97.56 287 MET A N 1
ATOM 2176 C CA . MET A 1 287 ? -5.799 -17.024 1.415 1.00 97.56 287 MET A CA 1
ATOM 2177 C C . MET A 1 287 ? -6.201 -17.063 -0.061 1.00 97.56 287 MET A C 1
ATOM 2179 O O . MET A 1 287 ? -7.373 -17.243 -0.378 1.00 97.56 287 MET A O 1
ATOM 2183 N N . ILE A 1 288 ? -5.235 -16.924 -0.970 1.00 97.56 288 ILE A N 1
ATOM 2184 C CA . ILE A 1 288 ? -5.463 -17.038 -2.416 1.00 97.56 288 ILE A CA 1
ATOM 2185 C C . ILE A 1 288 ? -6.004 -18.430 -2.756 1.00 97.56 288 ILE A C 1
ATOM 2187 O O . ILE A 1 288 ? -7.009 -18.537 -3.455 1.00 97.56 288 ILE A O 1
ATOM 2191 N N . GLU A 1 289 ? -5.388 -19.484 -2.217 1.00 96.94 289 GLU A N 1
ATOM 2192 C CA . GLU A 1 289 ? -5.850 -20.864 -2.374 1.00 96.94 289 GLU A CA 1
ATOM 2193 C C . GLU A 1 289 ? -7.288 -21.033 -1.877 1.00 96.94 289 GLU A C 1
ATOM 2195 O O . GLU A 1 289 ? -8.125 -21.567 -2.606 1.00 96.94 289 GLU A O 1
ATOM 2200 N N . LEU A 1 290 ? -7.598 -20.528 -0.679 1.00 97.50 290 LEU A N 1
ATOM 2201 C CA . LEU A 1 290 ? -8.944 -20.571 -0.112 1.00 97.50 290 LEU A CA 1
ATOM 2202 C C . LEU A 1 290 ? -9.964 -19.859 -1.014 1.00 97.50 290 LEU A C 1
ATOM 2204 O O . LEU A 1 290 ? -11.003 -20.430 -1.338 1.00 97.50 290 LEU A O 1
ATOM 2208 N N . LEU A 1 291 ? -9.679 -18.625 -1.436 1.00 97.62 291 LEU A N 1
ATOM 2209 C CA . LEU A 1 291 ? -10.590 -17.828 -2.262 1.00 97.62 291 LEU A CA 1
ATOM 2210 C C . LEU A 1 291 ? -10.843 -18.494 -3.620 1.00 97.62 291 LEU A C 1
ATOM 2212 O O . LEU A 1 291 ? -11.992 -18.624 -4.043 1.00 97.62 291 LEU A O 1
ATOM 2216 N N . VAL A 1 292 ? -9.798 -18.989 -4.283 1.00 96.88 292 VAL A N 1
ATOM 2217 C CA . VAL A 1 292 ? -9.939 -19.682 -5.572 1.00 96.88 292 VAL A CA 1
ATOM 2218 C C . VAL A 1 292 ? -10.713 -20.995 -5.415 1.00 96.88 292 VAL A C 1
ATOM 2220 O O . VAL A 1 292 ? -11.624 -21.259 -6.199 1.00 96.88 292 VAL A O 1
ATOM 2223 N N . GLN A 1 293 ? -10.459 -21.776 -4.358 1.00 96.06 293 GLN A N 1
ATOM 2224 C CA . GLN A 1 293 ? -11.239 -22.986 -4.050 1.00 96.06 293 GLN A CA 1
ATOM 2225 C C . GLN A 1 293 ? -12.724 -22.692 -3.789 1.00 96.06 293 GLN A C 1
ATOM 2227 O O . GLN A 1 293 ? -13.580 -23.535 -4.063 1.00 96.06 293 GLN A O 1
ATOM 2232 N N . LYS A 1 294 ? -13.045 -21.506 -3.263 1.00 96.44 294 LYS A N 1
ATOM 2233 C CA . LYS A 1 294 ? -14.418 -21.049 -3.001 1.00 96.44 294 LYS A CA 1
ATOM 2234 C C . LYS A 1 294 ? -15.081 -20.377 -4.211 1.00 96.44 294 LYS A C 1
ATOM 2236 O O . LYS A 1 294 ? -16.243 -19.993 -4.107 1.00 96.44 294 LYS A O 1
ATOM 2241 N N . GLY A 1 295 ? -14.394 -20.297 -5.353 1.00 95.06 295 GLY A N 1
ATOM 2242 C CA . GLY A 1 295 ? -14.949 -19.806 -6.616 1.00 95.06 295 GLY A CA 1
ATOM 2243 C C . GLY A 1 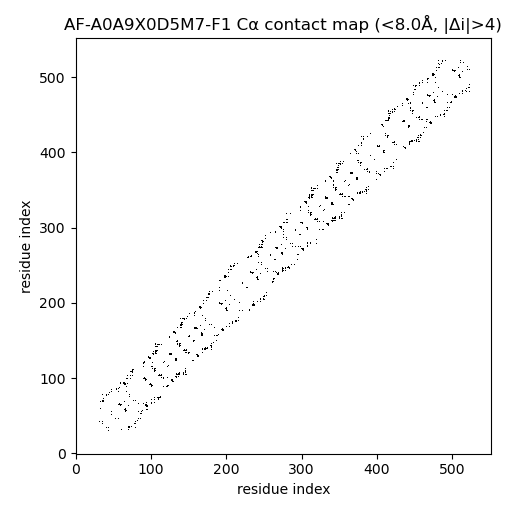295 ? -14.708 -18.322 -6.900 1.00 95.06 295 GLY A C 1
ATOM 2244 O O . GLY A 1 295 ? -15.503 -17.719 -7.618 1.00 95.06 295 GLY A O 1
ATOM 2245 N N . ALA A 1 296 ? -13.648 -17.724 -6.346 1.00 96.88 296 ALA A N 1
ATOM 2246 C CA . ALA A 1 296 ? -13.236 -16.368 -6.712 1.00 96.88 296 ALA A CA 1
ATOM 2247 C C . ALA A 1 296 ? -12.888 -16.293 -8.208 1.00 96.88 296 ALA A C 1
ATOM 2249 O O . ALA A 1 296 ? -12.199 -17.171 -8.733 1.00 96.88 296 ALA A O 1
ATOM 2250 N N . ASP A 1 297 ? -13.330 -15.234 -8.888 1.00 96.00 297 ASP A N 1
ATOM 2251 C CA . ASP A 1 297 ? -12.971 -15.013 -10.287 1.00 96.00 297 ASP A CA 1
ATOM 2252 C C . ASP A 1 297 ? -11.573 -14.394 -10.376 1.00 96.00 297 ASP A C 1
ATOM 2254 O O . ASP A 1 297 ? -11.328 -13.247 -9.998 1.00 96.00 297 ASP A O 1
ATOM 2258 N N . VAL A 1 298 ? -10.641 -15.185 -10.900 1.00 95.50 298 VAL A N 1
ATOM 2259 C CA . VAL A 1 298 ? -9.231 -14.821 -11.061 1.00 95.50 298 VAL A CA 1
ATOM 2260 C C . VAL A 1 298 ? -8.986 -13.797 -12.178 1.00 95.50 298 VAL A C 1
ATOM 2262 O O . VAL A 1 298 ? -7.887 -13.249 -12.272 1.00 95.50 298 VAL A O 1
ATOM 2265 N N . ASN A 1 299 ? -9.981 -13.533 -13.032 1.00 94.50 299 ASN A N 1
ATOM 2266 C CA . ASN A 1 299 ? -9.838 -12.678 -14.214 1.00 94.50 299 ASN A CA 1
ATOM 2267 C C . ASN A 1 299 ? -10.271 -11.229 -13.986 1.00 94.50 299 ASN A C 1
ATOM 2269 O O . ASN A 1 299 ? -10.107 -10.398 -14.882 1.00 94.50 299 ASN A O 1
ATOM 2273 N N . ILE A 1 300 ? -10.817 -10.911 -12.813 1.00 94.81 300 ILE A N 1
ATOM 2274 C CA . ILE A 1 300 ? -11.223 -9.546 -12.493 1.00 94.81 300 ILE A CA 1
ATOM 2275 C C . ILE A 1 300 ? -9.977 -8.663 -12.363 1.00 94.81 300 ILE A C 1
ATOM 2277 O O . ILE A 1 300 ? -9.006 -8.997 -11.679 1.00 94.81 300 ILE A O 1
ATOM 2281 N N . THR A 1 301 ? -10.012 -7.520 -13.042 1.00 94.88 301 THR A N 1
ATOM 2282 C CA . THR A 1 301 ? -8.944 -6.521 -13.035 1.00 94.88 301 THR A CA 1
ATOM 2283 C C . THR A 1 301 ? -9.339 -5.293 -12.227 1.00 94.88 301 THR A C 1
ATOM 2285 O O . THR A 1 301 ? -10.515 -4.934 -12.191 1.00 94.88 301 THR A O 1
ATOM 2288 N N . ASN A 1 302 ? -8.345 -4.598 -11.671 1.00 94.69 302 ASN A N 1
ATOM 2289 C CA . ASN A 1 302 ? -8.561 -3.321 -10.991 1.00 94.69 302 ASN A CA 1
ATOM 2290 C C . ASN A 1 302 ? -8.935 -2.185 -11.974 1.00 94.69 302 ASN A C 1
ATOM 2292 O O . ASN A 1 302 ? -9.027 -2.386 -13.189 1.00 94.69 302 ASN A O 1
ATOM 2296 N N . ALA A 1 303 ? -9.096 -0.963 -11.458 1.00 94.81 303 ALA A N 1
ATOM 2297 C CA . ALA A 1 303 ? -9.411 0.231 -12.247 1.00 94.81 303 ALA A CA 1
ATOM 2298 C C . ALA A 1 303 ? -8.390 0.535 -13.366 1.00 94.81 303 ALA A C 1
ATOM 2300 O O . ALA A 1 303 ? -8.766 1.066 -14.410 1.00 94.81 303 ALA A O 1
ATOM 2301 N N . ASP A 1 304 ? -7.125 0.139 -13.195 1.00 94.31 304 ASP A N 1
ATOM 2302 C CA . ASP A 1 304 ? -6.059 0.290 -14.195 1.00 94.31 304 ASP A CA 1
ATOM 2303 C C . ASP A 1 304 ? -6.004 -0.873 -15.199 1.00 94.31 304 ASP A C 1
ATOM 2305 O O . ASP A 1 304 ? -5.033 -0.988 -15.951 1.00 94.31 304 ASP A O 1
ATOM 2309 N N . CYS A 1 305 ? -7.006 -1.758 -15.207 1.00 94.38 305 CYS A N 1
ATOM 2310 C CA . CYS A 1 305 ? -7.011 -3.018 -15.956 1.00 94.38 305 CYS A CA 1
ATOM 2311 C C . CYS A 1 305 ? -5.859 -3.971 -15.568 1.00 94.38 305 CYS A C 1
ATOM 2313 O O . CYS A 1 305 ? -5.508 -4.875 -16.327 1.00 94.38 305 CYS A O 1
ATOM 2315 N N . LYS A 1 306 ? -5.268 -3.812 -14.375 1.00 95.12 306 LYS A N 1
ATOM 2316 C CA . LYS A 1 306 ? -4.244 -4.731 -13.863 1.00 95.12 306 LYS A CA 1
ATOM 2317 C C . LYS A 1 306 ? -4.914 -5.978 -13.299 1.00 95.12 306 LYS A C 1
ATOM 2319 O O . LYS A 1 306 ? -5.751 -5.897 -12.402 1.00 95.12 306 LYS A O 1
ATOM 2324 N N . SER A 1 307 ? -4.523 -7.140 -13.812 1.00 95.31 307 SER A N 1
ATOM 2325 C CA . SER A 1 307 ? -4.885 -8.443 -13.240 1.00 95.31 307 SER A CA 1
ATOM 2326 C C . SER A 1 307 ? -4.075 -8.760 -11.980 1.00 95.31 307 SER A C 1
ATOM 2328 O O . SER A 1 307 ? -3.015 -8.175 -11.737 1.00 95.31 307 SER A O 1
ATOM 2330 N N . VAL A 1 308 ? -4.522 -9.762 -11.220 1.00 95.88 308 VAL A N 1
ATOM 2331 C CA . VAL A 1 308 ? -3.786 -10.317 -10.069 1.00 95.88 308 VAL A CA 1
ATOM 2332 C C . VAL A 1 308 ? -2.349 -10.729 -10.427 1.00 95.88 308 VAL A C 1
ATOM 2334 O O . VAL A 1 308 ? -1.424 -10.534 -9.637 1.00 95.88 308 VAL A O 1
ATOM 2337 N N . LEU A 1 309 ? -2.124 -11.189 -11.665 1.00 96.19 309 LEU A N 1
ATOM 2338 C CA . LEU A 1 309 ? -0.804 -11.594 -12.146 1.00 96.19 309 LEU A CA 1
ATOM 2339 C C . LEU A 1 309 ? 0.172 -10.414 -12.263 1.00 96.19 309 LEU A C 1
ATOM 2341 O O . LEU A 1 309 ? 1.355 -10.586 -11.979 1.00 96.19 309 LEU A O 1
ATOM 2345 N N . HIS A 1 310 ? -0.308 -9.208 -12.600 1.00 95.50 310 HIS A N 1
ATOM 2346 C CA . HIS A 1 310 ? 0.534 -8.005 -12.619 1.00 95.50 310 HIS A CA 1
ATOM 2347 C C . HIS A 1 310 ? 1.100 -7.711 -11.226 1.00 95.50 310 HIS A C 1
ATOM 2349 O O . HIS A 1 310 ? 2.279 -7.397 -11.081 1.00 95.50 310 HIS A O 1
ATOM 2355 N N . ARG A 1 311 ? 0.283 -7.846 -10.174 1.00 93.94 311 ARG A N 1
ATOM 2356 C CA . ARG A 1 311 ? 0.735 -7.596 -8.797 1.00 93.94 311 ARG A CA 1
ATOM 2357 C C . ARG A 1 311 ? 1.672 -8.686 -8.299 1.00 93.94 311 ARG A C 1
ATOM 2359 O O . ARG A 1 311 ? 2.719 -8.357 -7.745 1.00 93.94 311 ARG A O 1
ATOM 2366 N N . ALA A 1 312 ? 1.358 -9.953 -8.563 1.00 95.69 312 ALA A N 1
ATOM 2367 C CA . ALA A 1 312 ? 2.249 -11.062 -8.224 1.00 95.69 312 ALA A CA 1
ATOM 2368 C C . ALA A 1 312 ? 3.635 -10.913 -8.890 1.00 95.69 312 ALA A C 1
ATOM 2370 O O . ALA A 1 312 ? 4.662 -11.148 -8.250 1.00 95.69 312 ALA A O 1
ATOM 2371 N N . ALA A 1 313 ? 3.663 -10.438 -10.142 1.00 95.44 313 ALA A N 1
ATOM 2372 C CA . ALA A 1 313 ? 4.873 -10.138 -10.902 1.00 95.44 313 ALA A CA 1
ATOM 2373 C C . ALA A 1 313 ? 5.717 -9.004 -10.288 1.00 95.44 313 ALA A C 1
ATOM 2375 O O . ALA A 1 313 ? 6.928 -9.160 -10.131 1.00 95.44 313 ALA A O 1
ATOM 2376 N N . VAL A 1 314 ? 5.091 -7.892 -9.886 1.00 94.50 314 VAL A N 1
ATOM 2377 C CA . VAL A 1 314 ? 5.786 -6.739 -9.276 1.00 94.50 314 VAL A CA 1
ATOM 2378 C C . VAL A 1 314 ? 6.383 -7.081 -7.905 1.00 94.50 314 VAL A C 1
ATOM 2380 O O . VAL A 1 314 ? 7.515 -6.694 -7.607 1.00 94.50 314 VAL A O 1
ATOM 2383 N N . PHE A 1 315 ? 5.652 -7.832 -7.075 1.00 92.00 315 PHE A N 1
ATOM 2384 C CA . PHE A 1 315 ? 6.070 -8.188 -5.711 1.00 92.00 315 PHE A CA 1
ATOM 2385 C C . PHE A 1 315 ? 6.940 -9.453 -5.623 1.00 92.00 315 PHE A C 1
ATOM 2387 O O . PHE A 1 315 ? 7.222 -9.924 -4.521 1.00 92.00 315 PHE A O 1
ATOM 2394 N N . ASN A 1 316 ? 7.391 -9.986 -6.762 1.00 91.50 316 ASN A N 1
ATOM 2395 C CA . ASN A 1 316 ? 8.261 -11.159 -6.851 1.00 91.50 316 ASN A CA 1
ATOM 2396 C C . ASN A 1 316 ? 7.688 -12.417 -6.171 1.00 91.50 316 ASN A C 1
ATOM 2398 O O . ASN A 1 316 ? 8.355 -13.035 -5.339 1.00 91.50 316 ASN A O 1
ATOM 2402 N N . ARG A 1 317 ? 6.432 -12.762 -6.470 1.00 93.19 317 ARG A N 1
ATOM 2403 C CA . ARG A 1 317 ? 5.733 -13.909 -5.869 1.00 93.19 317 ARG A CA 1
ATOM 2404 C C . ARG A 1 317 ? 5.609 -15.063 -6.864 1.00 93.19 317 ARG A C 1
ATOM 2406 O O . ARG A 1 317 ? 4.556 -15.262 -7.462 1.00 93.19 317 ARG A O 1
ATOM 2413 N N . ASP A 1 318 ? 6.682 -15.822 -7.042 1.00 92.94 318 ASP A N 1
ATOM 2414 C CA . ASP A 1 318 ? 6.785 -16.944 -7.982 1.00 92.94 318 ASP A CA 1
ATOM 2415 C C . ASP A 1 318 ? 5.816 -18.098 -7.680 1.00 92.94 318 ASP A C 1
ATOM 2417 O O . ASP A 1 318 ? 5.193 -18.634 -8.604 1.00 92.94 318 ASP A O 1
ATOM 2421 N N . ASP A 1 319 ? 5.612 -18.420 -6.401 1.00 94.81 319 ASP A N 1
ATOM 2422 C CA . ASP A 1 319 ? 4.637 -19.436 -5.978 1.00 94.81 319 ASP A CA 1
ATOM 2423 C C . ASP A 1 319 ? 3.205 -19.034 -6.373 1.00 94.81 319 ASP A C 1
ATOM 2425 O O . ASP A 1 319 ? 2.457 -19.821 -6.954 1.00 94.81 319 ASP A O 1
ATOM 2429 N N . ILE A 1 320 ? 2.849 -17.766 -6.135 1.00 95.94 320 ILE A N 1
ATOM 2430 C CA . ILE A 1 320 ? 1.529 -17.212 -6.468 1.00 95.94 320 ILE A CA 1
ATOM 2431 C C . ILE A 1 320 ? 1.344 -17.136 -7.988 1.00 95.94 320 ILE A C 1
ATOM 2433 O O . ILE A 1 320 ? 0.284 -17.497 -8.487 1.00 95.94 320 ILE A O 1
ATOM 2437 N N . ILE A 1 321 ? 2.366 -16.718 -8.743 1.00 95.75 321 ILE A N 1
ATOM 2438 C CA . ILE A 1 321 ? 2.332 -16.716 -10.217 1.00 95.75 321 ILE A CA 1
ATOM 2439 C C . ILE A 1 321 ? 2.045 -18.120 -10.748 1.00 95.75 321 ILE A C 1
ATOM 2441 O O . ILE A 1 321 ? 1.176 -18.283 -11.602 1.00 95.75 321 ILE A O 1
ATOM 2445 N N . SER A 1 322 ? 2.756 -19.130 -10.238 1.00 95.94 322 SER A N 1
ATOM 2446 C CA . SER A 1 322 ? 2.569 -20.520 -10.663 1.00 95.94 322 SER A CA 1
ATOM 2447 C C . SER A 1 322 ? 1.146 -20.990 -10.379 1.00 95.94 322 SER A C 1
ATOM 2449 O O . SER A 1 322 ? 0.478 -21.483 -11.285 1.00 95.94 322 SER A O 1
ATOM 2451 N N . PHE A 1 323 ? 0.659 -20.746 -9.159 1.00 96.38 323 PHE A N 1
ATOM 2452 C CA . PHE A 1 323 ? -0.699 -21.089 -8.756 1.00 96.38 323 PHE A CA 1
ATOM 2453 C C . PHE A 1 323 ? -1.760 -20.409 -9.636 1.00 96.38 323 PHE A C 1
ATOM 2455 O O . PHE A 1 323 ? -2.657 -21.076 -10.145 1.00 96.38 323 PHE A O 1
ATOM 2462 N N . LEU A 1 324 ? -1.653 -19.098 -9.865 1.00 95.56 324 LEU A N 1
ATOM 2463 C CA . LEU A 1 324 ? -2.627 -18.330 -10.649 1.00 95.56 324 LEU A CA 1
ATOM 2464 C C . LEU A 1 324 ? -2.673 -18.761 -12.122 1.00 95.56 324 LEU A C 1
ATOM 2466 O O . LEU A 1 324 ? -3.755 -18.874 -12.698 1.00 95.56 324 LEU A O 1
ATOM 2470 N N . LEU A 1 325 ? -1.514 -19.027 -12.732 1.00 95.44 325 LEU A N 1
ATOM 2471 C CA . LEU A 1 325 ? -1.440 -19.509 -14.115 1.00 95.44 325 LEU A CA 1
ATOM 2472 C C . LEU A 1 325 ? -2.071 -20.896 -14.267 1.00 95.44 325 LEU A C 1
ATOM 2474 O O . LEU A 1 325 ? -2.786 -21.141 -15.238 1.00 95.44 325 LEU A O 1
ATOM 2478 N N . ASP A 1 326 ? -1.863 -21.779 -13.290 1.00 95.25 326 ASP A N 1
ATOM 2479 C CA . ASP A 1 326 ? -2.458 -23.117 -13.291 1.00 95.25 326 ASP A CA 1
ATOM 2480 C C . ASP A 1 326 ? -3.999 -23.067 -13.122 1.00 95.25 326 ASP A C 1
ATOM 2482 O O . ASP A 1 326 ? -4.694 -23.994 -13.536 1.00 95.25 326 ASP A O 1
ATOM 2486 N N . HIS A 1 327 ? -4.547 -21.956 -12.606 1.00 94.81 327 HIS A N 1
ATOM 2487 C CA . HIS A 1 327 ? -5.990 -21.688 -12.483 1.00 94.81 327 HIS A CA 1
ATOM 2488 C C . HIS A 1 327 ? -6.567 -20.831 -13.627 1.00 94.81 327 HIS A C 1
ATOM 2490 O O . HIS A 1 327 ? -7.694 -20.343 -13.534 1.00 94.81 327 HIS A O 1
ATOM 2496 N N . GLY A 1 328 ? -5.832 -20.679 -14.733 1.00 91.81 328 GLY A N 1
ATOM 2497 C CA . GLY A 1 328 ? -6.367 -20.128 -15.981 1.00 91.81 328 GLY A CA 1
ATOM 2498 C C . GLY A 1 328 ? -6.3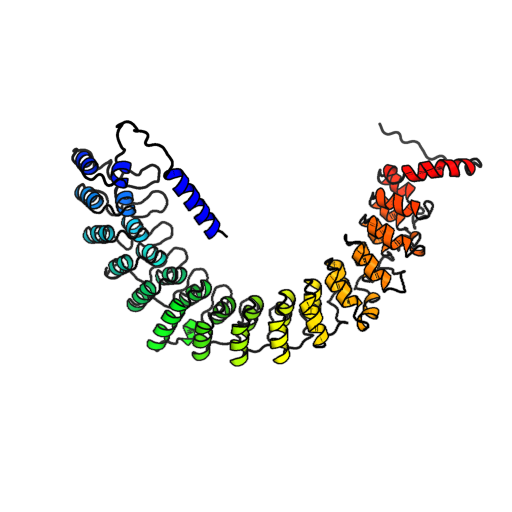03 -18.607 -16.120 1.00 91.81 328 GLY A C 1
ATOM 2499 O O . GLY A 1 328 ? -6.960 -18.070 -17.012 1.00 91.81 328 GLY A O 1
ATOM 2500 N N . VAL A 1 329 ? -5.510 -17.907 -15.298 1.00 94.50 329 VAL A N 1
ATOM 2501 C CA . VAL A 1 329 ? -5.262 -16.468 -15.495 1.00 94.50 329 VAL A CA 1
ATOM 2502 C C . VAL A 1 329 ? -4.502 -16.237 -16.811 1.00 94.50 329 VAL A C 1
ATOM 2504 O O . VAL A 1 329 ? -3.442 -16.838 -17.011 1.00 94.50 329 VAL A O 1
ATOM 2507 N N . PRO A 1 330 ? -4.971 -15.346 -17.706 1.00 95.12 330 PRO A N 1
ATOM 2508 C CA . PRO A 1 330 ? -4.273 -15.054 -18.950 1.00 95.12 330 PRO A CA 1
ATOM 2509 C C . PRO A 1 330 ? -2.907 -14.404 -18.696 1.00 95.12 330 PRO A C 1
ATOM 2511 O O . PRO A 1 330 ? -2.808 -13.316 -18.118 1.00 95.12 330 PRO A O 1
ATOM 2514 N N . ILE A 1 331 ? -1.853 -15.063 -19.182 1.00 95.56 331 ILE A N 1
ATOM 2515 C CA . ILE A 1 331 ? -0.455 -14.677 -18.946 1.00 95.56 331 ILE A CA 1
ATOM 2516 C C . ILE A 1 331 ? -0.094 -13.297 -19.517 1.00 95.56 331 ILE A C 1
ATOM 2518 O O . ILE A 1 331 ? 0.636 -12.544 -18.877 1.00 95.56 331 ILE A O 1
ATOM 2522 N N . ASP A 1 332 ? -0.670 -12.937 -20.669 1.00 95.00 332 ASP A N 1
ATOM 2523 C CA . ASP A 1 332 ? -0.398 -11.689 -21.399 1.00 95.00 332 ASP A CA 1
ATOM 2524 C C . ASP A 1 332 ? -1.557 -10.681 -21.301 1.00 95.00 332 ASP A C 1
ATOM 2526 O O . ASP A 1 332 ? -1.838 -9.934 -22.242 1.00 95.00 332 ASP A O 1
ATOM 2530 N N . THR A 1 333 ? -2.260 -10.660 -20.162 1.00 95.19 333 THR A N 1
ATOM 2531 C CA . THR A 1 333 ? -3.262 -9.615 -19.885 1.00 95.19 333 THR A CA 1
ATOM 2532 C C . THR A 1 333 ? -2.610 -8.237 -20.002 1.00 95.19 333 THR A C 1
ATOM 2534 O O . THR A 1 333 ? -1.479 -8.069 -19.563 1.00 95.19 333 THR A O 1
ATOM 2537 N N . ARG A 1 334 ? -3.303 -7.253 -20.579 1.00 95.12 334 ARG A N 1
ATOM 2538 C CA . ARG A 1 334 ? -2.772 -5.896 -20.752 1.00 95.12 334 ARG A CA 1
ATOM 2539 C C . ARG A 1 334 ? -3.493 -4.900 -19.863 1.00 95.12 334 ARG A C 1
ATOM 2541 O O . ARG A 1 334 ? -4.722 -4.877 -19.855 1.00 95.12 334 ARG A O 1
ATOM 2548 N N . ASP A 1 335 ? -2.719 -4.078 -19.167 1.00 94.88 335 ASP A N 1
ATOM 2549 C CA . ASP A 1 335 ? -3.233 -2.961 -18.382 1.00 94.88 335 ASP A CA 1
ATOM 2550 C C . ASP A 1 335 ? -3.526 -1.717 -19.252 1.00 94.88 335 ASP A C 1
ATOM 2552 O O . ASP A 1 335 ? -3.416 -1.738 -20.482 1.00 94.88 335 ASP A O 1
ATOM 2556 N N . THR A 1 336 ? -3.897 -0.600 -18.618 1.00 94.94 336 THR A N 1
ATOM 2557 C CA . THR A 1 336 ? -4.132 0.691 -19.300 1.00 94.94 336 THR A CA 1
ATOM 2558 C C . THR A 1 336 ? -2.911 1.251 -20.036 1.00 94.94 336 THR A C 1
ATOM 2560 O O . THR A 1 336 ? -3.074 2.033 -20.972 1.00 94.94 336 THR A O 1
ATOM 2563 N N . GLN A 1 337 ? -1.695 0.858 -19.647 1.00 93.69 337 GLN A N 1
ATOM 2564 C CA . GLN A 1 337 ? -0.443 1.212 -20.318 1.00 93.69 337 GLN A CA 1
ATOM 2565 C C . GLN A 1 337 ? -0.042 0.169 -21.368 1.00 93.69 337 GLN A C 1
ATOM 2567 O O . GLN A 1 337 ? 1.060 0.235 -21.915 1.00 93.69 337 GLN A O 1
ATOM 2572 N N . SER A 1 338 ? -0.930 -0.776 -21.698 1.00 94.25 338 SER A N 1
ATOM 2573 C CA . SER A 1 338 ? -0.643 -1.924 -22.562 1.00 94.25 338 SER A CA 1
ATOM 2574 C C . SER A 1 338 ? 0.520 -2.792 -22.047 1.00 94.25 338 SER A C 1
ATOM 2576 O O . SER A 1 338 ? 1.063 -3.603 -22.803 1.00 94.25 338 SER A O 1
ATOM 2578 N N . SER A 1 339 ? 0.895 -2.650 -20.775 1.00 94.44 339 SER A N 1
ATOM 2579 C CA . SER A 1 339 ? 1.916 -3.461 -20.123 1.00 94.44 339 SER A CA 1
ATOM 2580 C C . SER A 1 339 ? 1.346 -4.835 -19.799 1.00 94.44 339 SER A C 1
ATOM 2582 O O . SER A 1 339 ? 0.193 -4.960 -19.391 1.00 94.44 339 SER A O 1
ATOM 2584 N N . THR A 1 340 ? 2.161 -5.872 -19.984 1.00 96.25 340 THR A N 1
ATOM 2585 C CA . THR A 1 340 ? 1.851 -7.238 -19.545 1.00 96.25 340 THR A CA 1
ATOM 2586 C C . THR A 1 340 ? 2.474 -7.509 -18.172 1.00 96.25 340 THR A C 1
ATOM 2588 O O . THR A 1 340 ? 3.428 -6.821 -17.790 1.00 96.25 340 THR A O 1
ATOM 2591 N N . PRO A 1 341 ? 2.038 -8.550 -17.434 1.00 96.25 341 PRO A N 1
ATOM 2592 C CA . PRO A 1 341 ? 2.674 -8.952 -16.180 1.00 96.25 341 PRO A CA 1
ATOM 2593 C C . PRO A 1 341 ? 4.181 -9.193 -16.322 1.00 96.25 341 PRO A C 1
ATOM 2595 O O . PRO A 1 341 ? 4.956 -8.857 -1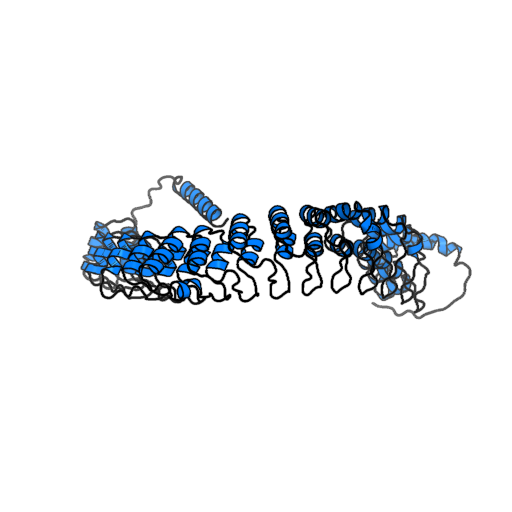5.430 1.00 96.25 341 PRO A O 1
ATOM 2598 N N . PHE A 1 342 ? 4.611 -9.728 -17.469 1.00 96.25 342 PHE A N 1
ATOM 2599 C CA . PHE A 1 342 ? 6.026 -9.907 -17.785 1.00 96.25 342 PHE A CA 1
ATOM 2600 C C . PHE A 1 342 ? 6.775 -8.572 -17.891 1.00 96.25 342 PHE A C 1
ATOM 2602 O O . PHE A 1 342 ? 7.847 -8.429 -17.303 1.00 96.25 342 PHE A O 1
ATOM 2609 N N . LEU A 1 343 ? 6.210 -7.582 -18.591 1.00 95.62 343 LEU A N 1
ATOM 2610 C CA . LEU A 1 343 ? 6.813 -6.252 -18.696 1.00 95.62 343 LEU A CA 1
ATOM 2611 C C . LEU A 1 343 ? 6.910 -5.565 -17.327 1.00 95.62 343 LEU A C 1
ATOM 2613 O O . LEU A 1 343 ? 7.967 -5.030 -17.000 1.00 95.62 343 LEU A O 1
ATOM 2617 N N . GLU A 1 344 ? 5.875 -5.658 -16.489 1.00 95.06 344 GLU A N 1
ATOM 2618 C CA . GLU A 1 344 ? 5.908 -5.107 -15.126 1.00 95.06 344 GLU A CA 1
ATOM 2619 C C . GLU A 1 344 ? 6.948 -5.814 -14.235 1.00 95.06 344 GLU A C 1
ATOM 2621 O O . GLU A 1 344 ? 7.657 -5.142 -13.486 1.00 95.06 344 GLU A O 1
ATOM 2626 N N . ALA A 1 345 ? 7.112 -7.143 -14.336 1.00 96.06 345 ALA A N 1
ATOM 2627 C CA . ALA A 1 345 ? 8.183 -7.862 -13.628 1.00 96.06 345 ALA A CA 1
ATOM 2628 C C . ALA A 1 345 ? 9.574 -7.359 -14.037 1.00 96.06 345 ALA A C 1
ATOM 2630 O O . ALA A 1 345 ? 10.445 -7.165 -13.186 1.00 96.06 345 ALA A O 1
ATOM 2631 N N . VAL A 1 346 ? 9.792 -7.140 -15.338 1.00 95.50 346 VAL A N 1
ATOM 2632 C CA . VAL A 1 346 ? 11.064 -6.629 -15.865 1.00 95.50 346 VAL A CA 1
ATOM 2633 C C . VAL A 1 346 ? 11.300 -5.188 -15.418 1.00 95.50 346 VAL A C 1
ATOM 2635 O O . VAL A 1 346 ? 12.404 -4.866 -14.970 1.00 95.50 346 VAL A O 1
ATOM 2638 N N . ALA A 1 347 ? 10.270 -4.342 -15.475 1.00 94.38 347 ALA A N 1
ATOM 2639 C CA . ALA A 1 347 ? 10.335 -2.968 -15.001 1.00 94.38 347 ALA A CA 1
ATOM 2640 C C . ALA A 1 347 ? 10.665 -2.910 -13.498 1.00 94.38 347 ALA A C 1
ATOM 2642 O O . ALA A 1 347 ? 11.557 -2.167 -13.098 1.00 94.38 347 ALA A O 1
ATOM 2643 N N . ALA A 1 348 ? 10.036 -3.756 -12.679 1.00 94.44 348 ALA A N 1
ATOM 2644 C CA . ALA A 1 348 ? 10.306 -3.859 -11.245 1.00 94.44 348 ALA A CA 1
ATOM 2645 C C . ALA A 1 348 ? 11.654 -4.528 -10.898 1.00 94.44 348 ALA A C 1
ATOM 2647 O O . ALA A 1 348 ? 12.041 -4.543 -9.732 1.00 94.44 348 ALA A O 1
ATOM 2648 N N . GLY A 1 349 ? 12.376 -5.088 -11.877 1.00 94.75 349 GLY A N 1
ATOM 2649 C CA . GLY A 1 349 ? 13.667 -5.749 -11.654 1.00 94.75 349 GLY A CA 1
ATOM 2650 C C . GLY A 1 349 ? 13.575 -7.175 -11.105 1.00 94.75 349 GLY A C 1
ATOM 2651 O O . GLY A 1 349 ? 14.565 -7.709 -10.608 1.00 94.75 349 GLY A O 1
ATOM 2652 N N . GLN A 1 350 ? 12.411 -7.820 -11.195 1.00 95.00 350 GLN A N 1
ATOM 2653 C CA . GLN A 1 350 ? 12.168 -9.139 -10.609 1.00 95.00 350 GLN A CA 1
ATOM 2654 C C . GLN A 1 350 ? 12.605 -10.272 -11.548 1.00 95.00 350 GLN A C 1
ATOM 2656 O O . GLN A 1 350 ? 11.785 -10.931 -12.191 1.00 95.00 350 GLN A O 1
ATOM 2661 N N . THR A 1 351 ? 13.916 -10.530 -11.618 1.00 93.69 351 THR A N 1
ATOM 2662 C CA . THR A 1 351 ? 14.527 -11.510 -12.542 1.00 93.69 351 THR A CA 1
ATOM 2663 C C . THR A 1 351 ? 13.915 -12.907 -12.446 1.00 93.69 351 THR A C 1
ATOM 2665 O O . THR A 1 351 ? 13.679 -13.548 -13.471 1.00 93.69 351 THR A O 1
ATOM 2668 N N . LYS A 1 352 ? 13.651 -13.393 -11.227 1.00 93.50 352 LYS A N 1
ATOM 2669 C CA . LYS A 1 352 ? 13.109 -14.743 -11.002 1.00 93.50 352 LYS A CA 1
ATOM 2670 C C . LYS A 1 352 ? 11.697 -14.883 -11.567 1.00 93.50 352 LYS A C 1
ATOM 2672 O O . LYS A 1 352 ? 11.446 -15.804 -12.339 1.00 93.50 352 LYS A O 1
ATOM 2677 N N . CYS A 1 353 ? 10.814 -13.936 -11.252 1.00 93.81 353 CYS A N 1
ATOM 2678 C CA . CYS A 1 353 ? 9.448 -13.926 -11.770 1.00 93.81 353 CYS A CA 1
ATOM 2679 C C . CYS A 1 353 ? 9.404 -13.714 -13.284 1.00 93.81 353 CYS A C 1
ATOM 2681 O O . CYS A 1 353 ? 8.673 -14.420 -13.972 1.00 93.81 353 CYS A O 1
ATOM 2683 N N . ALA A 1 354 ? 10.228 -12.811 -13.823 1.00 94.62 354 ALA A N 1
ATOM 2684 C CA . ALA A 1 354 ? 10.331 -12.618 -15.267 1.00 94.62 354 ALA A CA 1
ATOM 2685 C C . ALA A 1 354 ? 10.758 -13.916 -15.980 1.00 94.62 354 ALA A C 1
ATOM 2687 O O . ALA A 1 354 ? 10.155 -14.294 -16.981 1.00 94.62 354 ALA A O 1
ATOM 2688 N N . ARG A 1 355 ? 11.737 -14.650 -15.428 1.00 94.31 355 ARG A N 1
ATOM 2689 C CA . ARG A 1 355 ? 12.167 -15.953 -15.962 1.00 94.31 355 ARG A CA 1
ATOM 2690 C C . ARG A 1 355 ? 11.053 -17.000 -15.895 1.00 94.31 355 ARG A C 1
ATOM 2692 O O . ARG A 1 355 ? 10.844 -17.717 -16.869 1.00 94.31 355 ARG A O 1
ATOM 2699 N N . LEU A 1 356 ? 10.333 -17.080 -14.776 1.00 95.12 356 LEU A N 1
ATOM 2700 C CA . LEU A 1 356 ? 9.204 -17.999 -14.613 1.00 95.12 356 LEU A CA 1
ATOM 2701 C C . LEU A 1 356 ? 8.088 -17.717 -15.633 1.00 95.12 356 LEU A C 1
ATOM 2703 O O . LEU A 1 356 ? 7.585 -18.644 -16.263 1.00 95.12 356 LEU A O 1
ATOM 2707 N N . LEU A 1 357 ? 7.732 -16.446 -15.835 1.00 95.12 357 LEU A N 1
ATOM 2708 C CA . LEU A 1 357 ? 6.721 -16.042 -16.815 1.00 95.12 357 LEU A CA 1
ATOM 2709 C C . LEU A 1 357 ? 7.133 -16.436 -18.241 1.00 95.12 357 LEU A C 1
ATOM 2711 O O . LEU A 1 357 ? 6.318 -16.980 -18.982 1.00 95.12 357 LEU A O 1
ATOM 2715 N N . LEU A 1 358 ? 8.406 -16.258 -18.609 1.00 93.56 358 LEU A N 1
ATOM 2716 C CA . LEU A 1 358 ? 8.921 -16.720 -19.903 1.00 93.56 358 LEU A CA 1
ATOM 2717 C C . LEU A 1 358 ? 8.857 -18.244 -20.051 1.00 93.56 358 LEU A C 1
ATOM 2719 O O . LEU A 1 358 ? 8.425 -18.738 -21.090 1.00 93.56 358 LEU A O 1
ATOM 2723 N N . GLN A 1 359 ? 9.216 -18.997 -19.007 1.00 93.25 359 GLN A N 1
ATOM 2724 C CA . GLN A 1 359 ? 9.103 -20.462 -19.007 1.00 93.25 359 GLN A CA 1
ATOM 2725 C C . GLN A 1 359 ? 7.654 -20.939 -19.164 1.00 93.25 359 GLN A C 1
ATOM 2727 O O . GLN A 1 359 ? 7.409 -21.961 -19.804 1.00 93.25 359 GLN A O 1
ATOM 2732 N N . LYS A 1 360 ? 6.695 -20.194 -18.604 1.00 94.19 360 LYS A N 1
ATOM 2733 C CA . LYS A 1 360 ? 5.253 -20.447 -18.733 1.00 94.19 360 LYS A CA 1
ATOM 2734 C C . LYS A 1 360 ? 4.655 -19.918 -20.050 1.00 94.19 360 LYS A C 1
ATOM 2736 O O . LYS A 1 360 ? 3.470 -20.130 -20.288 1.00 94.19 360 LYS A O 1
ATOM 2741 N N . GLY A 1 361 ? 5.461 -19.303 -20.922 1.00 92.62 361 GLY A N 1
ATOM 2742 C CA . GLY A 1 361 ? 5.076 -18.928 -22.285 1.00 92.62 361 GLY A CA 1
ATOM 2743 C C . GLY A 1 361 ? 4.646 -17.473 -22.488 1.00 92.62 361 GLY A C 1
ATOM 2744 O O . GLY A 1 361 ? 3.956 -17.207 -23.467 1.00 92.62 361 GLY A O 1
ATOM 2745 N N . ALA A 1 362 ? 5.029 -16.548 -21.601 1.00 94.62 362 ALA A N 1
ATOM 2746 C CA . ALA A 1 362 ? 4.732 -15.121 -21.763 1.00 94.62 362 ALA A CA 1
ATOM 2747 C C . ALA A 1 362 ? 5.345 -14.543 -23.051 1.00 94.62 362 ALA A C 1
ATOM 2749 O O . ALA A 1 362 ? 6.460 -14.909 -23.444 1.00 94.62 362 ALA A O 1
ATOM 2750 N N . ASP A 1 363 ? 4.650 -13.594 -23.684 1.00 92.19 363 ASP A N 1
ATOM 2751 C CA . ASP A 1 363 ? 5.142 -12.963 -24.906 1.00 92.19 363 ASP A CA 1
ATOM 2752 C C . ASP A 1 363 ? 6.288 -11.985 -24.621 1.00 92.19 363 ASP A C 1
ATOM 2754 O O . ASP A 1 363 ? 6.111 -10.840 -24.199 1.00 92.19 363 ASP A O 1
ATOM 2758 N N . ILE A 1 364 ? 7.500 -12.422 -24.952 1.00 91.00 364 ILE A N 1
ATOM 2759 C CA . ILE A 1 364 ? 8.717 -11.621 -24.825 1.00 91.00 364 ILE A CA 1
ATOM 2760 C C . ILE A 1 364 ? 8.770 -10.416 -25.779 1.00 91.00 364 ILE A C 1
ATOM 2762 O O . ILE A 1 364 ? 9.596 -9.518 -25.601 1.00 91.00 364 ILE A O 1
ATOM 2766 N N . LYS A 1 365 ? 7.922 -10.398 -26.816 1.00 90.62 365 LYS A N 1
ATOM 2767 C CA . LYS A 1 365 ? 7.837 -9.320 -27.813 1.00 90.62 365 LYS A CA 1
ATOM 2768 C C . LYS A 1 365 ? 6.817 -8.250 -27.438 1.00 90.62 365 LYS A C 1
ATOM 2770 O O . LYS A 1 365 ? 6.659 -7.298 -28.206 1.00 90.62 365 LYS A O 1
ATOM 2775 N N . ALA A 1 366 ? 6.137 -8.399 -26.303 1.00 91.12 366 ALA A N 1
ATOM 2776 C CA . ALA A 1 366 ? 5.195 -7.412 -25.814 1.00 91.12 366 ALA A CA 1
ATOM 2777 C C . ALA A 1 366 ? 5.859 -6.033 -25.657 1.00 91.12 366 ALA A C 1
ATOM 2779 O O . ALA A 1 366 ? 7.053 -5.911 -25.359 1.00 91.12 366 ALA A O 1
ATOM 2780 N N . SER A 1 367 ? 5.058 -4.988 -25.854 1.00 93.00 367 SER A N 1
ATOM 2781 C CA . SER A 1 367 ? 5.458 -3.601 -25.648 1.00 93.00 367 SER A CA 1
ATOM 2782 C C . SER A 1 367 ? 4.341 -2.802 -24.987 1.00 93.00 367 SER A C 1
ATOM 2784 O O . SER A 1 367 ? 3.167 -3.132 -25.164 1.00 93.00 367 SER A O 1
ATOM 2786 N N . ASP A 1 368 ? 4.715 -1.738 -24.284 1.00 93.69 368 ASP A N 1
ATOM 2787 C CA . ASP A 1 368 ? 3.775 -0.783 -23.692 1.00 93.69 368 ASP A CA 1
ATOM 2788 C C . ASP A 1 368 ? 3.192 0.194 -24.740 1.00 93.69 368 ASP A C 1
ATOM 2790 O O . ASP A 1 368 ? 3.475 0.107 -25.942 1.00 93.69 368 ASP A O 1
ATOM 2794 N N . ILE A 1 369 ? 2.385 1.158 -24.283 1.00 94.19 369 ILE A N 1
ATOM 2795 C CA . ILE A 1 369 ? 1.810 2.229 -25.118 1.00 94.19 369 ILE A CA 1
ATOM 2796 C C . ILE A 1 369 ? 2.858 3.121 -25.800 1.00 94.19 369 ILE A C 1
ATOM 2798 O O . ILE A 1 369 ? 2.559 3.733 -26.825 1.00 94.19 369 ILE A O 1
ATOM 2802 N N . TYR A 1 370 ? 4.078 3.197 -25.267 1.00 93.56 370 TYR A N 1
ATOM 2803 C CA . TYR A 1 370 ? 5.190 3.948 -25.850 1.00 93.56 370 TYR A CA 1
ATOM 2804 C C . TYR A 1 370 ? 6.022 3.093 -26.808 1.00 93.56 370 TYR A C 1
ATOM 2806 O O . TYR A 1 370 ? 7.054 3.553 -27.295 1.00 93.56 370 TYR A O 1
ATOM 2814 N N . MET A 1 371 ? 5.592 1.858 -27.088 1.00 92.88 371 MET A N 1
ATOM 2815 C CA . MET A 1 371 ? 6.349 0.848 -27.826 1.00 92.88 371 MET A CA 1
ATOM 2816 C C . MET A 1 371 ? 7.677 0.462 -27.152 1.00 92.88 371 MET A C 1
ATOM 2818 O O . MET A 1 371 ? 8.552 -0.137 -27.785 1.00 92.88 371 MET A O 1
ATOM 2822 N N . LYS A 1 372 ? 7.840 0.742 -25.852 1.00 93.31 372 LYS A N 1
ATOM 2823 C CA . LYS A 1 372 ? 8.968 0.231 -25.077 1.00 93.31 372 LYS A CA 1
ATOM 2824 C C . LYS A 1 372 ? 8.785 -1.263 -24.871 1.00 93.31 372 LYS A C 1
ATOM 2826 O O . LYS A 1 372 ? 7.699 -1.753 -24.584 1.00 93.31 372 LYS A O 1
ATOM 2831 N N . ASN A 1 373 ? 9.882 -1.986 -25.017 1.00 93.19 373 ASN A N 1
ATOM 2832 C CA . ASN A 1 373 ? 9.932 -3.435 -24.889 1.00 93.19 373 ASN A CA 1
ATOM 2833 C C . ASN A 1 373 ? 10.645 -3.813 -23.584 1.00 93.19 373 ASN A C 1
ATOM 2835 O O . ASN A 1 373 ? 11.144 -2.943 -22.867 1.00 93.19 373 ASN A O 1
ATOM 2839 N N . CYS A 1 374 ? 10.751 -5.109 -23.295 1.00 94.06 374 CYS A N 1
ATOM 2840 C CA . CYS A 1 374 ? 11.403 -5.596 -22.078 1.00 94.06 374 CYS A CA 1
ATOM 2841 C C . CYS A 1 374 ? 12.853 -5.095 -21.913 1.00 94.06 374 CYS A C 1
ATOM 2843 O O . CYS A 1 374 ? 13.267 -4.776 -20.802 1.00 94.06 374 CYS A O 1
ATOM 2845 N N . ILE A 1 375 ? 13.619 -4.950 -23.001 1.00 94.44 375 ILE A N 1
ATOM 2846 C CA . ILE A 1 375 ? 15.004 -4.459 -22.938 1.00 94.44 375 ILE A CA 1
ATOM 2847 C C . ILE A 1 375 ? 15.032 -2.960 -22.633 1.00 94.44 375 ILE A C 1
ATOM 2849 O O . ILE A 1 375 ? 15.834 -2.535 -21.808 1.00 94.44 375 ILE A O 1
ATOM 2853 N N . HIS A 1 376 ? 14.152 -2.164 -23.253 1.00 94.56 376 HIS A N 1
ATOM 2854 C CA . HIS A 1 376 ? 14.006 -0.743 -22.923 1.00 94.56 376 HIS A CA 1
ATOM 2855 C C . HIS A 1 376 ? 13.775 -0.555 -21.422 1.00 94.56 376 HIS A C 1
ATOM 2857 O O . HIS A 1 376 ? 14.497 0.211 -20.791 1.00 94.56 376 HIS A O 1
ATOM 2863 N N . MET A 1 377 ? 12.834 -1.312 -20.853 1.00 94.12 377 MET A N 1
ATOM 2864 C CA . MET A 1 377 ? 12.490 -1.240 -19.432 1.00 94.12 377 MET A CA 1
ATOM 2865 C C . MET A 1 377 ? 13.638 -1.704 -18.525 1.00 94.12 377 MET A C 1
ATOM 2867 O O . MET A 1 377 ? 13.964 -1.027 -17.553 1.00 94.12 377 MET A O 1
ATOM 2871 N N . ALA A 1 378 ? 14.293 -2.825 -18.852 1.00 95.12 378 ALA A N 1
ATOM 2872 C CA . ALA A 1 378 ? 15.425 -3.335 -18.072 1.00 95.12 378 ALA A CA 1
ATOM 2873 C C . ALA A 1 378 ? 16.600 -2.344 -18.037 1.00 95.12 378 ALA A C 1
ATOM 2875 O O . ALA A 1 378 ? 17.235 -2.163 -16.998 1.00 95.12 378 ALA A O 1
ATOM 2876 N N . VAL A 1 379 ? 16.872 -1.690 -19.171 1.00 94.88 379 VAL A N 1
ATOM 2877 C CA . VAL A 1 379 ? 17.928 -0.682 -19.308 1.00 94.88 379 VAL A CA 1
ATOM 2878 C C . VAL A 1 379 ? 17.565 0.599 -18.562 1.00 94.88 379 VAL A C 1
ATOM 2880 O O . VAL A 1 379 ? 18.383 1.092 -17.792 1.00 94.88 379 VAL A O 1
ATOM 2883 N N . GLU A 1 380 ? 16.355 1.128 -18.766 1.00 94.00 380 GLU A N 1
ATOM 2884 C CA . GLU A 1 380 ? 15.882 2.370 -18.139 1.00 94.00 380 GLU A CA 1
ATOM 2885 C C . GLU A 1 380 ? 15.900 2.291 -16.607 1.00 94.00 380 GLU A C 1
ATOM 2887 O O . GLU A 1 380 ? 16.291 3.256 -15.954 1.00 94.00 380 GLU A O 1
ATOM 2892 N N . ASN A 1 381 ? 15.570 1.124 -16.046 1.00 93.38 381 ASN A N 1
ATOM 2893 C CA . ASN A 1 381 ? 15.581 0.881 -14.601 1.00 93.38 381 ASN A CA 1
ATOM 2894 C C . ASN A 1 381 ? 16.933 0.375 -14.062 1.00 93.38 381 ASN A C 1
ATOM 2896 O O . ASN A 1 381 ? 17.023 -0.019 -12.903 1.00 93.38 381 ASN A O 1
ATOM 2900 N N . GLU A 1 382 ? 17.988 0.392 -14.881 1.00 94.12 382 GLU A N 1
ATOM 2901 C CA . GLU A 1 382 ? 19.364 0.008 -14.527 1.00 94.12 382 GLU A CA 1
ATOM 2902 C C . GLU A 1 382 ? 19.522 -1.432 -13.977 1.00 94.12 382 GLU A C 1
ATOM 2904 O O . GLU A 1 382 ? 20.447 -1.733 -13.218 1.00 94.12 382 GLU A O 1
ATOM 2909 N N . ASN A 1 383 ? 18.650 -2.359 -14.386 1.00 93.56 383 ASN A N 1
ATOM 2910 C CA . ASN A 1 383 ? 18.625 -3.730 -13.875 1.00 93.56 383 ASN A CA 1
ATOM 2911 C C . ASN A 1 383 ? 19.510 -4.666 -14.717 1.00 93.56 383 ASN A C 1
ATOM 2913 O O . ASN A 1 383 ? 19.063 -5.325 -15.655 1.00 93.56 383 ASN A O 1
ATOM 2917 N N . LEU A 1 384 ? 20.795 -4.749 -14.364 1.00 93.75 384 LEU A N 1
ATOM 2918 C CA . LEU A 1 384 ? 21.774 -5.556 -15.108 1.00 93.75 384 LEU A CA 1
ATOM 2919 C C . LEU A 1 384 ? 21.472 -7.067 -15.078 1.00 93.75 384 LEU A C 1
ATOM 2921 O O . LEU A 1 384 ? 21.697 -7.763 -16.065 1.00 93.75 384 LEU A O 1
ATOM 2925 N N . GLU A 1 385 ? 20.963 -7.587 -13.958 1.00 94.19 385 GLU A N 1
ATOM 2926 C CA . GLU A 1 385 ? 20.657 -9.017 -13.814 1.00 94.19 385 GLU A CA 1
ATOM 2927 C C . GLU A 1 385 ? 19.491 -9.445 -14.718 1.00 94.19 385 GLU A C 1
ATOM 2929 O O . GLU A 1 385 ? 19.605 -10.438 -15.442 1.00 94.19 385 GLU A O 1
ATOM 2934 N N . THR A 1 386 ? 18.399 -8.669 -14.738 1.00 94.00 386 THR A N 1
ATOM 2935 C CA . THR A 1 386 ? 17.273 -8.925 -15.647 1.00 94.00 386 THR A CA 1
ATOM 2936 C C . THR A 1 386 ? 17.714 -8.778 -17.095 1.00 94.00 386 THR A C 1
ATOM 2938 O O . THR A 1 386 ? 17.357 -9.614 -17.919 1.00 94.00 386 THR A O 1
ATOM 2941 N N . LEU A 1 387 ? 18.543 -7.777 -17.406 1.00 94.19 387 LEU A N 1
ATOM 2942 C CA . LEU A 1 387 ? 19.084 -7.593 -18.746 1.00 94.19 387 LEU A CA 1
ATOM 2943 C C . LEU A 1 387 ? 19.901 -8.807 -19.205 1.00 94.19 387 LEU A C 1
ATOM 2945 O O . LEU A 1 387 ? 19.689 -9.286 -20.315 1.00 94.19 387 LEU A O 1
ATOM 2949 N N . HIS A 1 388 ? 20.801 -9.335 -18.373 1.00 92.88 388 HIS A N 1
ATOM 2950 C CA . HIS A 1 388 ? 21.561 -10.537 -18.723 1.00 92.88 388 HIS A CA 1
ATOM 2951 C C . HIS A 1 388 ? 20.650 -11.740 -18.962 1.00 92.88 388 HIS A C 1
ATOM 2953 O O . HIS A 1 388 ? 20.818 -12.416 -19.973 1.00 92.88 388 HIS A O 1
ATOM 2959 N N . MET A 1 389 ? 19.652 -11.949 -18.098 1.00 92.50 389 MET A N 1
ATOM 2960 C CA . MET A 1 389 ? 18.650 -13.000 -18.290 1.00 92.50 389 MET A CA 1
ATOM 2961 C C . MET A 1 389 ? 17.923 -12.854 -19.636 1.00 92.50 389 MET A C 1
ATOM 2963 O O . MET A 1 389 ? 17.802 -13.826 -20.373 1.00 92.50 389 MET A O 1
ATOM 2967 N N . LEU A 1 390 ? 17.507 -11.639 -20.005 1.00 92.06 390 LEU A N 1
ATOM 2968 C CA . LEU A 1 390 ? 16.845 -11.382 -21.288 1.00 92.06 390 LEU A CA 1
ATOM 2969 C C . LEU A 1 390 ? 17.784 -11.597 -22.486 1.00 92.06 390 LEU A C 1
ATOM 2971 O O . LEU A 1 390 ? 17.355 -12.086 -23.524 1.00 92.06 390 LEU A O 1
ATOM 2975 N N . LEU A 1 391 ? 19.066 -11.243 -22.369 1.00 90.00 391 LEU A N 1
ATOM 2976 C CA . LEU A 1 391 ? 20.054 -11.391 -23.448 1.00 90.00 391 LEU A CA 1
ATOM 2977 C C . LEU A 1 391 ? 20.538 -12.838 -23.658 1.00 90.00 391 LEU A C 1
ATOM 2979 O O . LEU A 1 391 ? 21.166 -13.125 -24.683 1.00 90.00 391 LEU A O 1
ATOM 2983 N N . GLU A 1 392 ? 20.292 -13.737 -22.703 1.00 87.94 392 GLU A N 1
ATOM 2984 C CA . GLU A 1 392 ? 20.499 -15.183 -22.863 1.00 87.94 392 GLU A CA 1
ATOM 2985 C C . GLU A 1 392 ? 19.446 -15.804 -23.794 1.00 87.94 392 GLU A C 1
ATOM 2987 O O . GLU A 1 392 ? 19.746 -16.748 -24.530 1.00 87.94 392 GLU A O 1
ATOM 2992 N N . GLU A 1 393 ? 18.237 -15.241 -23.821 1.00 84.00 393 GLU A N 1
ATOM 2993 C CA . GLU A 1 393 ? 17.125 -15.741 -24.623 1.00 84.00 393 GLU A CA 1
ATOM 2994 C C . GLU A 1 393 ? 17.279 -15.365 -26.106 1.00 84.00 393 GLU A C 1
ATOM 2996 O O . GLU A 1 393 ? 17.223 -14.204 -26.515 1.00 84.00 393 GLU A O 1
ATOM 3001 N N . THR A 1 394 ? 17.439 -16.372 -26.967 1.00 73.12 394 THR A N 1
ATOM 3002 C CA . THR A 1 394 ? 17.681 -16.163 -28.413 1.00 73.12 394 THR A CA 1
ATOM 3003 C C . THR A 1 394 ? 16.541 -15.441 -29.137 1.00 73.12 394 THR A C 1
ATOM 3005 O O . THR A 1 394 ? 16.766 -14.754 -30.135 1.00 73.12 394 THR A O 1
ATOM 3008 N N . SER A 1 395 ? 15.319 -15.554 -28.616 1.00 75.44 395 SER A N 1
ATOM 3009 C CA . SER A 1 395 ? 14.111 -14.916 -29.142 1.00 75.44 395 SER A CA 1
ATOM 3010 C C . SER A 1 395 ? 14.104 -13.388 -28.960 1.00 75.44 395 SER A C 1
ATOM 3012 O O . SER A 1 395 ? 13.370 -12.694 -29.670 1.00 75.44 395 SER A O 1
ATOM 3014 N N . VAL A 1 396 ? 14.963 -12.856 -28.079 1.00 76.81 396 VAL A N 1
ATOM 3015 C CA . VAL A 1 396 ? 15.074 -11.430 -27.710 1.00 76.81 396 VAL A CA 1
ATOM 3016 C C . VAL A 1 396 ? 15.957 -10.627 -28.655 1.00 76.81 396 VAL A C 1
ATOM 3018 O O . VAL A 1 396 ? 15.855 -9.404 -28.707 1.00 76.81 396 VAL A O 1
ATOM 3021 N N . LEU A 1 397 ? 16.802 -11.277 -29.459 1.00 77.56 397 LEU A N 1
ATOM 3022 C CA . LEU A 1 397 ? 17.771 -10.571 -30.309 1.00 77.56 397 LEU A CA 1
ATOM 3023 C C . LEU A 1 397 ? 17.110 -9.601 -31.298 1.00 77.56 397 LEU A C 1
ATOM 3025 O O . LEU A 1 397 ? 17.682 -8.564 -31.621 1.00 77.56 397 LEU A O 1
ATOM 3029 N N . TRP A 1 398 ? 15.893 -9.901 -31.752 1.00 78.75 398 TRP A N 1
ATOM 3030 C CA . TRP A 1 398 ? 15.113 -8.989 -32.591 1.00 78.75 398 TRP A CA 1
ATOM 3031 C C . TRP A 1 398 ? 14.633 -7.741 -31.827 1.00 78.75 398 TRP A C 1
ATOM 3033 O O . TRP A 1 398 ? 14.579 -6.644 -32.385 1.00 78.75 398 TRP A O 1
ATOM 3043 N N . THR A 1 399 ? 14.326 -7.888 -30.539 1.00 84.94 399 THR A N 1
ATOM 3044 C CA . THR A 1 399 ? 13.841 -6.827 -29.648 1.00 84.94 399 THR A CA 1
ATOM 3045 C C . THR A 1 399 ? 14.900 -5.742 -29.405 1.00 84.94 399 THR A C 1
ATOM 3047 O O . THR A 1 399 ? 14.550 -4.584 -29.190 1.00 84.94 399 THR A O 1
ATOM 3050 N N . LEU A 1 400 ? 16.193 -6.062 -29.562 1.00 86.38 400 LEU A N 1
ATOM 3051 C CA . LEU A 1 400 ? 17.305 -5.097 -29.489 1.00 86.38 400 LEU A CA 1
ATOM 3052 C C . LEU A 1 400 ? 17.237 -3.973 -30.529 1.00 86.38 400 LEU A C 1
ATOM 3054 O O . LEU A 1 400 ? 17.866 -2.935 -30.337 1.00 86.38 400 LEU A O 1
ATOM 3058 N N . TYR A 1 401 ? 16.525 -4.189 -31.634 1.00 88.50 401 TYR A N 1
ATOM 3059 C CA . TYR A 1 401 ? 16.466 -3.254 -32.760 1.00 88.50 401 TYR A CA 1
ATOM 3060 C C . TYR A 1 401 ? 15.095 -2.601 -32.924 1.00 88.50 401 TYR A C 1
ATOM 3062 O O . TYR A 1 401 ? 14.915 -1.777 -33.818 1.00 88.50 401 TYR A O 1
ATOM 3070 N N . ARG A 1 402 ? 14.120 -2.981 -32.094 1.00 90.75 402 ARG A N 1
ATOM 3071 C CA . ARG A 1 402 ? 12.777 -2.404 -32.113 1.00 90.75 402 ARG A CA 1
ATOM 3072 C C . ARG A 1 402 ? 12.833 -1.003 -31.500 1.00 90.75 402 ARG A C 1
ATOM 3074 O O . ARG A 1 402 ? 13.273 -0.904 -30.357 1.00 90.75 402 ARG A O 1
ATOM 3081 N N . PRO A 1 403 ? 12.419 0.041 -32.230 1.00 92.62 403 PRO A N 1
ATOM 3082 C CA . PRO A 1 403 ? 12.325 1.377 -31.672 1.00 92.62 403 PRO A CA 1
ATOM 3083 C C . PRO A 1 403 ? 11.083 1.546 -30.792 1.00 92.62 403 PRO A C 1
ATOM 3085 O O . PRO A 1 403 ? 10.084 0.850 -30.985 1.00 92.62 403 PRO A O 1
ATOM 3088 N N . ASP A 1 404 ? 11.155 2.501 -29.869 1.00 94.00 404 ASP A N 1
ATOM 3089 C CA . ASP A 1 404 ? 10.000 3.091 -29.197 1.00 94.00 404 ASP A CA 1
ATOM 3090 C C . ASP A 1 404 ? 9.302 4.154 -30.082 1.00 94.00 404 ASP A C 1
ATOM 3092 O O . ASP A 1 404 ? 9.656 4.359 -31.247 1.00 94.00 404 ASP A O 1
ATOM 3096 N N . ILE A 1 405 ? 8.319 4.867 -29.523 1.00 93.81 405 ILE A N 1
ATOM 3097 C CA . ILE A 1 405 ? 7.586 5.943 -30.213 1.00 93.81 405 ILE A CA 1
ATOM 3098 C C . ILE A 1 405 ? 8.472 7.113 -30.685 1.00 93.81 405 ILE A C 1
ATOM 3100 O O . ILE A 1 405 ? 8.078 7.836 -31.594 1.00 93.81 405 ILE A O 1
ATOM 3104 N N . LYS A 1 406 ? 9.660 7.297 -30.095 1.00 92.94 406 LYS A N 1
ATOM 3105 C CA . LYS A 1 406 ? 10.650 8.325 -30.465 1.00 92.94 406 LYS A CA 1
ATOM 3106 C C . LYS A 1 406 ? 11.739 7.783 -31.387 1.00 92.94 406 LYS A C 1
ATOM 3108 O O . LYS A 1 406 ? 12.808 8.379 -31.502 1.00 92.94 406 LYS A O 1
ATOM 3113 N N . GLU A 1 407 ? 11.512 6.619 -31.985 1.00 93.50 407 GLU A N 1
ATOM 3114 C CA . GLU A 1 407 ? 12.485 5.893 -32.800 1.00 93.50 407 GLU A CA 1
ATOM 3115 C C . GLU A 1 407 ? 13.737 5.425 -32.024 1.00 93.50 407 GLU A C 1
ATOM 3117 O O . GLU A 1 407 ? 14.739 4.998 -32.603 1.00 93.50 407 GLU A O 1
ATOM 3122 N N . ARG A 1 408 ? 13.698 5.440 -30.686 1.00 93.50 408 ARG A N 1
ATOM 3123 C CA . ARG A 1 408 ? 14.836 5.054 -29.849 1.00 93.50 408 ARG A CA 1
ATOM 3124 C C . ARG A 1 408 ? 14.855 3.553 -29.644 1.00 93.50 408 ARG A C 1
ATOM 3126 O O . ARG A 1 408 ? 13.907 2.972 -29.140 1.00 93.50 408 ARG A O 1
ATOM 3133 N N . VAL A 1 409 ? 15.979 2.935 -29.997 1.00 93.50 409 VAL A N 1
ATOM 3134 C CA . VAL A 1 409 ? 16.327 1.560 -29.592 1.00 93.50 409 VAL A CA 1
ATOM 3135 C C . VAL A 1 409 ? 16.924 1.506 -28.170 1.00 93.50 409 VAL A C 1
ATOM 3137 O O . VAL A 1 409 ? 17.424 2.534 -27.697 1.00 93.50 409 VAL A O 1
ATOM 3140 N N . PRO A 1 410 ? 17.020 0.325 -27.515 1.00 93.88 410 PRO A N 1
ATOM 3141 C CA . PRO A 1 410 ? 17.525 0.204 -26.141 1.00 93.88 410 PRO A CA 1
ATOM 3142 C C . PRO A 1 410 ? 18.937 0.763 -25.928 1.00 93.88 410 PRO A C 1
ATOM 3144 O O . PRO A 1 410 ? 19.265 1.232 -24.840 1.00 93.88 410 PRO A O 1
ATOM 3147 N N . LEU A 1 411 ? 19.768 0.784 -26.977 1.00 92.81 411 LEU A N 1
ATOM 3148 C CA . LEU A 1 411 ? 21.106 1.375 -26.915 1.00 92.81 411 LEU A CA 1
ATOM 3149 C C . LEU A 1 411 ? 21.076 2.891 -26.631 1.00 92.81 411 LEU A C 1
ATOM 3151 O O . LEU A 1 411 ? 21.969 3.389 -25.950 1.00 92.81 411 LEU A O 1
ATOM 3155 N N . HIS A 1 412 ? 20.053 3.623 -27.095 1.00 93.38 412 HIS A N 1
ATOM 3156 C CA . HIS A 1 412 ? 19.883 5.047 -26.771 1.00 93.38 412 HIS A CA 1
ATOM 3157 C C . HIS A 1 412 ? 19.636 5.252 -25.277 1.00 93.38 412 HIS A C 1
ATOM 3159 O O . HIS A 1 412 ? 20.252 6.120 -24.665 1.00 93.38 412 HIS A O 1
ATOM 3165 N N . TYR A 1 413 ? 18.784 4.414 -24.682 1.00 93.88 413 TYR A N 1
ATOM 3166 C CA . TYR A 1 413 ? 18.506 4.443 -23.248 1.00 93.88 413 TYR A CA 1
ATOM 3167 C C . TYR A 1 413 ? 19.754 4.094 -22.435 1.00 93.88 413 TYR A C 1
ATOM 3169 O O . TYR A 1 413 ? 20.085 4.797 -21.483 1.00 93.88 413 TYR A O 1
ATOM 3177 N N . ALA A 1 414 ? 20.520 3.087 -22.863 1.00 93.44 414 ALA A N 1
ATOM 3178 C CA . ALA A 1 414 ? 21.762 2.701 -22.195 1.00 93.44 414 ALA A CA 1
ATOM 3179 C C . ALA A 1 414 ? 22.798 3.839 -22.181 1.00 93.44 414 ALA A C 1
ATOM 3181 O O . ALA A 1 414 ? 23.564 3.976 -21.231 1.00 93.44 414 ALA A O 1
ATOM 3182 N N . ALA A 1 415 ? 22.781 4.701 -23.201 1.00 92.31 415 ALA A N 1
ATOM 3183 C CA . ALA A 1 415 ? 23.615 5.897 -23.290 1.00 92.31 415 ALA A CA 1
ATOM 3184 C C . ALA A 1 415 ? 23.266 6.980 -22.246 1.00 92.31 415 ALA A C 1
ATOM 3186 O O . ALA A 1 415 ? 24.109 7.819 -21.920 1.00 92.31 415 ALA A O 1
ATOM 3187 N N . MET A 1 416 ? 22.033 6.971 -21.733 1.00 92.38 416 MET A N 1
ATOM 3188 C CA . MET A 1 416 ? 21.514 7.930 -20.749 1.00 92.38 416 MET A CA 1
ATOM 3189 C C . MET A 1 416 ? 21.682 7.443 -19.301 1.00 92.38 416 MET A C 1
ATOM 3191 O O . MET A 1 416 ? 21.648 8.248 -18.369 1.00 92.38 416 MET A O 1
ATOM 3195 N N . VAL A 1 417 ? 21.874 6.137 -19.126 1.00 92.94 417 VAL A N 1
ATOM 3196 C CA . VAL A 1 417 ? 21.969 5.429 -17.845 1.00 92.94 417 VAL A CA 1
ATOM 3197 C C . VAL A 1 417 ? 23.391 5.484 -17.273 1.00 92.94 417 VAL A C 1
ATOM 3199 O O . VAL A 1 417 ? 24.371 5.605 -18.010 1.00 92.94 417 VAL A O 1
ATOM 3202 N N . LYS A 1 418 ? 23.526 5.404 -15.941 1.00 90.62 418 LYS A N 1
ATOM 3203 C CA . LYS A 1 418 ? 24.815 5.543 -15.238 1.00 90.62 418 LYS A CA 1
ATOM 3204 C C . LYS A 1 418 ? 25.685 4.290 -15.268 1.00 90.62 418 LYS A C 1
ATOM 3206 O O . LYS A 1 418 ? 26.912 4.429 -15.249 1.00 90.62 418 LYS A O 1
ATOM 3211 N N . ASP A 1 419 ? 25.098 3.097 -15.297 1.00 92.50 419 ASP A N 1
ATOM 3212 C CA . ASP A 1 419 ? 25.860 1.848 -15.328 1.00 92.50 419 ASP A CA 1
ATOM 3213 C C . ASP A 1 419 ? 26.403 1.547 -16.735 1.00 92.50 419 ASP A C 1
ATOM 3215 O O . ASP A 1 419 ? 25.662 1.247 -17.671 1.00 92.50 419 ASP A O 1
ATOM 3219 N N . VAL A 1 420 ? 27.728 1.601 -16.886 1.00 91.69 420 VAL A N 1
ATOM 3220 C CA . VAL A 1 420 ? 28.412 1.313 -18.157 1.00 91.69 420 VAL A CA 1
ATOM 3221 C C . VAL A 1 420 ? 28.313 -0.162 -18.559 1.00 91.69 420 VAL A C 1
ATOM 3223 O O . VAL A 1 420 ? 28.320 -0.470 -19.750 1.00 91.69 420 VAL A O 1
ATOM 3226 N N . ARG A 1 421 ? 28.149 -1.076 -17.591 1.00 93.56 421 ARG A N 1
ATOM 3227 C CA . ARG A 1 421 ? 28.079 -2.524 -17.851 1.00 93.56 421 ARG A CA 1
ATOM 3228 C C . ARG A 1 421 ? 26.882 -2.888 -18.724 1.00 93.56 421 ARG A C 1
ATOM 3230 O O . ARG A 1 421 ? 26.946 -3.853 -19.476 1.00 93.56 421 ARG A O 1
ATOM 3237 N N . ILE A 1 422 ? 25.815 -2.093 -18.653 1.00 93.12 422 ILE A N 1
ATOM 3238 C CA . ILE A 1 422 ? 24.620 -2.244 -19.486 1.00 93.12 422 ILE A CA 1
ATOM 3239 C C . ILE A 1 422 ? 24.953 -2.006 -20.963 1.00 93.12 422 ILE A C 1
ATOM 3241 O O . ILE A 1 422 ? 24.544 -2.789 -21.818 1.00 93.12 422 ILE A O 1
ATOM 3245 N N . ILE A 1 423 ? 25.738 -0.966 -21.269 1.00 91.31 423 ILE A N 1
ATOM 3246 C CA . ILE A 1 423 ? 26.210 -0.712 -22.637 1.00 91.31 423 ILE A CA 1
ATOM 3247 C C . ILE A 1 423 ? 27.087 -1.866 -23.112 1.00 91.31 423 ILE A C 1
ATOM 3249 O O . ILE A 1 423 ? 26.884 -2.354 -24.221 1.00 91.31 423 ILE A O 1
ATOM 3253 N N . ASP A 1 424 ? 28.031 -2.319 -22.287 1.00 90.81 424 ASP A N 1
ATOM 3254 C CA . ASP A 1 424 ? 28.920 -3.418 -22.665 1.00 90.81 424 ASP A CA 1
ATOM 3255 C C . ASP A 1 424 ? 28.129 -4.700 -22.965 1.00 90.81 424 ASP A C 1
ATOM 3257 O O . ASP A 1 424 ? 28.333 -5.303 -24.019 1.00 90.81 424 ASP A O 1
ATOM 3261 N N . ALA A 1 425 ? 27.154 -5.045 -22.116 1.00 91.62 425 ALA A N 1
ATOM 3262 C CA . ALA A 1 425 ? 26.285 -6.206 -22.296 1.00 91.62 425 ALA A CA 1
ATOM 3263 C C . ALA A 1 425 ? 25.452 -6.142 -23.590 1.00 91.62 425 ALA A C 1
ATOM 3265 O O . ALA A 1 425 ? 25.330 -7.146 -24.295 1.00 91.62 425 ALA A O 1
ATOM 3266 N N . LEU A 1 426 ? 24.898 -4.972 -23.930 1.00 90.44 426 LEU A N 1
ATOM 3267 C CA . LEU A 1 426 ? 24.157 -4.781 -25.182 1.00 90.44 426 LEU A CA 1
ATOM 3268 C C . LEU A 1 426 ? 25.078 -4.880 -26.403 1.00 90.44 426 LEU A C 1
ATOM 3270 O O . LEU A 1 426 ? 24.764 -5.583 -27.364 1.00 90.44 426 LEU A O 1
ATOM 3274 N N . LEU A 1 427 ? 26.224 -4.197 -26.363 1.00 88.12 427 LEU A N 1
ATOM 3275 C CA . LEU A 1 427 ? 27.183 -4.164 -27.468 1.00 88.12 427 LEU A CA 1
ATOM 3276 C C . LEU A 1 427 ? 27.810 -5.536 -27.743 1.00 88.12 427 LEU A C 1
ATOM 3278 O O . LEU A 1 427 ? 28.124 -5.825 -28.893 1.00 88.12 427 LEU A O 1
ATOM 3282 N N . ASP A 1 428 ? 27.954 -6.392 -26.728 1.00 87.94 428 ASP A N 1
ATOM 3283 C CA . ASP A 1 428 ? 28.461 -7.760 -26.893 1.00 87.94 428 ASP A CA 1
ATOM 3284 C C . ASP A 1 428 ? 27.504 -8.657 -27.707 1.00 87.94 428 ASP A C 1
ATOM 3286 O O . ASP A 1 428 ? 27.931 -9.652 -28.296 1.00 87.94 428 ASP A O 1
ATOM 3290 N N . LYS A 1 429 ? 26.206 -8.323 -27.752 1.00 85.38 429 LYS A N 1
ATOM 3291 C CA . LYS A 1 429 ? 25.173 -9.080 -28.484 1.00 85.38 429 LYS A CA 1
ATOM 3292 C C . LYS A 1 429 ? 24.716 -8.407 -29.779 1.00 85.38 429 LYS A C 1
ATOM 3294 O O . LYS A 1 429 ? 24.129 -9.069 -30.636 1.00 85.38 429 LYS A O 1
ATOM 3299 N N . GLN A 1 430 ? 24.955 -7.108 -29.932 1.00 82.44 430 GLN A N 1
ATOM 3300 C CA . GLN A 1 430 ? 24.548 -6.348 -31.110 1.00 82.44 430 GLN A CA 1
ATOM 3301 C C . GLN A 1 430 ? 25.532 -6.511 -32.272 1.00 82.44 430 GLN A C 1
ATOM 3303 O O . GLN A 1 430 ? 26.746 -6.527 -32.101 1.00 82.44 430 GLN A O 1
ATOM 3308 N N . THR A 1 431 ? 24.991 -6.593 -33.488 1.00 73.81 431 THR A N 1
ATOM 3309 C CA . THR A 1 431 ? 25.776 -6.615 -34.737 1.00 73.81 431 THR A CA 1
ATOM 3310 C C . THR A 1 431 ? 25.715 -5.285 -35.488 1.00 73.81 431 THR A C 1
ATOM 3312 O O . THR A 1 431 ? 26.588 -4.988 -36.302 1.00 73.81 431 THR A O 1
ATOM 3315 N N . ARG A 1 432 ? 24.696 -4.467 -35.201 1.00 77.62 432 ARG A N 1
ATOM 3316 C CA . ARG A 1 432 ? 24.501 -3.118 -35.737 1.00 77.62 432 ARG A CA 1
ATOM 3317 C C . ARG A 1 432 ? 24.582 -2.107 -34.600 1.00 77.62 432 ARG A C 1
ATOM 3319 O O . ARG A 1 432 ? 23.971 -2.319 -33.559 1.00 77.62 432 ARG A O 1
ATOM 3326 N N . PHE A 1 433 ? 25.281 -1.001 -34.845 1.00 74.94 433 PHE A N 1
ATOM 3327 C CA . PHE A 1 433 ? 25.566 0.015 -33.826 1.00 74.94 433 PHE A CA 1
ATOM 3328 C C . PHE A 1 433 ? 25.102 1.430 -34.192 1.00 74.94 433 PHE A C 1
ATOM 3330 O O . PHE A 1 433 ? 25.082 2.309 -33.336 1.00 74.94 433 PHE A O 1
ATOM 3337 N N . THR A 1 434 ? 24.734 1.659 -35.454 1.00 80.75 434 THR A N 1
ATOM 3338 C CA . THR A 1 434 ? 24.288 2.964 -35.949 1.00 80.75 434 THR A CA 1
ATOM 3339 C C . THR A 1 434 ? 22.763 3.029 -35.968 1.00 80.75 434 THR A C 1
ATOM 3341 O O . THR A 1 434 ? 22.085 2.374 -36.778 1.00 80.75 434 THR A O 1
ATOM 3344 N N . PHE A 1 435 ? 22.233 3.816 -35.036 1.00 87.00 435 PHE A N 1
ATOM 3345 C CA . PHE A 1 435 ? 20.812 4.078 -34.849 1.00 87.00 435 PHE A CA 1
ATOM 3346 C C . PHE A 1 435 ? 20.598 5.573 -34.677 1.00 87.00 435 PHE A C 1
ATOM 3348 O O . PHE A 1 435 ? 21.480 6.268 -34.174 1.00 87.00 435 PHE A O 1
ATOM 3355 N N . HIS A 1 436 ? 19.429 6.020 -35.105 1.00 90.06 436 HIS A N 1
ATOM 3356 C CA . HIS A 1 436 ? 19.016 7.410 -35.087 1.00 90.06 436 HIS A CA 1
ATOM 3357 C C . HIS A 1 436 ? 17.632 7.446 -34.451 1.00 90.06 436 HIS A C 1
ATOM 3359 O O . HIS A 1 436 ? 16.807 6.592 -34.779 1.00 90.06 436 HIS A O 1
ATOM 3365 N N . ASP A 1 437 ? 17.419 8.374 -33.525 1.00 92.75 437 ASP A N 1
ATOM 3366 C CA . ASP A 1 437 ? 16.097 8.669 -32.980 1.00 92.75 437 ASP A CA 1
ATOM 3367 C C . ASP A 1 437 ? 15.324 9.666 -33.867 1.00 92.75 437 ASP A C 1
ATOM 3369 O O . ASP A 1 437 ? 15.799 10.056 -34.937 1.00 92.75 437 ASP A O 1
ATOM 3373 N N . GLU A 1 438 ? 14.144 10.103 -33.415 1.00 93.62 438 GLU A N 1
ATOM 3374 C CA . GLU A 1 438 ? 13.273 11.051 -34.130 1.00 93.62 438 GLU A CA 1
ATOM 3375 C C . GLU A 1 438 ? 13.994 12.346 -34.562 1.00 93.62 438 GLU A C 1
ATOM 3377 O O . GLU A 1 438 ? 13.686 12.919 -35.606 1.00 93.62 438 GLU A O 1
ATOM 3382 N N . THR A 1 439 ? 15.002 12.782 -33.798 1.00 92.44 439 THR A N 1
ATOM 3383 C CA . THR A 1 439 ? 15.808 13.989 -34.064 1.00 92.44 439 THR A CA 1
ATOM 3384 C C . THR A 1 439 ? 17.106 13.694 -34.819 1.00 92.44 439 THR A C 1
ATOM 3386 O O . THR A 1 439 ? 18.005 14.534 -34.909 1.00 92.44 439 THR A O 1
ATOM 3389 N N . GLN A 1 440 ? 17.227 12.481 -35.359 1.00 92.69 440 GLN A N 1
ATOM 3390 C CA . GLN A 1 440 ? 18.446 11.922 -35.935 1.00 92.69 440 GLN A CA 1
ATOM 3391 C C . GLN A 1 440 ? 19.622 11.844 -34.946 1.00 92.69 440 GLN A C 1
ATOM 3393 O O . GLN A 1 440 ? 20.779 11.732 -35.357 1.00 92.69 440 GLN A O 1
ATOM 3398 N N . GLN A 1 441 ? 19.361 11.882 -33.635 1.00 92.00 441 GLN A N 1
ATOM 3399 C CA . GLN A 1 441 ? 20.410 11.729 -32.635 1.00 92.00 441 GLN A CA 1
ATOM 3400 C C . GLN A 1 441 ? 20.786 10.261 -32.484 1.00 92.00 441 GLN A C 1
ATOM 3402 O O . GLN A 1 441 ? 19.945 9.369 -32.429 1.00 92.00 441 GLN A O 1
ATOM 3407 N N . THR A 1 442 ? 22.087 10.022 -32.374 1.00 92.88 442 THR A N 1
ATOM 3408 C CA . THR A 1 442 ? 22.643 8.686 -32.144 1.00 92.88 442 THR A CA 1
ATOM 3409 C C . THR A 1 442 ? 22.816 8.455 -30.642 1.00 92.88 442 THR A C 1
ATOM 3411 O O . THR A 1 442 ? 22.867 9.425 -29.875 1.00 92.88 442 THR A O 1
ATOM 3414 N N . PRO A 1 443 ? 23.001 7.208 -30.165 1.00 92.25 443 PRO A N 1
ATOM 3415 C CA . PRO A 1 443 ? 23.265 6.958 -28.746 1.00 92.25 443 PRO A CA 1
ATOM 3416 C C . PRO A 1 443 ? 24.454 7.772 -28.212 1.00 92.25 443 PRO A C 1
ATOM 3418 O O . PRO A 1 443 ? 24.459 8.206 -27.061 1.00 92.25 443 PRO A O 1
ATOM 3421 N N . LEU A 1 444 ? 25.448 8.049 -29.064 1.00 92.50 444 LEU A N 1
ATOM 3422 C CA . LEU A 1 444 ? 26.606 8.857 -28.697 1.00 92.50 444 LEU A CA 1
ATOM 3423 C C . LEU A 1 444 ? 26.262 10.343 -28.500 1.00 92.50 444 LEU A C 1
ATOM 3425 O O . LEU A 1 444 ? 26.834 10.962 -27.603 1.00 92.50 444 LEU A O 1
ATOM 3429 N N . HIS A 1 445 ? 25.327 10.902 -29.280 1.00 92.44 445 HIS A N 1
ATOM 3430 C CA . HIS A 1 445 ? 24.813 12.264 -29.070 1.00 92.44 445 HIS A CA 1
ATOM 3431 C C . HIS A 1 445 ? 24.168 12.382 -27.687 1.00 92.44 445 HIS A C 1
ATOM 3433 O O . HIS A 1 445 ? 24.533 13.256 -26.900 1.00 92.44 445 HIS A O 1
ATOM 3439 N N . LEU A 1 446 ? 23.295 11.429 -27.342 1.00 92.75 446 LEU A N 1
ATOM 3440 C CA . LEU A 1 446 ? 22.633 11.396 -26.039 1.00 92.75 446 LEU A CA 1
ATOM 3441 C C . LEU A 1 446 ? 23.654 11.250 -24.901 1.00 92.75 446 LEU A C 1
ATOM 3443 O O . LEU A 1 446 ? 23.687 12.083 -23.994 1.00 92.75 446 LEU A O 1
ATOM 3447 N N . ALA A 1 447 ? 24.565 10.273 -24.964 1.00 93.00 447 ALA A N 1
ATOM 3448 C CA . ALA A 1 447 ? 25.599 10.109 -23.937 1.00 93.00 447 ALA A CA 1
ATOM 3449 C C . ALA A 1 447 ? 26.453 11.381 -23.760 1.00 93.00 447 ALA A C 1
ATOM 3451 O O . ALA A 1 447 ? 26.810 11.762 -22.637 1.00 93.00 447 ALA A O 1
ATOM 3452 N N . ALA A 1 448 ? 26.741 12.077 -24.864 1.00 92.06 448 ALA A N 1
ATOM 3453 C CA . ALA A 1 448 ? 27.496 13.318 -24.856 1.00 92.06 448 ALA A CA 1
ATOM 3454 C C . ALA A 1 448 ? 26.734 14.478 -24.189 1.00 92.06 448 ALA A C 1
ATOM 3456 O O . ALA A 1 448 ? 27.302 15.198 -23.359 1.00 92.06 448 ALA A O 1
ATOM 3457 N N . GLN A 1 449 ? 25.445 14.618 -24.499 1.00 92.06 449 GLN A N 1
ATOM 3458 C CA . GLN A 1 449 ? 24.539 15.612 -23.923 1.00 92.06 449 GLN A CA 1
ATOM 3459 C C . GLN A 1 449 ? 24.349 15.402 -22.409 1.00 92.06 449 GLN A C 1
ATOM 3461 O O . GLN A 1 449 ? 24.550 16.318 -21.597 1.00 92.06 449 GLN A O 1
ATOM 3466 N N . TYR A 1 450 ? 24.041 14.169 -21.996 1.00 90.06 450 TYR A N 1
ATOM 3467 C CA . TYR A 1 450 ? 23.829 13.816 -20.588 1.00 90.06 450 TYR A CA 1
ATOM 3468 C C . TYR A 1 450 ? 25.125 13.833 -19.760 1.00 90.06 450 TYR A C 1
ATOM 3470 O O . TYR A 1 450 ? 25.072 13.962 -18.537 1.00 90.06 450 TYR A O 1
ATOM 3478 N N . GLY A 1 451 ? 26.297 13.836 -20.404 1.00 87.31 451 GLY A N 1
ATOM 3479 C CA . GLY A 1 451 ? 27.591 13.966 -19.728 1.00 87.31 451 GLY A CA 1
ATOM 3480 C C . GLY A 1 451 ? 28.176 12.644 -19.239 1.00 87.31 451 GLY A C 1
ATOM 3481 O O . GLY A 1 451 ? 28.980 12.637 -18.305 1.00 87.31 451 GLY A O 1
ATOM 3482 N N . MET A 1 452 ? 27.780 11.546 -19.872 1.00 90.56 452 MET A N 1
ATOM 3483 C CA . MET A 1 452 ? 28.079 10.179 -19.470 1.00 90.56 452 MET A CA 1
ATOM 3484 C C . MET A 1 452 ? 29.454 9.753 -19.997 1.00 90.56 452 MET A C 1
ATOM 3486 O O . MET A 1 452 ? 29.586 9.141 -21.051 1.00 90.56 452 MET A O 1
ATOM 3490 N N . SER A 1 453 ? 30.527 10.141 -19.297 1.00 91.31 453 SER A N 1
ATOM 3491 C CA . SER A 1 453 ? 31.901 9.975 -19.801 1.00 91.31 453 SER A CA 1
ATOM 3492 C C . SER A 1 453 ? 32.325 8.522 -20.021 1.00 91.31 453 SER A C 1
ATOM 3494 O O . SER A 1 453 ? 33.045 8.256 -20.979 1.00 91.31 453 SER A O 1
ATOM 3496 N N . ALA A 1 454 ? 31.891 7.598 -19.158 1.00 91.38 454 ALA A N 1
ATOM 3497 C CA . ALA A 1 454 ? 32.219 6.178 -19.298 1.00 91.38 454 ALA A CA 1
ATOM 3498 C C . ALA A 1 454 ? 31.463 5.548 -20.481 1.00 91.38 454 ALA A C 1
ATOM 3500 O O . ALA A 1 454 ? 32.040 4.801 -21.262 1.00 91.38 454 ALA A O 1
ATOM 3501 N N . GLN A 1 455 ? 30.201 5.933 -20.658 1.00 90.81 455 GLN A N 1
ATOM 3502 C CA . GLN A 1 455 ? 29.316 5.507 -21.735 1.00 90.81 455 GLN A CA 1
ATOM 3503 C C . GLN A 1 455 ? 29.832 6.000 -23.085 1.00 90.81 455 GLN A C 1
ATOM 3505 O O . GLN A 1 455 ? 29.923 5.229 -24.033 1.00 90.81 455 GLN A O 1
ATOM 3510 N N . VAL A 1 456 ? 30.236 7.272 -23.155 1.00 90.44 456 VAL A N 1
ATOM 3511 C CA . VAL A 1 456 ? 30.878 7.861 -24.336 1.00 90.44 456 VAL A CA 1
ATOM 3512 C C . VAL A 1 456 ? 32.142 7.089 -24.699 1.00 90.44 456 VAL A C 1
ATOM 3514 O O . VAL A 1 456 ? 32.353 6.801 -25.870 1.00 90.44 456 VAL A O 1
ATOM 3517 N N . GLU A 1 457 ? 32.975 6.729 -23.720 1.00 90.25 457 GLU A N 1
ATOM 3518 C CA . GLU A 1 457 ? 34.189 5.954 -23.974 1.00 90.25 457 GLU A CA 1
ATOM 3519 C C . GLU A 1 457 ? 33.886 4.526 -24.457 1.00 90.25 457 GLU A C 1
ATOM 3521 O O . GLU A 1 457 ? 34.496 4.079 -25.429 1.00 90.25 457 GLU A O 1
ATOM 3526 N N . ALA A 1 458 ? 32.930 3.833 -23.832 1.00 89.12 458 ALA A N 1
ATOM 3527 C CA . ALA A 1 458 ? 32.510 2.488 -24.227 1.00 89.12 458 ALA A CA 1
ATOM 3528 C C . ALA A 1 458 ? 31.904 2.467 -25.643 1.00 89.12 458 ALA A C 1
ATOM 3530 O O . ALA A 1 458 ? 32.341 1.690 -26.497 1.00 89.12 458 ALA A O 1
ATOM 3531 N N . LEU A 1 459 ? 30.969 3.383 -25.926 1.00 88.50 459 LEU A N 1
ATOM 3532 C CA . LEU A 1 459 ? 30.334 3.526 -27.236 1.00 88.50 459 LEU A CA 1
ATOM 3533 C C . LEU A 1 459 ? 31.351 3.917 -28.306 1.00 88.50 459 LEU A C 1
ATOM 3535 O O . LEU A 1 459 ? 31.454 3.240 -29.319 1.00 88.50 459 LEU A O 1
ATOM 3539 N N . ALA A 1 460 ? 32.149 4.964 -28.094 1.00 85.69 460 ALA A N 1
ATOM 3540 C CA . ALA A 1 460 ? 33.054 5.464 -29.128 1.00 85.69 460 ALA A CA 1
ATOM 3541 C C . ALA A 1 460 ? 34.225 4.513 -29.436 1.00 85.69 460 ALA A C 1
ATOM 3543 O O . ALA A 1 460 ? 34.732 4.525 -30.557 1.00 85.69 460 ALA A O 1
ATOM 3544 N N . ARG A 1 461 ? 34.650 3.661 -28.489 1.00 82.94 461 ARG A N 1
ATOM 3545 C CA . ARG A 1 461 ? 35.661 2.619 -28.757 1.00 82.94 461 ARG A CA 1
ATOM 3546 C C . ARG A 1 461 ? 35.146 1.522 -29.688 1.00 82.94 461 ARG A C 1
ATOM 3548 O O . ARG A 1 461 ? 35.920 1.009 -30.489 1.00 82.94 461 ARG A O 1
ATOM 3555 N N . ARG A 1 462 ? 33.869 1.147 -29.569 1.00 79.25 462 ARG A N 1
ATOM 3556 C CA . ARG A 1 462 ? 33.247 0.085 -30.381 1.00 79.25 462 ARG A CA 1
ATOM 3557 C C . ARG A 1 462 ? 32.546 0.628 -31.634 1.00 79.25 462 ARG A C 1
ATOM 3559 O O . ARG A 1 462 ? 32.451 -0.078 -32.630 1.00 79.25 462 ARG A O 1
ATOM 3566 N N . VAL A 1 463 ? 32.127 1.894 -31.617 1.00 73.31 463 VAL A N 1
ATOM 3567 C CA . VAL A 1 463 ? 31.338 2.575 -32.657 1.00 73.31 463 VAL A CA 1
ATOM 3568 C C . VAL A 1 463 ? 32.079 3.824 -33.144 1.00 73.31 463 VAL A C 1
ATOM 3570 O O . VAL A 1 463 ? 31.644 4.960 -32.960 1.00 73.31 463 VAL A O 1
ATOM 3573 N N . ALA A 1 464 ? 33.238 3.621 -33.776 1.00 70.56 464 ALA A N 1
ATOM 3574 C CA . ALA A 1 464 ? 34.081 4.724 -34.248 1.00 70.56 464 ALA A CA 1
ATOM 3575 C C . ALA A 1 464 ? 33.407 5.586 -35.339 1.00 70.56 464 ALA A C 1
ATOM 3577 O O . ALA A 1 464 ? 33.706 6.774 -35.453 1.00 70.56 464 ALA A O 1
ATOM 3578 N N . SER A 1 465 ? 32.476 5.018 -36.118 1.00 73.56 465 SER A N 1
ATOM 3579 C CA . SER A 1 465 ? 31.732 5.744 -37.159 1.00 73.56 465 SER A CA 1
ATOM 3580 C C . SER A 1 465 ? 30.805 6.826 -36.595 1.00 73.56 465 SER A C 1
ATOM 3582 O O . SER A 1 465 ? 30.608 7.847 -37.247 1.00 73.56 465 SER A O 1
ATOM 3584 N N . GLY A 1 466 ? 30.300 6.650 -35.369 1.00 78.31 466 GLY A N 1
ATOM 3585 C CA . GLY A 1 466 ? 29.320 7.551 -34.753 1.00 78.31 466 GLY A CA 1
ATOM 3586 C C . GLY A 1 466 ? 29.885 8.884 -34.252 1.00 78.31 466 GLY A C 1
ATOM 3587 O O . GLY A 1 466 ? 29.124 9.792 -33.931 1.00 78.31 466 GLY A O 1
ATOM 3588 N N . LEU A 1 467 ? 31.214 9.041 -34.190 1.00 84.06 467 LEU A N 1
ATOM 3589 C CA . LEU A 1 467 ? 31.873 10.233 -33.628 1.00 84.06 467 LEU A CA 1
ATOM 3590 C C . LEU A 1 467 ? 31.570 11.532 -34.388 1.00 84.06 467 LEU A C 1
ATOM 3592 O O . LEU A 1 467 ? 31.628 12.610 -33.795 1.00 84.06 467 LEU A O 1
ATOM 3596 N N . ASN A 1 468 ? 31.277 11.426 -35.685 1.00 88.06 468 ASN A N 1
ATOM 3597 C CA . ASN A 1 468 ? 31.025 12.561 -36.576 1.00 88.06 468 ASN A CA 1
ATOM 3598 C C . ASN A 1 468 ? 29.664 12.464 -37.283 1.00 88.06 468 ASN A C 1
ATOM 3600 O O . ASN A 1 468 ? 29.431 13.194 -38.248 1.00 88.06 468 ASN A O 1
ATOM 3604 N N . GLU A 1 469 ? 28.786 11.562 -36.833 1.00 89.81 469 GLU A N 1
ATOM 3605 C CA . GLU A 1 469 ? 27.396 11.537 -37.290 1.00 89.81 469 GLU A CA 1
ATOM 3606 C C . GLU A 1 469 ? 26.709 12.850 -36.905 1.00 89.81 469 GLU A C 1
ATOM 3608 O O . GLU A 1 469 ? 27.131 13.527 -35.965 1.00 89.81 469 GLU A O 1
ATOM 3613 N N . ARG A 1 470 ? 25.710 13.243 -37.694 1.00 91.31 470 ARG A N 1
ATOM 3614 C CA . ARG A 1 470 ? 25.046 14.538 -37.574 1.00 91.31 470 ARG A CA 1
ATOM 3615 C C . ARG A 1 470 ? 23.574 14.342 -37.255 1.00 91.31 470 ARG A C 1
ATOM 3617 O O . ARG A 1 470 ? 22.921 13.570 -37.951 1.00 91.31 470 ARG A O 1
ATOM 3624 N N . ASP A 1 471 ? 23.083 15.068 -36.259 1.00 92.50 471 ASP A N 1
ATOM 3625 C CA . ASP A 1 471 ? 21.656 15.156 -35.950 1.00 92.50 471 ASP A CA 1
ATOM 3626 C C . ASP A 1 471 ? 20.884 15.992 -36.994 1.00 92.50 471 ASP A C 1
ATOM 3628 O O . ASP A 1 471 ? 21.455 16.499 -37.968 1.00 92.50 471 ASP A O 1
ATOM 3632 N N . GLU A 1 472 ? 19.577 16.173 -36.792 1.00 93.31 472 GLU A N 1
ATOM 3633 C CA . GLU A 1 472 ? 18.702 16.958 -37.675 1.00 93.31 472 GLU A CA 1
ATOM 3634 C C . GLU A 1 472 ? 19.183 18.415 -37.845 1.00 93.31 472 GLU A C 1
ATOM 3636 O O . GLU A 1 472 ? 19.027 19.023 -38.908 1.00 93.31 472 GLU A O 1
ATOM 3641 N N . GLN A 1 473 ? 19.835 18.984 -36.827 1.00 91.50 473 GLN A N 1
ATOM 3642 C CA . GLN A 1 473 ? 20.418 20.327 -36.870 1.00 91.50 473 GLN A CA 1
ATOM 3643 C C . GLN A 1 473 ? 21.854 20.344 -37.426 1.00 91.50 473 GLN A C 1
ATOM 3645 O O . GLN A 1 473 ? 22.503 21.396 -37.444 1.00 91.50 473 GLN A O 1
ATOM 3650 N N . GLY A 1 474 ? 22.355 19.212 -37.922 1.00 91.25 474 GLY A N 1
ATOM 3651 C CA . GLY A 1 474 ? 23.695 19.062 -38.478 1.00 91.25 474 GLY A CA 1
ATOM 3652 C C . GLY A 1 474 ? 24.798 18.980 -37.420 1.00 91.25 474 GLY A C 1
ATOM 3653 O O . GLY A 1 474 ? 25.981 19.053 -37.771 1.00 91.25 474 GLY A O 1
ATOM 3654 N N . ARG A 1 475 ? 24.441 18.881 -36.137 1.00 92.38 475 ARG A N 1
ATOM 3655 C CA . ARG A 1 475 ? 25.367 18.881 -35.002 1.00 92.38 475 ARG A CA 1
ATOM 3656 C C . ARG A 1 475 ? 25.936 17.488 -34.790 1.00 92.38 475 ARG A C 1
ATOM 3658 O O . ARG A 1 475 ? 25.249 16.498 -34.974 1.00 92.38 475 ARG A O 1
ATOM 3665 N N . THR A 1 476 ? 27.196 17.435 -34.378 1.00 92.81 476 THR A N 1
ATOM 3666 C CA . THR A 1 476 ? 27.882 16.191 -33.987 1.00 92.81 476 THR A CA 1
ATOM 3667 C C . THR A 1 476 ? 27.812 15.981 -32.470 1.00 92.81 476 THR A C 1
ATOM 3669 O O . THR A 1 476 ? 27.595 16.958 -31.746 1.00 92.81 476 THR A O 1
ATOM 3672 N N . PRO A 1 477 ? 28.136 14.790 -31.926 1.00 92.06 477 PRO A N 1
ATOM 3673 C CA . PRO A 1 477 ? 28.154 14.570 -30.474 1.00 92.06 477 PRO A CA 1
ATOM 3674 C C . PRO A 1 477 ? 29.073 15.547 -29.721 1.00 92.06 477 PRO A C 1
ATOM 3676 O O . PRO A 1 477 ? 28.848 15.878 -28.557 1.00 92.06 477 PRO A O 1
ATOM 3679 N N . LEU A 1 478 ? 30.113 16.057 -30.392 1.00 91.00 478 LEU A N 1
ATOM 3680 C CA . LEU A 1 478 ? 30.989 17.089 -29.842 1.00 91.00 478 LEU A CA 1
ATOM 3681 C C . LEU A 1 478 ? 30.273 18.440 -29.669 1.00 91.00 478 LEU A C 1
ATOM 3683 O O . LEU A 1 478 ? 30.527 19.127 -28.679 1.00 91.00 478 LEU A O 1
ATOM 3687 N N . HIS A 1 479 ? 29.389 18.824 -30.594 1.00 90.88 479 HIS A N 1
ATOM 3688 C CA . HIS A 1 479 ? 28.562 20.023 -30.436 1.00 90.88 479 HIS A CA 1
ATOM 3689 C C . HIS A 1 479 ? 27.683 19.894 -29.189 1.00 90.88 479 HIS A C 1
ATOM 3691 O O . HIS A 1 479 ? 27.708 20.789 -28.344 1.00 90.88 479 HIS A O 1
ATOM 3697 N N . ASP A 1 480 ? 27.011 18.754 -29.015 1.00 90.88 480 ASP A N 1
ATOM 3698 C CA . ASP A 1 480 ? 26.125 18.501 -27.873 1.00 90.88 480 ASP A CA 1
ATOM 3699 C C . ASP A 1 480 ? 26.878 18.471 -26.538 1.00 90.88 480 ASP A C 1
ATOM 3701 O O . ASP A 1 480 ? 26.437 19.079 -25.555 1.00 90.88 480 ASP A O 1
ATOM 3705 N N . ALA A 1 481 ? 28.065 17.853 -26.499 1.00 90.88 481 ALA A N 1
ATOM 3706 C CA . ALA A 1 481 ? 28.932 17.856 -25.319 1.00 90.88 481 ALA A CA 1
ATOM 3707 C C . ALA A 1 481 ? 29.318 19.283 -24.889 1.00 90.88 481 ALA A C 1
ATOM 3709 O O . ALA A 1 481 ? 29.304 19.616 -23.697 1.00 90.88 481 ALA A O 1
ATOM 3710 N N . VAL A 1 482 ? 29.643 20.149 -25.856 1.00 90.00 482 VAL A N 1
ATOM 3711 C CA . VAL A 1 482 ? 30.013 21.551 -25.614 1.00 90.00 482 VAL A CA 1
ATOM 3712 C C . VAL A 1 482 ? 28.800 22.383 -25.202 1.00 90.00 482 VAL A C 1
ATOM 3714 O O . VAL A 1 482 ? 28.845 23.103 -24.194 1.00 90.00 482 VAL A O 1
ATOM 3717 N N . MET A 1 483 ? 27.693 22.232 -25.928 1.00 88.06 483 MET A N 1
ATOM 3718 C CA . MET A 1 483 ? 26.399 22.845 -25.627 1.00 88.06 483 MET A CA 1
ATOM 3719 C C . MET A 1 483 ? 25.816 22.397 -24.290 1.00 88.06 483 MET A C 1
ATOM 3721 O O . MET A 1 483 ? 24.988 23.110 -23.724 1.00 88.06 483 MET A O 1
ATOM 3725 N N . SER A 1 484 ? 26.312 21.296 -23.725 1.00 88.38 484 SER A N 1
ATOM 3726 C CA . SER A 1 484 ? 25.980 20.807 -22.380 1.00 88.38 484 SER A CA 1
ATOM 3727 C C . SER A 1 484 ? 27.075 21.086 -21.334 1.00 88.38 484 SER A C 1
ATOM 3729 O O . SER A 1 484 ? 26.859 20.895 -20.141 1.00 88.38 484 SER A O 1
ATOM 3731 N N . GLY A 1 485 ? 28.247 21.587 -21.748 1.00 86.38 485 GLY A N 1
ATOM 3732 C CA . GLY A 1 485 ? 29.329 22.022 -20.852 1.00 86.38 485 GLY A CA 1
ATOM 3733 C C . GLY A 1 485 ? 30.093 20.865 -20.209 1.00 86.38 485 GLY A C 1
ATOM 3734 O O . GLY A 1 485 ? 30.687 21.007 -19.138 1.00 86.38 485 GLY A O 1
ATOM 3735 N N . ARG A 1 486 ? 30.075 19.690 -20.842 1.00 87.69 486 ARG A N 1
ATOM 3736 C CA . ARG A 1 486 ? 30.602 18.441 -20.289 1.00 87.69 486 ARG A CA 1
ATOM 3737 C C . ARG A 1 486 ? 32.095 18.292 -20.604 1.00 87.69 486 ARG A C 1
ATOM 3739 O O . ARG A 1 486 ? 32.483 17.471 -21.425 1.00 87.69 486 ARG A O 1
ATOM 3746 N N . ARG A 1 487 ? 32.969 19.048 -19.920 1.00 86.31 487 ARG A N 1
ATOM 3747 C CA . ARG A 1 487 ? 34.430 19.085 -20.199 1.00 86.31 487 ARG A CA 1
ATOM 3748 C C . ARG A 1 487 ? 35.091 17.707 -20.350 1.00 86.31 487 ARG A C 1
ATOM 3750 O O . ARG A 1 487 ? 35.873 17.507 -21.274 1.00 86.31 487 ARG A O 1
ATOM 3757 N N . LYS A 1 488 ? 34.809 16.766 -19.439 1.00 87.19 488 LYS A N 1
ATOM 3758 C CA . LYS A 1 488 ? 35.394 15.410 -19.481 1.00 87.19 488 LYS A CA 1
ATOM 3759 C C . LYS A 1 488 ? 34.985 14.657 -20.751 1.00 87.19 488 LYS A C 1
ATOM 3761 O O . LYS A 1 488 ? 35.832 14.047 -21.389 1.00 87.19 488 LYS A O 1
ATOM 3766 N N . VAL A 1 489 ? 33.714 14.757 -21.131 1.00 88.94 489 VAL A N 1
ATOM 3767 C CA . VAL A 1 489 ? 33.178 14.167 -22.362 1.00 88.94 489 VAL A CA 1
ATOM 3768 C C . VAL A 1 489 ? 33.808 14.815 -23.593 1.00 88.94 489 VAL A C 1
ATOM 3770 O O . VAL A 1 489 ? 34.299 14.092 -24.452 1.00 88.94 489 VAL A O 1
ATOM 3773 N N . CYS A 1 490 ? 33.885 16.153 -23.653 1.00 87.81 490 CYS A N 1
ATOM 3774 C CA . CYS A 1 490 ? 34.543 16.853 -24.762 1.00 87.81 490 CYS A CA 1
ATOM 3775 C C . CYS A 1 490 ? 35.987 16.369 -24.949 1.00 87.81 490 CYS A C 1
ATOM 3777 O O . CYS A 1 490 ? 36.411 16.091 -26.067 1.00 87.81 490 CYS A O 1
ATOM 3779 N N . TYR A 1 491 ? 36.732 16.228 -23.847 1.00 86.62 491 TYR A N 1
ATOM 3780 C CA . TYR A 1 491 ? 38.100 15.716 -23.875 1.00 86.62 491 TYR A CA 1
ATOM 3781 C C . TYR A 1 491 ? 38.177 14.286 -24.427 1.00 86.62 491 TYR A C 1
ATOM 3783 O O . TYR A 1 491 ? 39.029 14.011 -25.269 1.00 86.62 491 TYR A O 1
ATOM 3791 N N . ILE A 1 492 ? 37.289 13.387 -23.990 1.00 88.00 492 ILE A N 1
ATOM 3792 C CA . ILE A 1 492 ? 37.255 11.992 -24.453 1.00 88.00 492 ILE A CA 1
ATOM 3793 C C . ILE A 1 492 ? 36.906 11.920 -25.945 1.00 88.00 492 ILE A C 1
ATOM 3795 O O . ILE A 1 492 ? 37.652 11.309 -26.704 1.00 88.00 492 ILE A O 1
ATOM 3799 N N . ILE A 1 493 ? 35.838 12.592 -26.383 1.00 88.25 493 ILE A N 1
ATOM 3800 C CA . ILE A 1 493 ? 35.389 12.605 -27.787 1.00 88.25 493 ILE A CA 1
ATOM 3801 C C . ILE A 1 493 ? 36.496 13.142 -28.714 1.00 88.25 493 ILE A C 1
ATOM 3803 O O . ILE A 1 493 ? 36.787 12.551 -29.753 1.00 88.25 493 ILE A O 1
ATOM 3807 N N . LEU A 1 494 ? 37.188 14.213 -28.308 1.00 86.81 494 LEU A N 1
ATOM 3808 C CA . LEU A 1 494 ? 38.327 14.767 -29.049 1.00 86.81 494 LEU A CA 1
ATOM 3809 C C . LEU A 1 494 ? 39.547 13.835 -29.051 1.00 86.81 494 LEU A C 1
ATOM 3811 O O . LEU A 1 494 ? 40.219 13.690 -30.073 1.00 86.81 494 LEU A O 1
ATOM 3815 N N . LYS A 1 495 ? 39.845 13.183 -27.920 1.00 85.88 495 LYS A N 1
ATOM 3816 C CA . LYS A 1 495 ? 40.928 12.193 -27.820 1.00 85.88 495 LYS A CA 1
ATOM 3817 C C . LYS A 1 495 ? 40.680 10.991 -28.736 1.00 85.88 495 LYS A C 1
ATOM 3819 O O . LYS A 1 495 ? 41.638 10.462 -29.288 1.00 85.88 495 LYS A O 1
ATOM 3824 N N . LEU A 1 496 ? 39.420 10.596 -28.909 1.00 85.69 496 LEU A N 1
ATOM 3825 C CA . LEU A 1 496 ? 39.004 9.490 -29.773 1.00 85.69 496 LEU A CA 1
ATOM 3826 C C . LEU A 1 496 ? 38.905 9.869 -31.262 1.00 85.69 496 LEU A C 1
ATOM 3828 O O . LEU A 1 496 ? 38.653 8.998 -32.086 1.00 85.69 496 LEU A O 1
ATOM 3832 N N . GLY A 1 497 ? 39.175 11.129 -31.625 1.00 84.94 497 GLY A N 1
ATOM 3833 C CA . GLY A 1 497 ? 39.352 11.543 -33.021 1.00 84.94 497 GLY A CA 1
ATOM 3834 C C . GLY A 1 497 ? 38.157 12.246 -33.664 1.00 84.94 497 GLY A C 1
ATOM 3835 O O . GLY A 1 497 ? 38.120 12.346 -34.889 1.00 84.94 497 GLY A O 1
ATOM 3836 N N . ALA A 1 498 ? 37.204 12.760 -32.881 1.00 86.56 498 ALA A N 1
ATOM 3837 C CA . ALA A 1 498 ? 36.123 13.579 -33.428 1.00 86.56 498 ALA A CA 1
ATOM 3838 C C . ALA A 1 498 ? 36.645 14.843 -34.132 1.00 86.56 498 ALA A C 1
ATOM 3840 O O . ALA A 1 498 ? 37.606 15.487 -33.688 1.00 86.56 498 ALA A O 1
ATOM 3841 N N . ASP A 1 499 ? 35.979 15.220 -35.220 1.00 85.69 499 ASP A N 1
ATOM 3842 C CA . ASP A 1 499 ? 36.309 16.415 -35.978 1.00 85.69 499 ASP A CA 1
ATOM 3843 C C . ASP A 1 499 ? 35.841 17.670 -35.235 1.00 85.69 499 ASP A C 1
ATOM 3845 O O . ASP A 1 499 ? 34.655 17.965 -35.087 1.00 85.69 499 ASP A O 1
ATOM 3849 N N . SER A 1 500 ? 36.818 18.447 -34.781 1.00 82.62 500 SER A N 1
ATOM 3850 C CA . SER A 1 500 ? 36.587 19.685 -34.052 1.00 82.62 500 SER A CA 1
ATOM 3851 C C . SER A 1 500 ? 36.229 20.868 -34.961 1.00 82.62 500 SER A C 1
ATOM 3853 O O . SER A 1 500 ? 35.801 21.913 -34.471 1.00 82.62 500 SER A O 1
ATOM 3855 N N . CYS A 1 501 ? 36.379 20.715 -36.278 1.00 85.06 501 CYS A N 1
ATOM 3856 C CA . CYS A 1 501 ? 36.059 21.726 -37.282 1.00 85.06 501 CYS A CA 1
ATOM 3857 C C . CYS A 1 501 ? 34.717 21.481 -37.986 1.00 85.06 501 CYS A C 1
ATOM 3859 O O . CYS A 1 501 ? 34.331 22.287 -38.837 1.00 85.06 501 CYS A O 1
ATOM 3861 N N . SER A 1 502 ? 34.002 20.413 -37.625 1.00 87.50 502 SER A N 1
ATOM 3862 C CA . SER A 1 502 ? 32.676 20.120 -38.161 1.00 87.50 502 SER A CA 1
ATOM 3863 C C . SER A 1 502 ? 31.710 21.268 -37.883 1.00 87.50 502 SER A C 1
ATOM 3865 O O . SER A 1 502 ? 31.744 21.871 -36.813 1.00 87.50 502 SER A O 1
ATOM 3867 N N . LYS A 1 503 ? 30.870 21.579 -38.872 1.00 88.62 503 LYS A N 1
ATOM 3868 C CA . LYS A 1 503 ? 29.898 22.673 -38.820 1.00 88.62 503 LYS A CA 1
ATOM 3869 C C . LYS A 1 503 ? 28.476 22.136 -38.792 1.00 88.62 503 LYS A C 1
ATOM 3871 O O . LYS A 1 503 ? 28.159 21.270 -39.613 1.00 88.62 503 LYS A O 1
ATOM 3876 N N . ASP A 1 504 ? 27.657 22.705 -37.917 1.00 91.75 504 ASP A N 1
ATOM 3877 C CA . ASP A 1 504 ? 26.208 22.502 -37.895 1.00 91.75 504 ASP A CA 1
ATOM 3878 C C . ASP A 1 504 ? 25.497 23.204 -39.075 1.00 91.75 504 ASP A C 1
ATOM 3880 O O . ASP A 1 504 ? 26.134 23.851 -39.919 1.00 91.75 504 ASP A O 1
ATOM 3884 N N . ASN A 1 505 ? 24.167 23.092 -39.149 1.00 93.12 505 ASN A N 1
ATOM 3885 C CA . ASN A 1 505 ? 23.366 23.724 -40.205 1.00 93.12 505 ASN A CA 1
ATOM 3886 C C . ASN A 1 505 ? 23.460 25.264 -40.189 1.00 93.12 505 ASN A C 1
ATOM 3888 O O . ASN A 1 505 ? 23.286 25.899 -41.229 1.00 93.12 505 ASN A O 1
ATOM 3892 N N . ASN A 1 506 ? 23.814 25.868 -39.048 1.00 91.38 506 ASN A N 1
ATOM 3893 C CA . ASN A 1 506 ? 24.060 27.306 -38.903 1.00 91.38 506 ASN A CA 1
ATOM 3894 C C . ASN A 1 506 ? 25.512 27.701 -39.222 1.00 91.38 506 ASN A C 1
ATOM 3896 O O . ASN A 1 506 ? 25.905 28.847 -38.996 1.00 91.38 506 ASN A O 1
ATOM 3900 N N . GLN A 1 507 ? 26.313 26.776 -39.760 1.00 90.19 507 GLN A N 1
ATOM 3901 C CA . GLN A 1 507 ? 27.739 26.947 -40.047 1.00 90.19 507 GLN A CA 1
ATOM 3902 C C . GLN A 1 507 ? 28.612 27.147 -38.800 1.00 90.19 507 GLN A C 1
ATOM 3904 O O . GLN A 1 507 ? 29.750 27.619 -38.913 1.00 90.19 507 GLN A O 1
ATOM 3909 N N . TRP A 1 508 ? 28.112 26.795 -37.617 1.00 88.25 508 TRP A N 1
ATOM 3910 C CA . TRP A 1 508 ? 28.829 26.970 -36.362 1.00 88.25 508 TRP A CA 1
ATOM 3911 C C . TRP A 1 508 ? 29.623 25.728 -36.012 1.00 88.25 508 TRP A C 1
ATOM 3913 O O . TRP A 1 508 ? 29.146 24.606 -36.144 1.00 88.25 508 TRP A O 1
ATOM 3923 N N . THR A 1 509 ? 30.853 25.946 -35.554 1.00 88.56 509 THR A N 1
ATOM 3924 C CA . THR A 1 509 ? 31.695 24.879 -35.011 1.00 88.56 509 THR A CA 1
ATOM 3925 C C . THR A 1 509 ? 31.429 24.705 -33.515 1.00 88.56 509 THR A C 1
ATOM 3927 O O . THR A 1 509 ? 30.943 25.640 -32.861 1.00 88.56 509 THR A O 1
ATOM 3930 N N . PRO A 1 510 ? 31.834 23.577 -32.901 1.00 86.62 510 PRO A N 1
ATOM 3931 C CA . PRO A 1 510 ? 31.705 23.410 -31.459 1.00 86.62 510 PRO A CA 1
ATOM 3932 C C . PRO A 1 510 ? 32.456 24.509 -30.690 1.00 86.62 510 PRO A C 1
ATOM 3934 O O . PRO A 1 510 ? 32.005 24.940 -29.636 1.00 86.62 510 PRO A O 1
ATOM 3937 N N . LEU A 1 511 ? 33.562 25.041 -31.230 1.00 83.81 511 LEU A N 1
ATOM 3938 C CA . LEU A 1 511 ? 34.286 26.159 -30.614 1.00 83.81 511 LEU A CA 1
ATOM 3939 C C . LEU A 1 511 ? 33.450 27.447 -30.582 1.00 83.81 511 LEU A C 1
ATOM 3941 O O . LEU A 1 511 ? 33.450 28.147 -29.572 1.00 83.81 511 LEU A O 1
ATOM 3945 N N . MET A 1 512 ? 32.720 27.750 -31.660 1.00 85.44 512 MET A N 1
ATOM 3946 C CA . MET A 1 512 ? 31.842 28.926 -31.716 1.00 85.44 512 MET A CA 1
ATOM 3947 C C . MET A 1 512 ? 30.730 28.825 -30.667 1.00 85.44 512 MET A C 1
ATOM 3949 O O . MET A 1 512 ? 30.461 29.791 -29.950 1.00 85.44 512 MET A O 1
ATOM 3953 N N . TRP A 1 513 ? 30.153 27.631 -30.504 1.00 86.38 513 TRP A N 1
ATOM 3954 C CA . TRP A 1 513 ? 29.200 27.342 -29.433 1.00 86.38 513 TRP A CA 1
ATOM 3955 C C . TRP A 1 513 ? 29.822 27.463 -28.035 1.00 86.38 513 TRP A C 1
ATOM 3957 O O . TRP A 1 513 ? 29.201 28.047 -27.143 1.00 86.38 513 TRP A O 1
ATOM 3967 N N . ALA A 1 514 ? 31.056 26.983 -27.839 1.00 85.38 514 ALA A N 1
ATOM 3968 C CA . ALA A 1 514 ? 31.777 27.128 -26.574 1.00 85.38 514 ALA A CA 1
ATOM 3969 C C . ALA A 1 514 ? 31.961 28.603 -26.192 1.00 85.38 514 ALA A C 1
ATOM 3971 O O . ALA A 1 514 ? 31.698 28.966 -25.047 1.00 85.38 514 ALA A O 1
ATOM 3972 N N . SER A 1 515 ? 32.373 29.452 -27.139 1.00 84.25 515 SER A N 1
ATOM 3973 C CA . SER A 1 515 ? 32.560 30.888 -26.908 1.00 84.25 515 SER A CA 1
ATOM 3974 C C . SER A 1 515 ? 31.238 31.606 -26.640 1.00 84.25 515 SER A C 1
ATOM 3976 O O . SER A 1 515 ? 31.149 32.361 -25.676 1.00 84.25 515 SER A O 1
ATOM 3978 N N . LYS A 1 516 ? 30.177 31.322 -27.410 1.00 86.19 516 LYS A N 1
ATOM 3979 C CA . LYS A 1 516 ? 28.856 31.938 -27.187 1.00 86.19 516 LYS A CA 1
ATOM 3980 C C . LYS A 1 516 ? 28.289 31.635 -25.801 1.00 86.19 516 LYS A C 1
ATOM 3982 O O . LYS A 1 516 ? 27.673 32.499 -25.189 1.00 86.19 516 LYS A O 1
ATOM 3987 N N . LEU A 1 517 ? 28.468 30.405 -25.320 1.00 86.06 517 LEU A N 1
ATOM 3988 C CA . LEU A 1 517 ? 27.917 29.954 -24.041 1.00 86.06 517 LEU A CA 1
ATOM 3989 C C . LEU A 1 517 ? 28.842 30.239 -22.841 1.00 86.06 517 LEU A C 1
ATOM 3991 O O . LEU A 1 517 ? 28.496 29.857 -21.724 1.00 86.06 517 LEU A O 1
ATOM 3995 N N . GLY A 1 518 ? 30.015 30.857 -23.047 1.00 80.75 518 GLY A N 1
ATOM 3996 C CA . GLY A 1 518 ? 30.994 31.130 -21.983 1.00 80.75 518 GLY A CA 1
ATOM 3997 C C . GLY A 1 518 ? 31.705 29.878 -21.446 1.00 80.75 518 GLY A C 1
ATOM 3998 O O . GLY A 1 518 ? 32.107 29.825 -20.285 1.00 80.75 518 GLY A O 1
ATOM 3999 N N . ARG A 1 519 ? 31.844 28.833 -22.270 1.00 78.62 519 ARG A N 1
ATOM 4000 C CA . ARG A 1 519 ? 32.316 27.484 -21.892 1.00 78.62 519 ARG A CA 1
ATOM 4001 C C . ARG A 1 519 ? 33.675 27.126 -22.480 1.00 78.62 519 ARG A C 1
ATOM 4003 O O . ARG A 1 519 ? 33.974 25.949 -22.688 1.00 78.62 519 ARG A O 1
ATOM 4010 N N . GLU A 1 520 ? 34.515 28.126 -22.703 1.00 68.25 520 GLU A N 1
ATOM 4011 C CA . GLU A 1 520 ? 35.820 28.011 -23.370 1.00 68.25 520 GLU A CA 1
ATOM 4012 C C . GLU A 1 520 ? 36.726 26.949 -22.718 1.00 68.25 520 GLU A C 1
ATOM 4014 O O . GLU A 1 520 ? 37.331 26.121 -23.404 1.00 68.25 520 GLU A O 1
ATOM 4019 N N . LYS A 1 521 ? 36.692 26.855 -21.380 1.00 69.44 521 LYS A N 1
ATOM 4020 C CA . LYS A 1 521 ? 37.431 25.855 -20.587 1.00 69.44 521 LYS A CA 1
ATOM 4021 C C . LYS A 1 521 ? 37.089 24.398 -20.920 1.00 69.44 521 LYS A C 1
ATOM 4023 O O . LYS A 1 521 ? 37.902 23.521 -20.647 1.00 69.44 521 LYS A O 1
ATOM 4028 N N . SER A 1 522 ? 35.918 24.111 -21.496 1.00 65.06 522 SER A N 1
ATOM 4029 C CA . SER A 1 522 ? 35.501 22.737 -21.847 1.00 65.06 522 SER A CA 1
ATOM 4030 C C . SER A 1 522 ? 36.336 22.130 -22.977 1.00 65.06 522 SER A C 1
ATOM 4032 O O . SER A 1 522 ? 36.243 20.943 -23.268 1.00 65.06 522 SER A O 1
ATOM 4034 N N . CYS A 1 523 ? 37.114 22.973 -23.643 1.00 61.34 523 CYS A N 1
ATOM 4035 C CA . CYS A 1 523 ? 37.626 22.754 -24.981 1.00 61.34 523 CYS A CA 1
ATOM 4036 C C . CYS A 1 523 ? 39.038 23.345 -25.170 1.00 61.34 523 CYS A C 1
ATOM 4038 O O . CYS A 1 523 ? 39.780 22.945 -26.069 1.00 61.34 523 CYS A O 1
ATOM 4040 N N . GLN A 1 524 ? 39.443 24.238 -24.262 1.00 62.72 524 GLN A N 1
ATOM 4041 C CA . GLN A 1 524 ? 40.738 24.910 -24.229 1.00 62.72 524 GLN A CA 1
ATOM 4042 C C . GLN A 1 524 ? 41.928 23.944 -24.188 1.00 62.72 524 GLN A C 1
ATOM 4044 O O . GLN A 1 524 ? 42.880 24.129 -24.941 1.00 62.72 524 GLN A O 1
ATOM 4049 N N . ASP A 1 525 ? 41.872 22.891 -23.370 1.00 58.78 525 ASP A N 1
ATOM 4050 C CA . ASP A 1 525 ? 43.018 21.998 -23.125 1.00 58.78 525 ASP A CA 1
ATOM 4051 C C . ASP A 1 525 ? 43.418 21.180 -24.370 1.00 58.78 525 ASP A C 1
ATOM 4053 O O . ASP A 1 525 ? 44.597 20.927 -24.614 1.00 58.78 525 ASP A O 1
ATOM 4057 N N . TYR A 1 526 ? 42.455 20.811 -25.221 1.00 58.53 526 TYR A N 1
ATOM 4058 C CA . TYR A 1 526 ? 42.729 20.062 -26.452 1.00 58.53 526 TYR A CA 1
ATOM 4059 C C . TYR A 1 526 ? 43.022 20.988 -27.644 1.00 58.53 526 TYR A C 1
ATOM 4061 O O . TYR A 1 526 ? 43.940 20.726 -28.426 1.00 58.53 526 TYR A O 1
ATOM 4069 N N . TRP A 1 527 ? 42.309 22.116 -27.774 1.00 63.16 527 TRP A N 1
ATOM 4070 C CA . TRP A 1 527 ? 42.584 23.079 -28.848 1.00 63.16 527 TRP A CA 1
ATOM 4071 C C . TRP A 1 527 ? 43.895 23.838 -28.659 1.00 63.16 527 TRP A C 1
ATOM 4073 O O . TRP A 1 527 ? 44.510 24.206 -29.653 1.00 63.16 527 TRP A O 1
ATOM 4083 N N . THR A 1 528 ? 44.375 24.036 -27.429 1.00 57.72 528 THR A N 1
ATOM 4084 C CA . THR A 1 528 ? 45.729 24.565 -27.180 1.00 57.72 528 THR A CA 1
ATOM 4085 C C . THR A 1 528 ? 46.816 23.565 -27.590 1.00 57.72 528 THR A C 1
ATOM 4087 O O . THR A 1 528 ? 47.827 23.976 -28.161 1.00 57.72 528 THR A O 1
ATOM 4090 N N . SER A 1 529 ? 46.572 22.259 -27.419 1.00 51.38 529 SER A N 1
ATOM 4091 C CA . SER A 1 529 ? 47.447 21.185 -27.911 1.00 51.38 529 SER A CA 1
ATOM 4092 C C . SER A 1 529 ? 47.478 21.115 -29.449 1.00 51.38 529 SER A C 1
ATOM 4094 O O . SER A 1 529 ? 48.555 21.133 -30.048 1.00 51.38 529 SER A O 1
ATOM 4096 N N . LYS A 1 530 ? 46.314 21.170 -30.124 1.00 52.66 530 LYS A N 1
ATOM 4097 C CA . LYS A 1 530 ? 46.240 21.267 -31.599 1.00 52.66 530 LYS A CA 1
ATOM 4098 C C . LYS A 1 530 ? 46.653 22.633 -32.158 1.00 52.66 530 LYS A C 1
ATOM 4100 O O . LYS A 1 530 ? 47.063 22.686 -33.313 1.00 52.66 530 LYS A O 1
ATOM 4105 N N . ARG A 1 531 ? 46.608 23.729 -31.387 1.00 48.47 531 ARG A N 1
ATOM 4106 C CA . ARG A 1 531 ? 47.093 25.054 -31.826 1.00 48.47 531 ARG A CA 1
ATOM 4107 C C . ARG A 1 531 ? 48.571 25.022 -32.193 1.00 48.47 531 ARG A C 1
ATOM 4109 O O . ARG A 1 531 ? 48.923 25.691 -33.149 1.00 48.47 531 ARG A O 1
ATOM 4116 N N . ARG A 1 532 ? 49.398 24.198 -31.533 1.00 40.75 532 ARG A N 1
ATOM 4117 C CA . ARG A 1 532 ? 50.797 23.965 -31.950 1.00 40.75 532 ARG A CA 1
ATOM 4118 C C . ARG A 1 532 ? 50.915 23.326 -33.341 1.00 40.75 532 ARG A C 1
ATOM 4120 O O . ARG A 1 532 ? 51.876 23.601 -34.048 1.00 40.75 532 ARG A O 1
ATOM 4127 N N . TRP A 1 533 ? 49.935 22.516 -33.743 1.00 36.03 533 TRP A N 1
ATOM 4128 C CA . TRP A 1 533 ? 49.829 21.937 -35.088 1.00 36.03 533 TRP A CA 1
ATOM 4129 C C . TRP A 1 533 ? 49.217 22.924 -36.096 1.00 36.03 533 TRP A C 1
ATOM 4131 O O . TRP A 1 533 ? 49.731 23.081 -37.198 1.00 36.03 533 TRP A O 1
ATOM 4141 N N . MET A 1 534 ? 48.159 23.649 -35.716 1.00 34.81 534 MET A N 1
ATOM 4142 C CA . MET A 1 534 ? 47.511 24.647 -36.577 1.00 34.81 534 MET A CA 1
ATOM 4143 C C . MET A 1 534 ? 48.395 25.867 -36.839 1.00 34.81 534 MET A C 1
ATOM 4145 O O . MET A 1 534 ? 48.321 26.402 -37.936 1.00 34.81 534 MET A O 1
ATOM 4149 N N . THR A 1 535 ? 49.287 26.274 -35.928 1.00 38.03 535 THR A N 1
ATOM 4150 C CA . THR A 1 535 ? 50.273 27.339 -36.204 1.00 38.03 535 THR A CA 1
ATOM 4151 C C . THR A 1 535 ? 51.256 26.983 -37.322 1.00 38.03 535 THR A C 1
ATOM 4153 O O . THR A 1 535 ? 51.857 27.888 -37.885 1.00 38.03 535 THR A O 1
ATOM 4156 N N . SER A 1 536 ? 51.388 25.702 -37.694 1.00 34.94 536 SER A N 1
ATOM 4157 C CA . SER A 1 536 ? 52.153 25.282 -38.879 1.00 34.94 536 SER A CA 1
ATOM 4158 C C . SER A 1 536 ? 51.362 25.394 -40.192 1.00 34.94 536 SER A C 1
ATOM 4160 O O . SER A 1 536 ? 51.964 25.326 -41.258 1.00 34.94 536 SER A O 1
ATOM 4162 N N . ILE A 1 537 ? 50.033 25.533 -40.130 1.00 37.50 537 ILE A N 1
ATOM 4163 C CA . ILE A 1 537 ? 49.128 25.599 -41.295 1.00 37.50 537 ILE A CA 1
ATOM 4164 C C . ILE A 1 537 ? 48.569 27.030 -41.467 1.00 37.50 537 ILE A C 1
ATOM 4166 O O . ILE A 1 537 ? 48.239 27.453 -42.568 1.00 37.50 537 ILE A O 1
ATOM 4170 N N . TRP A 1 538 ? 48.528 27.817 -40.386 1.00 33.31 538 TRP A N 1
ATOM 4171 C CA . TRP A 1 538 ? 48.063 29.212 -40.329 1.00 33.31 538 TRP A CA 1
ATOM 4172 C C . TRP A 1 538 ? 49.145 30.267 -40.647 1.00 33.31 538 TRP A C 1
ATOM 4174 O O . TRP A 1 538 ? 49.020 31.422 -40.246 1.00 33.31 538 TRP A O 1
ATOM 4184 N N . THR A 1 539 ? 50.207 29.908 -41.372 1.00 32.94 539 THR A N 1
ATOM 4185 C CA . THR A 1 539 ? 51.148 30.879 -41.969 1.00 32.94 539 THR A CA 1
ATOM 4186 C C . THR A 1 539 ? 50.756 31.305 -43.392 1.00 32.94 539 THR A C 1
ATOM 4188 O O . THR A 1 539 ? 51.489 32.063 -44.021 1.00 32.94 539 THR A O 1
ATOM 4191 N N . GLY A 1 540 ? 49.583 30.895 -43.890 1.00 31.44 540 GLY A N 1
ATOM 4192 C CA . GLY A 1 540 ? 48.972 31.414 -45.121 1.00 31.44 540 GLY A CA 1
ATOM 4193 C C . GLY A 1 540 ? 47.715 32.244 -44.834 1.00 31.44 540 GLY A C 1
ATOM 4194 O O . GLY A 1 540 ? 46.622 31.701 -44.725 1.00 31.44 540 GLY A O 1
ATOM 4195 N N . THR A 1 541 ? 47.876 33.557 -44.678 1.00 30.69 541 THR A N 1
ATOM 4196 C CA . THR A 1 541 ? 46.831 34.606 -44.586 1.00 30.69 541 THR A CA 1
ATOM 4197 C C . THR A 1 541 ? 46.054 34.783 -45.920 1.00 30.69 541 THR A C 1
ATOM 4199 O O . THR A 1 541 ? 46.547 34.269 -46.925 1.00 30.69 541 THR A O 1
ATOM 4202 N N . PRO A 1 542 ? 44.891 35.505 -46.011 1.00 37.59 542 PRO A N 1
ATOM 4203 C CA . PRO A 1 542 ? 44.564 36.730 -45.260 1.00 37.59 542 PRO A CA 1
ATOM 4204 C C . PRO A 1 542 ? 43.125 36.958 -44.729 1.00 37.59 542 PRO A C 1
ATOM 4206 O O . PRO A 1 542 ? 42.120 36.550 -45.295 1.00 37.59 542 PRO A O 1
ATOM 4209 N N . HIS A 1 543 ? 43.110 37.720 -43.627 1.00 32.31 543 HIS A N 1
ATOM 4210 C CA . HIS A 1 543 ? 42.166 38.757 -43.186 1.00 32.31 543 HIS A CA 1
ATOM 4211 C C . HIS A 1 543 ? 40.657 38.598 -43.440 1.00 32.31 543 HIS A C 1
ATOM 4213 O O . HIS A 1 543 ? 40.152 38.985 -44.485 1.00 32.31 543 HIS A O 1
ATOM 4219 N N . TYR A 1 544 ? 39.924 38.278 -42.367 1.00 27.77 544 TYR A N 1
ATOM 4220 C CA . TYR A 1 544 ? 38.642 38.927 -42.076 1.00 27.77 544 TYR A CA 1
ATOM 4221 C C . TYR A 1 544 ? 38.618 39.382 -40.615 1.00 27.77 544 TYR A C 1
ATOM 4223 O O . TYR A 1 544 ? 38.673 38.591 -39.677 1.00 27.77 544 TYR A O 1
ATOM 4231 N N . THR A 1 545 ? 38.602 40.698 -40.446 1.00 32.09 545 THR A N 1
ATOM 4232 C CA . THR A 1 545 ? 38.412 41.417 -39.189 1.00 32.09 545 THR A CA 1
ATOM 4233 C C . THR A 1 545 ? 36.946 41.358 -38.767 1.00 32.09 545 THR A C 1
ATOM 4235 O O . THR A 1 545 ? 36.076 41.727 -39.553 1.00 32.09 545 THR A O 1
ATOM 4238 N N . LEU A 1 546 ? 36.678 40.981 -37.516 1.00 28.03 546 LEU A N 1
ATOM 4239 C CA . LEU A 1 546 ? 35.422 41.286 -36.825 1.00 28.03 546 LEU A CA 1
ATOM 4240 C C . LEU A 1 546 ? 35.719 42.010 -35.499 1.00 28.03 546 LEU A C 1
ATOM 4242 O O . LEU A 1 546 ? 36.807 41.841 -34.942 1.00 28.03 546 LEU A O 1
ATOM 4246 N N . PRO A 1 547 ? 34.803 42.886 -35.048 1.00 30.27 547 PRO A N 1
ATOM 4247 C CA . PRO A 1 547 ? 35.126 44.027 -34.209 1.00 30.27 547 PRO A CA 1
ATOM 4248 C C . PRO A 1 547 ? 35.237 43.657 -32.731 1.00 30.27 547 PRO A C 1
ATOM 4250 O O . PRO A 1 547 ? 34.471 42.867 -32.185 1.00 30.27 547 PRO A O 1
ATOM 4253 N N . VAL A 1 548 ? 36.213 44.284 -32.084 1.00 32.06 548 VAL A N 1
ATOM 4254 C CA . VAL A 1 548 ? 36.522 44.152 -30.664 1.00 32.06 548 VAL A CA 1
ATOM 4255 C C . VAL A 1 548 ? 35.480 44.918 -29.846 1.00 32.06 548 VAL A C 1
ATOM 4257 O O . VAL A 1 548 ? 35.531 46.143 -29.765 1.00 32.06 548 VAL A O 1
ATOM 4260 N N . GLY A 1 549 ? 34.559 44.197 -29.209 1.00 29.34 549 GLY A N 1
ATOM 4261 C CA . GLY A 1 549 ? 33.786 44.686 -28.068 1.00 29.34 549 GLY A CA 1
ATOM 4262 C C . GLY A 1 549 ? 34.488 44.288 -26.771 1.00 29.34 549 GLY A C 1
ATOM 4263 O O . GLY A 1 549 ? 34.456 43.123 -26.386 1.00 29.34 549 GLY A O 1
ATOM 4264 N N . LYS A 1 550 ? 35.166 45.243 -26.127 1.00 32.50 550 LYS A N 1
ATOM 4265 C CA . LYS A 1 550 ? 35.739 45.092 -24.781 1.00 32.50 550 LYS A CA 1
ATOM 4266 C C . LYS A 1 550 ? 34.610 45.028 -23.747 1.00 32.50 550 LYS A C 1
ATOM 4268 O O . LYS A 1 550 ? 33.737 45.890 -23.769 1.00 32.50 550 LYS A O 1
ATOM 4273 N N . VAL A 1 551 ? 34.691 44.084 -22.813 1.00 29.88 551 VAL A N 1
ATOM 4274 C CA . VAL A 1 551 ? 33.964 44.132 -21.537 1.00 29.88 551 VAL A CA 1
ATOM 4275 C C . VAL A 1 551 ? 35.008 44.220 -20.425 1.00 29.88 551 VAL A C 1
ATOM 4277 O O . VAL A 1 551 ? 35.781 43.285 -20.216 1.00 29.88 551 VAL A O 1
ATOM 4280 N N . THR A 1 552 ? 35.069 45.392 -19.796 1.00 32.16 552 THR A N 1
ATOM 4281 C CA . THR A 1 552 ? 35.249 45.527 -18.343 1.00 32.16 552 THR A CA 1
ATOM 4282 C C . THR A 1 552 ? 33.893 45.400 -17.687 1.00 32.16 552 THR A C 1
ATOM 4284 O O . THR A 1 552 ? 32.952 45.988 -18.274 1.00 32.16 552 THR A O 1
#

Solvent-accessible surface area (backbone atoms only — not comparable to full-atom values): 29097 Å² total; per-residue (Å²): 110,73,63,63,53,53,51,55,52,49,52,53,51,53,58,60,63,75,68,60,78,91,69,87,74,70,98,67,77,79,50,72,64,53,31,47,69,75,60,41,53,66,62,51,51,60,62,59,71,45,100,74,39,79,74,59,46,63,42,57,48,97,85,26,41,27,54,52,36,47,13,17,50,72,43,33,41,71,49,35,48,53,42,48,76,68,67,37,64,66,69,44,63,25,68,83,50,41,36,30,25,55,34,38,6,25,51,58,58,15,51,70,31,40,53,50,40,52,77,73,64,40,68,68,70,54,46,28,75,54,42,37,30,29,52,37,36,5,26,46,63,57,26,50,72,48,35,53,60,48,65,72,36,90,81,49,63,63,66,52,44,26,74,54,41,38,28,28,50,32,34,6,20,55,61,47,28,44,70,48,36,50,53,40,50,77,70,65,36,66,68,73,49,47,26,76,54,39,34,26,33,52,42,38,4,31,67,61,63,19,56,71,36,30,48,50,54,52,51,58,34,60,74,65,73,51,70,47,50,56,65,44,63,41,46,28,74,58,40,39,32,45,51,34,38,17,24,50,62,53,38,54,67,60,36,52,55,38,50,76,57,64,40,69,60,69,46,54,25,75,57,39,40,29,22,58,40,38,6,39,67,64,64,30,57,70,44,38,53,50,41,48,76,74,66,38,70,67,78,62,37,27,74,58,41,41,39,43,57,36,44,22,21,50,71,53,33,53,70,54,44,54,54,44,49,76,71,68,39,69,66,71,47,52,26,79,54,42,36,28,22,52,45,41,2,35,49,62,51,25,44,68,33,30,52,50,38,48,75,76,63,39,67,79,82,50,41,30,78,54,41,42,34,50,62,39,35,13,38,69,62,67,29,59,69,40,40,52,59,49,70,68,41,77,86,41,66,66,59,60,69,48,42,26,80,54,41,41,29,37,62,39,46,27,20,68,44,87,59,50,65,53,43,52,60,50,57,76,72,49,92,76,84,92,57,49,27,77,58,37,40,31,36,55,31,46,5,22,42,75,46,34,48,66,38,38,51,58,47,46,72,77,38,64,76,57,46,69,43,51,26,75,62,36,38,28,25,55,35,36,6,40,76,55,59,24,35,70,32,35,50,50,48,50,73,75,64,37,68,71,78,52,50,23,75,86,68,46,28,36,62,56,50,13,56,76,71,74,38,48,80,37,50,44,77,60,51,58,60,47,41,69,59,46,61,74,66,65,80,68,81,84,88,84,88,77,85,89,79,86,82,131